Protein 5YVD (pdb70)

Sequence (682 aa):
GLENIAFNVVKQGHFIGVEGELPVAVVNDKIFTKSGVNDICMFENKTTLPTNIAFELYAKRAVRSHPDFKLLHNLQADICYKFVLWDYERSNIYGTATIGVCKYTDIDVNSALNICFDIRDNCSLEKFMSTPNAIFISDRKIKKYPCMVGPDYAYFNGAIIRDSDVVKQPVKFYLYKKVNNEFIDPTECIYTQSRSCSDFLPLSDMEKDFLSFDSDVFIKKYGLENYAFEHVVYGDFSHTTLGGLHLLIGLYKRQQEGHIIMEEMLKGSSTIHNYFITETNTAAFKAVCSVIDLKLDDFVMILKSQDLGVVSKVVKVPIDLTMIEFMLWCKDGQVQTFYPRGLENIAFNVVKQGHFIGVEGELPVAVVNDKIFTKSGVNDICMFENKTTLPTNIAFELYAKRAVRSHPDFKLLHNLQADICYKFVLWDYERSNIYGTATIGVCKYTDIDVNSALNICFDIRDNCSLEKFMSTPNAIFISDRKIKKYPCMVGPDYAYFNGAIIRDSDVVKQPVKFYLYKKVNNEFIDPTECIYTQSRSCSDFLPLSDMEKDFLSFDSDVFIKKYGLENYAFEHVVYGDFSHTTLGGLHLLIGLYKRQQEGHIIMEEMLKGSSTIHNYFITETNTAAFKAVCSVIDLKLDDFVMILKSQDLGVVSKVVKVPIDLTMIEFMLWCKDGQVQTFYPR

Solvent-accessible surface area: 33437 Å² total; per-residue (Å²): 81,46,67,25,5,0,38,0,27,76,130,86,49,50,58,94,51,57,163,20,118,33,71,32,48,71,74,130,52,66,0,49,9,126,64,71,147,85,103,86,59,38,19,85,20,124,25,132,34,61,12,58,13,2,0,27,2,50,0,50,32,21,62,37,0,7,5,6,10,5,0,0,117,28,4,113,8,68,5,11,26,115,13,6,3,16,6,70,110,84,37,27,4,35,34,98,33,2,8,44,22,4,199,158,14,52,69,105,39,110,69,94,64,24,2,0,0,0,31,70,27,140,80,0,40,108,69,3,71,82,17,64,38,0,0,0,0,0,59,136,109,16,141,138,28,28,18,20,70,4,15,87,3,0,15,44,71,33,46,42,48,83,60,57,156,124,41,185,56,38,4,56,4,46,0,4,23,3,56,38,29,58,46,62,110,54,101,165,37,39,29,2,20,27,17,51,26,112,83,11,126,44,62,25,108,23,0,114,23,0,48,90,56,97,29,71,85,0,22,124,117,47,39,1,97,62,29,25,1,84,60,0,0,21,11,41,22,90,110,115,78,1,12,2,0,17,0,9,0,2,0,35,46,44,38,113,101,60,74,24,103,59,94,27,145,160,133,12,33,42,9,54,45,76,27,68,0,39,2,80,101,67,76,0,78,43,50,97,0,16,4,2,13,0,55,0,48,25,4,6,110,18,2,104,86,44,99,32,60,64,96,47,92,54,7,128,13,44,0,0,30,62,109,16,60,2,16,1,93,1,133,126,39,86,10,83,30,2,66,4,165,81,42,72,22,9,0,37,0,28,76,126,87,49,45,60,98,54,55,158,19,115,38,74,29,49,70,70,130,54,63,0,51,8,113,56,76,138,91,88,87,60,40,19,82,22,134,23,128,29,60,14,56,11,1,0,28,1,52,0,42,37,20,64,38,0,7,5,7,10,6,1,1,126,24,6,112,7,70,5,9,21,112,11,6,3,15,6,70,114,86,37,25,4,35,32,93,32,3,2,44,22,2,188,155,13,38,66,102,45,86,67,89,53,26,2,0,0,0,31,77,25,138,74,1,40,110,80,4,67,77,12,66,34,0,0,0,2,0,60,134,137,16,164,164,37,48,42,13,69,4,14,90,4,0,16,54,65,36,59,44,59,80,56,58,160,124,40,197,54,37,4,59,3,36,1,3,17,4,51,55,89,49,46,32,68,39,47,169,24,59,28,2,19,30,21,48,26,115,92,12,135,35,64,23,106,24,0,120,21,0,48,87,58,99,34,66,80,0,19,131,119,46,45,1,101,62,32,23,1,84,65,0,0,21,12,41,18,90,114,125,79,1,11,3,0,14,0,12,0,2,0,32,47,51,54,105,103,63,77,25,106,56,89,28,159,162,127,9,35,46,10,44,48,72,31,67,0,42,2,72,99,69,74,0,78,35,54,96,0,12,3,1,13,0,56,0,46,26,2,4,129,16,0,105,86,29,98,32,73,54,100,50,103,52,9,132,16,35,0,0,25,63,66,20,62,0,20,1,92,3,131,131,40,78,7,78,22,1,67,8,168

B-factor: mean 44.72, std 9.91, range [22.93, 95.95]

InterPro domains:
  IPR001205 RNA-directed RNA polymerase, C-terminal domain [PF00680] (4874-5149)
  IPR002589 Macro domain [PF01661] (1143-1244)
  IPR002589 Macro domain [PS51154] (1110-1276)
  IPR002589 Macro domain [SM00506] (1122-1250)
  IPR007094 RNA-directed RNA polymerase, catalytic domain [PS50507] (4990-5152)
  IPR008740 Peptidase C30, coronavirus [PF05409] (3276-3559)
  IPR008740 Peptidase C30, coronavirus [PS51442] (3248-3553)
  IPR008740 Peptidase C30, coronavirus [cd21666] (3251-3547)
  IPR009003 Peptidase S1, PA clan [SSF50494] (3248-3550)
  IPR009461 Non-structural protein NSP16, coronavirus-like [PF06460] (6777-7073)
  IPR009466 Non-structural protein 14, coronavirus [PF06471] (5912-6430)
  IPR009469 RNA-dependent RNA polymerase, N-terminal, coronavirus [PF06478] (4393-4744)
  IPR013016 Peptidase C16, coronavirus [PF08715] (1484-1796)
  IPR013016 Peptidase C16, coronavirus [PS51124] (1552-1823)
  IPR014822 Non-structural protein NSP9, coronavirus [PF08710] (4128-4237)
  IPR014822 Non-structural protein NSP9, coronavirus [PS51951] (4128-4237)
  IPR014828 Non-structural protein NSP7, coronavirus [PF08716] (3846-3928)
  IPR014828 Non-structural protein NSP7, coronavirus [PS51949] (3846-3928)
  IPR014829 Non-structural protein NSP8, coronavirus [PF08717] (3930-4127)
  IPR014829 Non-structural protein NSP8, coronavirus [PS51950] (3929-4127)

Radius of gyration: 32.83 Å; Cα contacts (8 Å, |Δi|>4): 1379; chains: 2; bounding box: 102×76×72 Å

Structure (mmCIF, N/CA/C/O backbone):
data_5YVD
#
_entry.id   5YVD
#
_cell.length_a   145.643
_cell.length_b   145.643
_cell.length_c   96.653
_cell.angle_alpha   90.00
_cell.angle_beta   90.00
_cell.angle_gamma   120.00
#
_symmetry.space_group_name_H-M   'H 3'
#
loop_
_entity.id
_entity.type
_entity.pdbx_description
1 polymer Nsp15
2 non-polymer GLYCEROL
3 water water
#
loop_
_atom_site.group_PDB
_atom_site.id
_atom_site.type_symbol
_atom_site.label_atom_id
_atom_site.label_alt_id
_atom_site.label_comp_id
_atom_site.label_asym_id
_atom_site.label_entity_id
_atom_site.label_seq_id
_atom_site.pdbx_PDB_ins_code
_atom_site.Cartn_x
_atom_site.Cartn_y
_atom_site.Cartn_z
_atom_site.occupancy
_atom_site.B_iso_or_equiv
_atom_site.auth_seq_id
_atom_site.auth_comp_id
_atom_site.auth_asym_id
_atom_site.auth_atom_id
_atom_site.pdbx_PDB_model_num
ATOM 1 N N . GLY A 1 1 ? 90.681 108.563 13.660 1.00 43.23 1 GLY A N 1
ATOM 2 C CA . GLY A 1 1 ? 89.385 108.857 12.975 1.00 41.17 1 GLY A CA 1
ATOM 3 C C . GLY A 1 1 ? 88.183 109.039 13.896 1.00 41.48 1 GLY A C 1
ATOM 4 O O . GLY A 1 1 ? 88.069 108.455 14.994 1.00 38.13 1 GLY A O 1
ATOM 5 N N . LEU A 1 2 ? 87.260 109.856 13.414 1.00 39.51 2 LEU A N 1
ATOM 6 C CA . LEU A 1 2 ? 86.060 110.223 14.146 1.00 38.58 2 LEU A CA 1
ATOM 7 C C . LEU A 1 2 ? 85.431 109.129 14.993 1.00 37.17 2 LEU A C 1
ATOM 8 O O . LEU A 1 2 ? 85.297 109.297 16.212 1.00 37.08 2 LEU A O 1
ATOM 13 N N . GLU A 1 3 ? 85.020 108.024 14.376 1.00 36.13 3 GLU A N 1
AT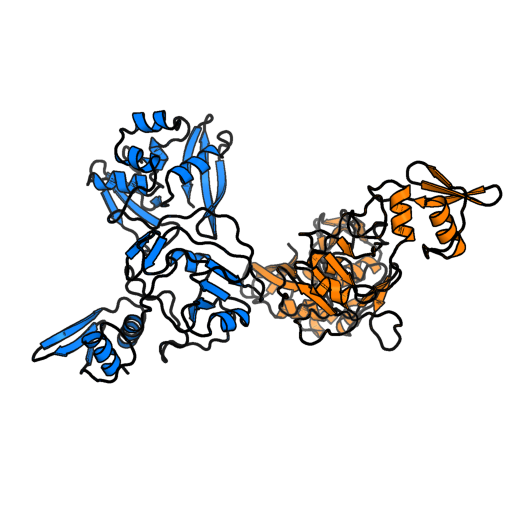OM 14 C CA . GLU A 1 3 ? 84.311 106.997 15.174 1.00 35.25 3 GLU A CA 1
ATOM 15 C C . GLU A 1 3 ? 85.204 106.285 16.160 1.00 33.87 3 GLU A C 1
ATOM 16 O O . GLU A 1 3 ? 84.727 105.761 17.166 1.00 35.64 3 GLU A O 1
ATOM 22 N N . ASN A 1 4 ? 86.499 106.310 15.901 1.00 35.78 4 ASN A N 1
ATOM 23 C CA . ASN A 1 4 ? 87.473 105.726 16.808 1.00 37.22 4 ASN A CA 1
ATOM 24 C C . ASN A 1 4 ? 87.684 106.623 18.022 1.00 38.41 4 ASN A C 1
ATOM 25 O O . ASN A 1 4 ? 87.848 106.163 19.162 1.00 38.77 4 ASN A O 1
ATOM 30 N N . ILE A 1 5 ? 87.660 107.914 17.766 1.00 36.81 5 ILE A N 1
ATOM 31 C CA . ILE A 1 5 ? 87.752 108.886 18.829 1.00 35.58 5 ILE A CA 1
ATOM 32 C C . ILE A 1 5 ? 86.542 108.760 19.734 1.00 36.59 5 ILE A C 1
ATOM 33 O O . ILE A 1 5 ? 86.673 108.720 20.950 1.00 37.17 5 ILE A O 1
ATOM 38 N N . ALA A 1 6 ? 85.363 108.674 19.128 1.00 37.39 6 ALA A N 1
ATOM 39 C CA . ALA A 1 6 ? 84.141 108.421 19.880 1.00 38.13 6 ALA A CA 1
ATOM 40 C C . ALA A 1 6 ? 84.266 107.183 20.755 1.00 37.17 6 ALA A C 1
ATOM 41 O O . ALA A 1 6 ? 83.731 107.136 21.852 1.00 35.42 6 ALA A O 1
ATOM 43 N N . PHE A 1 7 ? 84.971 106.177 20.262 1.00 37.68 7 PHE A N 1
ATOM 44 C CA . PHE A 1 7 ? 85.081 104.920 20.984 1.00 39.06 7 PHE A CA 1
ATOM 45 C C . PHE A 1 7 ? 85.959 105.094 22.212 1.00 37.32 7 PHE A C 1
ATOM 46 O O . PHE A 1 7 ? 85.596 104.694 23.305 1.00 33.96 7 PHE A O 1
ATOM 54 N N . ASN A 1 8 ? 87.106 105.727 22.027 1.00 39.26 8 ASN A N 1
ATOM 55 C CA . ASN A 1 8 ? 87.989 106.049 23.150 1.00 38.88 8 ASN A CA 1
ATOM 56 C C . ASN A 1 8 ? 87.248 106.885 24.220 1.00 38.67 8 ASN A C 1
ATOM 57 O O . ASN A 1 8 ? 87.307 106.582 25.418 1.00 35.58 8 ASN A O 1
ATOM 62 N N . VAL A 1 9 ? 86.529 107.922 23.787 1.00 37.91 9 VAL A N 1
ATOM 63 C CA . VAL A 1 9 ? 85.851 108.804 24.737 1.00 37.35 9 VAL A CA 1
ATOM 64 C C . VAL A 1 9 ? 84.834 108.044 25.585 1.00 41.30 9 VAL A C 1
ATOM 65 O O . VAL A 1 9 ? 84.713 108.304 26.796 1.00 43.12 9 VAL A O 1
ATOM 69 N N . VAL A 1 10 ? 84.123 107.109 24.959 1.00 39.47 10 VAL A N 1
ATOM 70 C CA . VAL A 1 10 ? 83.047 106.413 25.633 1.00 40.95 10 VAL A CA 1
ATOM 71 C C . VAL A 1 10 ? 83.612 105.317 26.507 1.00 43.53 10 VAL A C 1
ATOM 72 O O . VAL A 1 10 ? 83.170 105.125 27.628 1.00 45.05 10 VAL A O 1
ATOM 76 N N . LYS A 1 11 ? 84.598 104.603 25.982 1.00 47.33 11 LYS A N 1
ATOM 77 C CA . LYS A 1 11 ? 85.076 103.381 26.617 1.00 45.95 11 LYS A CA 1
ATOM 78 C C . LYS A 1 11 ? 86.211 103.683 27.565 1.00 44.79 11 LYS A C 1
ATOM 79 O O . LYS A 1 11 ? 86.411 102.981 28.538 1.00 44.29 11 LYS A O 1
ATOM 85 N N . GLN A 1 12 ? 86.941 104.746 27.293 1.00 44.16 12 GLN A N 1
ATOM 86 C CA . GLN A 1 12 ? 88.195 104.981 27.981 1.00 44.24 12 GLN A CA 1
ATOM 87 C C . GLN A 1 12 ? 88.225 106.374 28.646 1.00 42.80 12 GLN A C 1
ATOM 88 O O . GLN A 1 12 ? 89.188 106.732 29.332 1.00 42.45 12 GLN A O 1
ATOM 94 N N . GLY A 1 13 ? 87.151 107.137 28.469 1.00 40.94 13 GLY A N 1
ATOM 95 C CA . GLY A 1 13 ? 87.018 108.443 29.085 1.00 40.73 13 GLY A CA 1
ATOM 96 C C . GLY A 1 13 ? 87.625 109.574 28.281 1.00 41.05 13 GLY A C 1
ATOM 97 O O . GLY A 1 13 ? 87.183 110.704 28.397 1.00 46.06 13 GLY A O 1
ATOM 98 N N . HIS A 1 14 ? 88.664 109.287 27.503 1.00 39.78 14 HIS A N 1
ATOM 99 C CA . HIS A 1 14 ? 89.291 110.286 26.637 1.00 39.53 14 HIS A CA 1
ATOM 100 C C . HIS A 1 14 ? 90.114 109.572 25.555 1.00 38.38 14 HIS A C 1
ATOM 101 O O . HIS A 1 14 ? 90.018 108.368 25.416 1.00 42.79 14 HIS A O 1
ATOM 108 N N . PHE A 1 15 ? 90.892 110.287 24.771 1.00 33.24 15 PHE A N 1
ATOM 109 C CA . PHE A 1 15 ? 91.646 109.601 23.754 1.00 35.90 15 PHE A CA 1
ATOM 110 C C . PHE A 1 15 ? 92.957 108.975 24.269 1.00 36.14 15 PHE A C 1
ATOM 111 O O . PHE A 1 15 ? 93.850 109.685 24.733 1.00 37.44 15 PHE A O 1
ATOM 119 N N . ILE A 1 16 ? 93.100 107.665 24.169 1.00 36.61 16 ILE A N 1
ATOM 120 C CA . ILE A 1 16 ? 94.383 107.044 24.514 1.00 38.96 16 ILE A CA 1
ATOM 121 C C . ILE A 1 16 ? 94.947 106.114 23.426 1.00 39.58 16 ILE A C 1
ATOM 122 O O . ILE A 1 16 ? 95.872 105.367 23.694 1.00 35.50 16 ILE A O 1
ATOM 127 N N . GLY A 1 17 ? 94.386 106.157 22.214 1.00 43.03 17 GLY A N 1
ATOM 128 C CA . GLY A 1 17 ? 94.897 105.360 21.079 1.00 42.54 17 GLY A CA 1
ATOM 129 C C . GLY A 1 17 ? 94.414 103.914 20.990 1.00 42.87 17 GLY A C 1
ATOM 130 O O . GLY A 1 17 ? 94.891 103.159 20.168 1.00 41.41 17 GLY A O 1
ATOM 131 N N . VAL A 1 18 ? 93.453 103.525 21.814 1.00 44.14 18 VAL A N 1
ATOM 132 C CA . VAL A 1 18 ? 92.870 102.193 21.736 1.00 44.55 18 VAL A CA 1
ATOM 133 C C . VAL A 1 18 ? 92.062 102.037 20.449 1.00 49.14 18 VAL A C 1
ATOM 134 O O . VAL A 1 18 ? 91.531 103.006 19.939 1.00 58.31 18 VAL A O 1
ATOM 138 N N . GLU A 1 19 ? 91.974 100.814 19.935 1.00 50.37 19 GLU A N 1
ATOM 139 C CA . GLU A 1 19 ? 91.233 100.532 18.713 1.00 50.01 19 GLU A CA 1
ATOM 140 C C . GLU A 1 19 ? 89.766 100.285 18.988 1.00 46.14 19 GLU A C 1
ATOM 141 O O . GLU A 1 19 ? 89.425 99.742 20.030 1.00 39.66 19 GLU A O 1
ATOM 147 N N . GLY A 1 20 ? 88.912 100.682 18.036 1.00 46.98 20 GLY A N 1
ATOM 148 C CA . GLY A 1 20 ? 87.456 100.492 18.144 1.00 48.03 20 GLY A CA 1
ATOM 149 C C . GLY A 1 20 ? 86.696 101.564 17.407 1.00 48.49 20 GLY A C 1
ATOM 150 O O . GLY A 1 20 ? 87.261 102.624 17.127 1.00 48.38 20 GLY A O 1
ATOM 151 N N . GLU A 1 21 ? 85.431 101.286 17.074 1.00 49.92 21 GLU A N 1
ATOM 152 C CA . GLU A 1 21 ? 84.560 102.244 16.360 1.00 47.85 21 GLU A CA 1
ATOM 153 C C . GLU A 1 21 ? 83.198 102.362 17.022 1.00 44.03 21 GLU A C 1
ATOM 154 O O . GLU A 1 21 ? 82.674 101.382 17.519 1.00 40.83 21 GLU A O 1
ATOM 160 N N . LEU A 1 22 ? 82.626 103.562 17.029 1.00 43.07 22 LEU A N 1
ATOM 161 C CA . LEU A 1 22 ? 81.216 103.728 17.363 1.00 45.18 22 LEU A CA 1
ATOM 162 C C . LEU A 1 22 ? 80.515 104.496 16.245 1.00 44.32 22 LEU A C 1
ATOM 163 O O . LEU A 1 22 ? 81.128 105.291 15.578 1.00 47.00 22 LEU A O 1
ATOM 168 N N . PRO A 1 23 ? 79.222 104.261 16.027 1.00 43.60 23 PRO A N 1
ATOM 169 C CA . PRO A 1 23 ? 78.567 105.115 15.024 1.00 41.49 23 PRO A CA 1
ATOM 170 C C . PRO A 1 23 ? 78.371 106.522 15.574 1.00 40.36 23 PRO A C 1
ATOM 171 O O . PRO A 1 23 ? 78.046 106.669 16.739 1.00 40.98 23 PRO A O 1
ATOM 175 N N . VAL A 1 24 ? 78.588 107.531 14.733 1.00 40.25 24 VAL A N 1
ATOM 176 C CA . VAL A 1 24 ? 78.566 108.941 15.119 1.00 38.52 24 VAL A CA 1
ATOM 177 C C . VAL A 1 24 ? 77.754 109.759 14.107 1.00 38.22 24 VAL A C 1
ATOM 178 O O . VAL A 1 24 ? 77.933 109.593 12.900 1.00 39.91 24 VAL A O 1
ATOM 182 N N . ALA A 1 25 ? 76.880 110.638 14.592 1.00 36.73 25 ALA A N 1
ATOM 183 C CA . ALA A 1 25 ? 76.333 111.743 13.769 1.00 36.90 25 ALA A CA 1
ATOM 184 C C . ALA A 1 25 ? 76.907 113.091 14.156 1.00 33.26 25 ALA A C 1
ATOM 185 O O . ALA A 1 25 ? 77.067 113.375 15.318 1.00 35.11 25 ALA A O 1
ATOM 187 N N . VAL A 1 26 ? 77.217 113.919 13.178 1.00 36.60 26 VAL A N 1
ATOM 188 C CA . VAL A 1 26 ? 77.589 115.329 13.432 1.00 41.85 26 VAL A CA 1
ATOM 189 C C . VAL A 1 26 ? 76.456 116.256 12.999 1.00 41.38 26 VAL A C 1
ATOM 190 O O . VAL A 1 26 ? 76.220 116.443 11.809 1.00 42.60 26 VAL A O 1
ATOM 194 N N . VAL A 1 27 ? 75.781 116.854 13.968 1.00 39.52 27 VAL A N 1
ATOM 195 C CA . VAL A 1 27 ? 74.588 117.593 13.693 1.00 39.48 27 VAL A CA 1
ATOM 196 C C . VAL A 1 27 ? 74.788 119.001 14.196 1.00 38.38 27 VAL A C 1
ATOM 197 O O . VAL A 1 27 ? 74.622 119.279 15.383 1.00 36.76 27 VAL A O 1
ATOM 201 N N . ASN A 1 28 ? 75.126 119.883 13.259 1.00 40.41 28 ASN A N 1
ATOM 202 C CA . ASN A 1 28 ? 75.383 121.293 13.513 1.00 40.19 28 ASN A CA 1
ATOM 203 C C . ASN A 1 28 ? 76.517 121.385 14.535 1.00 41.67 28 ASN A C 1
ATOM 204 O O . ASN A 1 28 ? 77.627 120.946 14.274 1.00 39.89 28 ASN A O 1
ATOM 209 N N . ASP A 1 29 ? 76.213 121.935 15.703 1.00 43.32 29 ASP A N 1
ATOM 210 C CA . ASP A 1 29 ? 77.185 122.096 16.764 1.00 43.25 29 ASP A CA 1
ATOM 211 C C . ASP A 1 29 ? 77.353 120.853 17.661 1.00 43.19 29 ASP A C 1
ATOM 212 O O . ASP A 1 29 ? 78.156 120.882 18.598 1.00 44.55 29 ASP A O 1
ATOM 217 N N . LYS A 1 30 ? 76.636 119.760 17.378 1.00 41.27 30 LYS A N 1
ATOM 218 C CA . LYS A 1 30 ? 76.629 118.607 18.296 1.00 42.38 30 LYS A CA 1
ATOM 219 C C . LYS A 1 30 ? 77.165 117.287 17.732 1.00 39.86 30 LYS A C 1
ATOM 220 O O . LYS A 1 30 ? 77.213 117.069 16.524 1.00 39.98 30 LYS A O 1
ATOM 226 N N . ILE A 1 31 ? 77.576 116.414 18.646 1.00 38.08 31 ILE A N 1
ATOM 227 C CA . ILE A 1 31 ? 77.969 115.050 18.318 1.00 36.97 31 ILE A CA 1
ATOM 228 C C . ILE A 1 31 ? 77.052 114.039 19.046 1.00 37.38 31 ILE A C 1
ATOM 229 O O . ILE A 1 31 ? 76.860 114.118 20.262 1.00 33.25 31 ILE A O 1
ATOM 234 N N . PHE A 1 32 ? 76.470 113.108 18.282 1.00 38.38 32 PHE A N 1
ATOM 235 C CA . PHE A 1 32 ? 75.648 112.047 18.858 1.00 38.02 32 PHE A CA 1
ATOM 236 C C . PHE A 1 32 ? 76.206 110.687 18.546 1.00 35.42 32 PHE A C 1
ATOM 237 O O . PHE A 1 32 ? 76.855 110.527 17.536 1.00 36.27 32 PHE A O 1
ATOM 245 N N . THR A 1 33 ? 75.917 109.705 19.386 1.00 34.91 33 THR A N 1
ATOM 246 C CA . THR A 1 33 ? 76.305 108.316 19.095 1.00 36.98 33 THR A CA 1
ATOM 247 C C . THR A 1 33 ? 75.133 107.382 19.346 1.00 38.60 33 THR A C 1
ATOM 248 O O . THR A 1 33 ? 74.366 107.582 20.276 1.00 37.89 33 THR A O 1
ATOM 252 N N . LYS A 1 34 ? 74.983 106.356 18.517 1.00 46.00 34 LYS A N 1
ATOM 253 C CA . LYS A 1 34 ? 73.959 105.333 18.771 1.00 47.47 34 LYS A CA 1
ATOM 254 C C . LYS A 1 34 ? 74.396 104.535 19.972 1.00 45.96 34 LYS A C 1
ATOM 255 O O . LYS A 1 34 ? 75.530 104.115 20.031 1.00 46.53 34 LYS A O 1
ATOM 261 N N . SER A 1 35 ? 73.511 104.370 20.941 1.00 47.22 35 SER A N 1
ATOM 262 C CA . SER A 1 35 ? 73.763 103.514 22.086 1.00 51.52 35 SER A CA 1
ATOM 263 C C . SER A 1 35 ? 72.459 102.830 22.417 1.00 54.80 35 SER A C 1
ATOM 264 O O . SER A 1 35 ? 71.499 103.477 22.858 1.00 57.71 35 SER A O 1
ATOM 267 N N . GLY A 1 36 ? 72.427 101.517 22.213 1.00 57.26 36 GLY A N 1
ATOM 268 C CA . GLY A 1 36 ? 71.183 100.776 22.268 1.00 54.43 36 GLY A CA 1
ATOM 269 C C . GLY A 1 36 ? 70.272 101.404 21.247 1.00 53.28 36 GLY A C 1
ATOM 270 O O . GLY A 1 36 ? 70.687 101.710 20.132 1.00 53.71 36 GLY A O 1
ATOM 271 N N . VAL A 1 37 ? 69.041 101.665 21.643 1.00 57.83 37 VAL A N 1
ATOM 272 C CA . VAL A 1 37 ? 68.062 102.225 20.720 1.00 59.06 37 VAL A CA 1
ATOM 273 C C . VAL A 1 37 ? 68.033 103.780 20.708 1.00 53.44 37 VAL A C 1
ATOM 274 O O . VAL A 1 37 ? 67.200 104.384 20.045 1.00 52.06 37 VAL A O 1
ATOM 278 N N . ASN A 1 38 ? 68.973 104.429 21.393 1.00 53.32 38 ASN A N 1
ATOM 279 C CA . ASN A 1 38 ? 68.963 105.898 21.525 1.00 51.53 38 ASN A CA 1
ATOM 280 C C . ASN A 1 38 ? 70.125 106.606 20.852 1.00 47.15 38 ASN A C 1
ATOM 281 O O . ASN A 1 38 ? 71.172 106.023 20.676 1.00 46.66 38 ASN A O 1
ATOM 286 N N . ASP A 1 39 ? 69.911 107.870 20.488 1.00 42.83 39 ASP A N 1
ATOM 287 C CA . ASP A 1 39 ? 70.969 108.760 20.094 1.00 41.92 39 ASP A CA 1
ATOM 288 C C . ASP A 1 39 ? 71.311 109.676 21.242 1.00 42.77 39 ASP A C 1
ATOM 289 O O . ASP A 1 39 ? 70.497 110.538 21.605 1.00 48.06 39 ASP A O 1
ATOM 294 N N . ILE A 1 40 ? 72.513 109.493 21.796 1.00 39.08 40 ILE A N 1
ATOM 295 C CA . ILE A 1 40 ? 73.025 110.278 22.914 1.00 37.49 40 ILE A CA 1
ATOM 296 C C . ILE A 1 40 ? 74.036 111.339 22.485 1.00 38.28 40 ILE A C 1
ATOM 297 O O . ILE A 1 40 ? 75.031 111.042 21.816 1.00 39.49 40 ILE A O 1
ATOM 302 N N . CYS A 1 41 ? 73.801 112.557 22.946 1.00 38.76 41 CYS A N 1
ATOM 303 C CA . CYS A 1 41 ? 74.718 113.669 22.758 1.00 37.61 41 CYS A CA 1
ATOM 304 C C . CYS A 1 41 ? 75.991 113.511 23.563 1.00 36.57 41 CYS A C 1
ATOM 305 O O . CYS A 1 41 ? 75.921 113.396 24.776 1.00 37.31 41 CYS A O 1
ATOM 308 N N . MET A 1 42 ? 77.140 113.526 22.884 1.00 37.48 42 MET A N 1
ATOM 309 C CA . MET A 1 42 ? 78.455 113.416 23.515 1.00 37.58 42 MET A CA 1
ATOM 310 C C . MET A 1 42 ? 79.258 114.719 23.516 1.00 42.12 42 MET A C 1
ATOM 311 O O . MET A 1 42 ? 80.347 114.765 24.090 1.00 40.57 42 MET A O 1
ATOM 316 N N . PHE A 1 43 ? 78.792 115.768 22.847 1.00 44.15 43 PHE A N 1
ATOM 317 C CA . PHE A 1 43 ? 79.611 116.974 22.774 1.00 44.61 43 PHE A CA 1
ATOM 318 C C . PHE A 1 43 ? 78.825 118.170 22.245 1.00 45.99 43 PHE A C 1
ATOM 319 O O . PHE A 1 43 ? 77.935 118.022 21.395 1.00 43.34 43 PHE A O 1
ATOM 327 N N . GLU A 1 44 ? 79.176 119.349 22.760 1.00 46.77 44 GLU A N 1
ATOM 328 C CA . GLU A 1 44 ? 78.516 120.614 22.410 1.00 48.64 44 GLU A CA 1
ATOM 329 C C . GLU A 1 44 ? 79.619 121.628 22.038 1.00 47.19 44 GLU A C 1
ATOM 330 O O . GLU A 1 44 ? 80.351 122.164 22.895 1.00 46.90 44 GLU A O 1
ATOM 336 N N . ASN A 1 45 ? 79.760 121.844 20.740 1.00 41.45 45 ASN A N 1
ATOM 337 C CA . ASN A 1 45 ? 80.774 122.709 20.220 1.00 39.42 45 ASN A CA 1
ATOM 338 C C . ASN A 1 45 ? 80.542 124.123 20.656 1.00 39.23 45 ASN A C 1
ATOM 339 O O . ASN A 1 45 ? 79.522 124.702 20.293 1.00 42.43 45 ASN A O 1
ATOM 344 N N . LYS A 1 46 ? 81.494 124.701 21.390 1.00 38.99 46 LYS A N 1
ATOM 345 C CA . LYS A 1 46 ? 81.480 126.149 21.668 1.00 38.49 46 LYS A CA 1
ATOM 346 C C . LYS A 1 46 ? 82.665 126.868 21.039 1.00 35.49 46 LYS A C 1
ATOM 347 O O . LYS A 1 46 ? 83.025 127.957 21.446 1.00 36.11 46 LYS A O 1
ATOM 353 N N . THR A 1 47 ? 83.225 126.263 20.008 1.00 37.42 47 THR A N 1
ATOM 354 C CA . THR A 1 47 ? 84.466 126.684 19.375 1.00 39.95 47 THR A CA 1
ATOM 355 C C . THR A 1 47 ? 84.139 127.377 18.076 1.00 40.31 47 THR A C 1
ATOM 356 O O . THR A 1 47 ? 82.984 127.353 17.632 1.00 40.95 47 THR A O 1
ATOM 360 N N . THR A 1 48 ? 85.141 128.017 17.469 1.00 38.56 48 THR A N 1
ATOM 361 C CA . THR A 1 48 ? 85.014 128.493 16.087 1.00 36.57 48 THR A CA 1
ATOM 362 C C . THR A 1 48 ? 85.470 127.441 15.105 1.00 36.68 48 THR A C 1
ATOM 363 O O . THR A 1 48 ? 85.577 127.733 13.905 1.00 42.90 48 THR A O 1
ATOM 367 N N . LEU A 1 49 ? 85.689 126.219 15.591 1.00 33.73 49 LEU A N 1
ATOM 368 C CA . LEU A 1 49 ? 86.191 125.127 14.763 1.00 34.59 49 LEU A CA 1
ATOM 369 C C . LEU A 1 49 ? 85.055 124.148 14.363 1.00 32.17 49 LEU A C 1
ATOM 370 O O . LEU A 1 49 ? 84.023 124.063 15.037 1.00 31.15 49 LEU A O 1
ATOM 375 N N . PRO A 1 50 ? 85.245 123.414 13.261 1.00 29.45 50 PRO A N 1
ATOM 376 C CA . PRO A 1 50 ? 84.277 122.454 12.853 1.00 28.86 50 PRO A CA 1
ATOM 377 C C . PRO A 1 50 ? 84.009 121.484 13.994 1.00 31.67 50 PRO A C 1
ATOM 378 O O . PRO A 1 50 ? 84.942 120.956 14.612 1.00 30.70 50 PRO A O 1
ATOM 382 N N . THR A 1 51 ? 82.729 121.260 14.255 1.00 30.96 51 THR A N 1
ATOM 383 C CA . THR A 1 51 ? 82.319 120.451 15.350 1.00 29.87 51 THR A CA 1
ATOM 384 C C . THR A 1 51 ? 83.134 119.165 15.516 1.00 31.11 51 THR A C 1
ATOM 385 O O . THR A 1 51 ? 83.512 118.807 16.648 1.00 31.25 51 THR A O 1
ATOM 389 N N . ASN A 1 52 ? 83.393 118.447 14.425 1.00 30.62 52 ASN A N 1
ATOM 390 C CA . ASN A 1 52 ? 84.056 117.144 14.564 1.00 31.76 52 ASN A CA 1
ATOM 391 C C . ASN A 1 52 ? 85.522 117.279 15.017 1.00 33.32 52 ASN A C 1
ATOM 392 O O . ASN A 1 52 ? 86.084 116.362 15.604 1.00 33.26 52 ASN A O 1
ATOM 397 N N . ILE A 1 53 ? 86.116 118.439 14.755 1.00 35.17 53 ILE A N 1
ATOM 398 C CA . ILE A 1 53 ? 87.503 118.706 15.091 1.00 35.08 53 ILE A CA 1
ATOM 399 C C . ILE A 1 53 ? 87.595 119.166 16.533 1.00 35.26 53 ILE A C 1
ATOM 400 O O . ILE A 1 53 ? 88.493 118.737 17.285 1.00 32.74 53 ILE A O 1
ATOM 405 N N . ALA A 1 54 ? 86.664 120.042 16.908 1.00 34.58 54 ALA A N 1
ATOM 406 C CA . ALA A 1 54 ? 86.605 120.568 18.253 1.00 36.33 54 ALA A CA 1
ATOM 407 C C . ALA A 1 54 ? 86.449 119.419 19.234 1.00 38.61 54 ALA A C 1
ATOM 408 O O . ALA A 1 54 ? 87.059 119.393 20.290 1.00 42.83 54 ALA A O 1
ATOM 410 N N . PHE A 1 55 ? 85.639 118.454 18.847 1.00 40.30 55 PHE A N 1
ATOM 411 C CA . PHE A 1 55 ? 85.435 117.234 19.609 1.00 39.45 55 PHE A CA 1
ATOM 412 C C . PHE A 1 55 ? 86.693 116.411 19.731 1.00 39.62 55 PHE A C 1
ATOM 413 O O . PHE A 1 55 ? 86.896 115.758 20.759 1.00 44.64 55 PHE A O 1
ATOM 421 N N . GLU A 1 56 ? 87.513 116.393 18.678 1.00 38.55 56 GLU A N 1
ATOM 422 C CA . GLU A 1 56 ? 88.753 115.593 18.680 1.00 38.02 56 GLU A CA 1
ATOM 423 C C . GLU A 1 56 ? 89.779 116.234 19.631 1.00 36.53 56 GLU A C 1
ATOM 424 O O . GLU A 1 56 ? 90.416 115.563 20.432 1.00 35.66 56 GLU A O 1
ATOM 430 N N . LEU A 1 57 ? 89.902 117.551 19.562 1.00 36.70 57 LEU A N 1
ATOM 431 C CA . LEU A 1 57 ? 90.846 118.256 20.398 1.00 34.61 57 LEU A CA 1
ATOM 432 C C . LEU A 1 57 ? 90.449 118.140 21.843 1.00 35.28 57 LEU A C 1
ATOM 433 O O . LEU A 1 57 ? 91.287 117.938 22.718 1.00 32.41 57 LEU A O 1
ATOM 438 N N . TYR A 1 58 ? 89.153 118.277 22.089 1.00 34.71 58 TYR A N 1
ATOM 439 C CA . TYR A 1 58 ? 88.592 117.897 23.375 1.00 34.22 58 TYR A CA 1
ATOM 440 C C . TYR A 1 58 ? 89.045 116.504 23.826 1.00 36.49 58 TYR A C 1
ATOM 441 O O . TYR A 1 58 ? 89.597 116.352 24.908 1.00 35.73 58 TYR A O 1
ATOM 450 N N . ALA A 1 59 ? 88.815 115.487 23.012 1.00 37.37 59 ALA A N 1
ATOM 451 C CA . ALA A 1 59 ? 89.182 114.130 23.429 1.00 41.16 59 ALA A CA 1
ATOM 452 C C . ALA A 1 59 ? 90.675 113.945 23.613 1.00 42.00 59 ALA A C 1
ATOM 453 O O . ALA A 1 59 ? 91.101 113.112 24.406 1.00 46.78 59 ALA A O 1
ATOM 455 N N . LYS A 1 60 ? 91.460 114.716 22.901 1.00 42.58 60 LYS A N 1
ATOM 456 C CA . LYS A 1 60 ? 92.884 114.617 22.977 1.00 40.38 60 LYS A CA 1
ATOM 457 C C . LYS A 1 60 ? 93.450 115.542 24.026 1.00 37.93 60 LYS A C 1
ATOM 458 O O . LYS A 1 60 ? 94.624 115.584 24.231 1.00 36.65 60 LYS A O 1
ATOM 464 N N . ARG A 1 61 ? 92.596 116.276 24.707 1.00 40.81 61 ARG A N 1
ATOM 465 C CA . ARG A 1 61 ? 93.026 117.176 25.761 1.00 37.42 61 ARG A CA 1
ATOM 466 C C . ARG A 1 61 ? 94.053 116.518 26.612 1.00 36.41 61 ARG A C 1
ATOM 467 O O . ARG A 1 61 ? 93.997 115.345 26.821 1.00 39.07 61 ARG A O 1
ATOM 475 N N . ALA A 1 62 ? 95.010 117.273 27.097 1.00 33.68 62 ALA A N 1
ATOM 476 C CA . ALA A 1 62 ? 96.016 116.728 27.970 1.00 34.26 62 ALA A CA 1
ATOM 477 C C . ALA A 1 62 ? 95.577 116.627 29.399 1.00 36.31 62 ALA A C 1
ATOM 478 O O . ALA A 1 62 ? 95.355 117.614 30.020 1.00 39.89 62 ALA A O 1
ATOM 480 N N . VAL A 1 63 ? 95.524 115.421 29.928 1.00 36.50 63 VAL A N 1
ATOM 481 C CA . VAL A 1 63 ? 94.996 115.189 31.250 1.00 35.79 63 VAL A CA 1
ATOM 482 C C . VAL A 1 63 ? 96.085 115.214 32.306 1.00 35.09 63 VAL A C 1
ATOM 483 O O . VAL A 1 63 ? 96.501 114.184 32.822 1.00 33.85 63 VAL A O 1
ATOM 487 N N . ARG A 1 64 ? 96.520 116.419 32.635 1.00 35.42 64 ARG A N 1
ATOM 488 C CA . ARG A 1 64 ? 97.630 116.632 33.565 1.00 37.93 64 ARG A CA 1
ATOM 489 C C . ARG A 1 64 ? 97.515 118.035 34.077 1.00 35.23 64 ARG A C 1
ATOM 490 O O . ARG A 1 64 ? 96.842 118.844 33.463 1.00 37.33 64 ARG A O 1
ATOM 498 N N . SER A 1 65 ? 98.178 118.344 35.175 1.00 35.69 65 SER A N 1
ATOM 499 C CA . SER A 1 65 ? 98.170 119.718 35.679 1.00 36.07 65 SER A CA 1
ATOM 500 C C . SER A 1 65 ? 99.050 120.608 34.814 1.00 37.29 65 SER A C 1
ATOM 501 O O . SER A 1 65 ? 99.948 120.141 34.100 1.00 38.96 65 SER A O 1
ATOM 504 N N . HIS A 1 66 ? 98.789 121.899 34.859 1.00 37.31 66 HIS A N 1
ATOM 505 C CA . HIS A 1 66 ? 99.643 122.838 34.152 1.00 38.20 66 HIS A CA 1
ATOM 506 C C . HIS A 1 66 ? 99.464 124.217 34.743 1.00 38.20 66 HIS A C 1
ATOM 507 O O . HIS A 1 66 ? 98.458 124.462 35.416 1.00 42.60 66 HIS A O 1
ATOM 514 N N . PRO A 1 67 ? 100.432 125.117 34.511 1.00 36.13 67 PRO A N 1
ATOM 515 C CA . PRO A 1 67 ? 100.284 126.520 34.906 1.00 36.13 67 PRO A CA 1
ATOM 516 C C . PRO A 1 67 ? 99.018 127.109 34.352 1.00 37.35 67 PRO A C 1
ATOM 517 O O . PRO A 1 67 ? 98.580 126.715 33.277 1.00 39.43 67 PRO A O 1
ATOM 521 N N . ASP A 1 68 ? 98.409 128.034 35.081 1.00 40.24 68 ASP A N 1
ATOM 522 C CA . ASP A 1 68 ? 97.105 128.550 34.662 1.00 42.43 68 ASP A CA 1
ATOM 523 C C . ASP A 1 68 ? 97.264 129.368 33.381 1.00 39.11 68 ASP A C 1
ATOM 524 O O . ASP A 1 68 ? 98.301 129.994 33.151 1.00 40.86 68 ASP A O 1
ATOM 529 N N . PHE A 1 69 ? 96.236 129.364 32.554 1.00 36.50 69 PHE A N 1
ATOM 530 C CA . PHE A 1 69 ? 96.339 129.932 31.211 1.00 38.45 69 PHE A CA 1
ATOM 531 C C . PHE A 1 69 ? 96.898 131.339 31.152 1.00 37.78 69 PHE A C 1
ATOM 532 O O . PHE A 1 69 ? 97.688 131.646 30.252 1.00 42.09 69 PHE A O 1
ATOM 540 N N . LYS A 1 70 ? 96.490 132.194 32.084 1.00 36.07 70 LYS A N 1
ATOM 541 C CA . LYS A 1 70 ? 96.931 133.587 32.076 1.00 36.01 70 LYS A CA 1
ATOM 542 C C . LYS A 1 70 ? 98.454 133.709 32.151 1.00 37.79 70 LYS A C 1
ATOM 543 O O . LYS A 1 70 ? 99.021 134.695 31.677 1.00 38.63 70 LYS A O 1
ATOM 549 N N . LEU A 1 71 ? 99.130 132.729 32.751 1.00 36.90 71 LEU A N 1
ATOM 550 C CA . LEU A 1 71 ? 100.582 132.746 32.737 1.00 38.93 71 LEU A CA 1
ATOM 551 C C . LEU A 1 71 ? 101.100 132.435 31.324 1.00 41.95 71 LEU A C 1
ATOM 552 O O . LEU A 1 71 ? 102.027 133.075 30.813 1.00 46.99 71 LEU A O 1
ATOM 557 N N . LEU A 1 72 ? 100.481 131.470 30.670 1.00 42.53 72 LEU A N 1
ATOM 558 C CA . LEU A 1 72 ? 100.901 131.128 29.332 1.00 44.41 72 LEU A CA 1
ATOM 559 C C . LEU A 1 72 ? 100.709 132.329 28.442 1.00 43.10 72 LEU A C 1
ATOM 560 O O . LEU A 1 72 ? 101.628 132.728 27.748 1.00 43.54 72 LEU A O 1
ATOM 565 N N . HIS A 1 73 ? 99.528 132.930 28.511 1.00 43.69 73 HIS A N 1
ATOM 566 C CA . HIS A 1 73 ? 99.224 134.155 27.745 1.00 45.08 73 HIS A CA 1
ATOM 567 C C . HIS A 1 73 ? 100.194 135.305 28.025 1.00 40.80 73 HIS A C 1
ATOM 568 O O . HIS A 1 73 ? 100.608 135.995 27.113 1.00 42.83 73 HIS A O 1
ATOM 575 N N . ASN A 1 74 ? 100.575 135.491 29.278 1.00 38.02 74 ASN A N 1
ATOM 576 C CA . ASN A 1 74 ? 101.478 136.569 29.632 1.00 38.38 74 ASN A CA 1
ATOM 577 C C . ASN A 1 74 ? 102.953 136.309 29.228 1.00 42.40 74 ASN A C 1
ATOM 578 O O . ASN A 1 74 ? 103.708 137.264 29.025 1.00 40.46 74 ASN A O 1
ATOM 583 N N . LEU A 1 75 ? 103.363 135.035 29.133 1.00 43.75 75 LEU A N 1
ATOM 584 C CA . LEU A 1 75 ? 104.654 134.677 28.533 1.00 43.35 75 LEU A CA 1
ATOM 585 C C . LEU A 1 75 ? 104.573 134.654 27.006 1.00 43.86 75 LEU A C 1
ATOM 586 O O . LEU A 1 75 ? 105.554 134.328 26.330 1.00 46.22 75 LEU A O 1
ATOM 591 N N . GLN A 1 76 ? 103.405 134.998 26.476 1.00 43.72 76 GLN A N 1
ATOM 592 C CA . GLN A 1 76 ? 103.114 134.987 25.048 1.00 46.52 76 GLN A CA 1
ATOM 593 C C . GLN A 1 76 ? 103.324 133.629 24.393 1.00 43.02 76 GLN A C 1
ATOM 594 O O . GLN A 1 76 ? 103.981 133.517 23.349 1.00 40.71 76 GLN A O 1
ATOM 600 N N . ALA A 1 77 ? 102.746 132.604 24.999 1.00 42.33 77 ALA A N 1
ATOM 601 C CA . ALA A 1 77 ? 102.742 131.277 24.390 1.00 44.68 77 ALA A CA 1
ATOM 602 C C . ALA A 1 77 ? 101.670 131.222 23.307 1.00 44.42 77 ALA A C 1
ATOM 603 O O . ALA A 1 77 ? 100.492 131.357 23.600 1.00 42.63 77 ALA A O 1
ATOM 605 N N . ASP A 1 78 ? 102.096 131.023 22.063 1.00 46.42 78 ASP A N 1
ATOM 606 C CA . ASP A 1 78 ? 101.191 130.997 20.915 1.00 49.31 78 ASP A CA 1
ATOM 607 C C . ASP A 1 78 ? 100.573 129.603 20.669 1.00 44.58 78 ASP A C 1
ATOM 608 O O . ASP A 1 78 ? 99.427 129.503 20.266 1.00 43.57 78 ASP A O 1
ATOM 613 N N . ILE A 1 79 ? 101.311 128.533 20.942 1.00 43.41 79 ILE A N 1
ATOM 614 C CA . ILE A 1 79 ? 100.870 127.166 20.582 1.00 41.11 79 ILE A CA 1
ATOM 615 C C . ILE A 1 79 ? 101.610 126.113 21.430 1.00 41.76 79 ILE A C 1
ATOM 616 O O . ILE A 1 79 ? 102.659 126.417 22.028 1.00 40.45 79 ILE A O 1
ATOM 621 N N . CYS A 1 80 ? 101.071 124.900 21.534 1.00 39.92 80 CYS A N 1
ATOM 622 C CA . CYS A 1 80 ? 101.736 123.877 22.338 1.00 40.76 80 CYS A CA 1
ATOM 623 C C . CYS A 1 80 ? 102.355 122.786 21.436 1.00 44.10 80 CYS A C 1
ATOM 624 O O . CYS A 1 80 ? 101.883 122.536 20.328 1.00 41.56 80 CYS A O 1
ATOM 627 N N . TYR A 1 81 ? 103.413 122.135 21.928 1.00 46.26 81 TYR A N 1
ATOM 628 C CA . TYR A 1 81 ? 104.141 121.125 21.166 1.00 43.60 81 TYR A CA 1
ATOM 629 C C . TYR A 1 81 ? 103.738 119.725 21.538 1.00 44.41 81 TYR A C 1
ATOM 630 O O . TYR A 1 81 ? 104.128 119.214 22.577 1.00 47.71 81 TYR A O 1
ATOM 639 N N . LYS A 1 82 ? 102.963 119.111 20.660 1.00 47.39 82 LYS A N 1
ATOM 640 C CA . LYS A 1 82 ? 102.593 117.706 20.760 1.00 48.57 82 LYS A CA 1
ATOM 641 C C . LYS A 1 82 ? 101.610 117.455 21.881 1.00 43.49 82 LYS A C 1
ATOM 642 O O . LYS A 1 82 ? 101.391 116.319 22.272 1.00 44.14 82 LYS A O 1
ATOM 648 N N . PHE A 1 83 ? 100.982 118.518 22.354 1.00 37.71 83 PHE A N 1
ATOM 649 C CA . PHE A 1 83 ? 99.848 118.377 23.241 1.00 37.64 83 PHE A CA 1
ATOM 650 C C . PHE A 1 83 ? 98.924 119.557 23.039 1.00 35.90 83 PHE A C 1
ATOM 6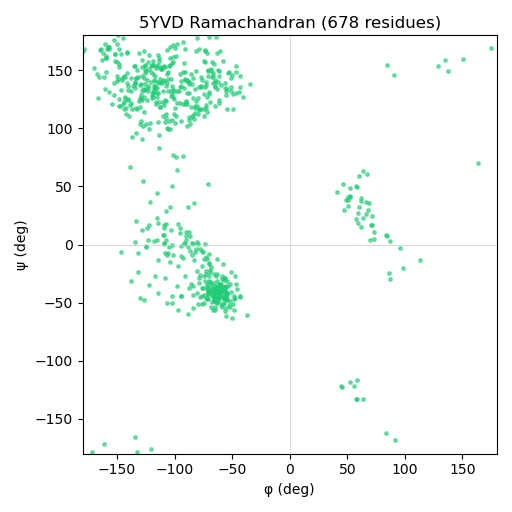51 O O . PHE A 1 83 ? 99.241 120.499 22.350 1.00 35.65 83 PHE A O 1
ATOM 659 N N . VAL A 1 84 ? 97.773 119.488 23.668 1.00 37.20 84 VAL A N 1
ATOM 660 C CA . VAL A 1 84 ? 96.759 120.507 23.527 1.00 36.31 84 VAL A CA 1
ATOM 661 C C . VAL A 1 84 ? 96.110 120.665 24.886 1.00 32.68 84 VAL A C 1
ATOM 662 O O . VAL A 1 84 ? 95.986 119.695 25.642 1.00 31.74 84 VAL A O 1
ATOM 666 N N . LEU A 1 85 ? 95.741 121.895 25.208 1.00 31.49 85 LEU A N 1
ATOM 667 C CA . LEU A 1 85 ? 95.270 122.226 26.537 1.00 30.55 85 LEU A CA 1
ATOM 668 C C . LEU A 1 85 ? 93.835 122.671 26.468 1.00 31.44 85 LEU A C 1
ATOM 669 O O . LEU A 1 85 ? 93.524 123.623 25.736 1.00 29.31 85 LEU A O 1
ATOM 674 N N . TRP A 1 86 ? 92.963 121.979 27.213 1.00 33.28 86 TRP A N 1
ATOM 675 C CA . TRP A 1 86 ? 91.525 122.316 27.261 1.00 36.30 86 TRP A CA 1
ATOM 676 C C . TRP A 1 86 ? 91.255 123.329 28.355 1.00 37.38 86 TRP A C 1
ATOM 677 O O . TRP A 1 86 ? 91.718 123.153 29.484 1.00 44.01 86 TRP A O 1
ATOM 688 N N . ASP A 1 87 ? 90.538 124.394 27.991 1.00 39.79 87 ASP A N 1
ATOM 689 C CA . ASP A 1 87 ? 89.994 125.364 28.945 1.00 40.89 87 ASP A CA 1
ATOM 690 C C . ASP A 1 87 ? 88.494 125.072 29.239 1.00 40.61 87 ASP A C 1
ATOM 691 O O . ASP A 1 87 ? 87.610 125.268 28.372 1.00 40.41 87 ASP A O 1
ATOM 696 N N . TYR A 1 88 ? 88.213 124.629 30.463 1.00 36.06 88 TYR A N 1
ATOM 697 C CA . TYR A 1 88 ? 86.898 124.086 30.773 1.00 36.65 88 TYR A CA 1
ATOM 698 C C . TYR A 1 88 ? 85.855 125.177 30.992 1.00 37.95 88 TYR A C 1
ATOM 699 O O . TYR A 1 88 ? 84.669 124.973 30.763 1.00 42.28 88 TYR A O 1
ATOM 708 N N . GLU A 1 89 ? 86.273 126.338 31.444 1.00 38.12 89 GLU A N 1
ATOM 709 C CA . GLU A 1 89 ? 85.331 127.419 31.592 1.00 39.14 89 GLU A CA 1
ATOM 710 C C . GLU A 1 89 ? 84.866 127.797 30.188 1.00 37.30 89 GLU A C 1
ATOM 711 O O . GLU A 1 89 ? 83.678 127.911 29.949 1.00 34.57 89 GLU A O 1
ATOM 717 N N . ARG A 1 90 ? 85.797 127.976 29.255 1.00 35.23 90 ARG A N 1
ATOM 718 C CA . ARG A 1 90 ? 85.414 128.428 27.899 1.00 36.58 90 ARG A CA 1
ATOM 719 C C . ARG A 1 90 ? 84.893 127.291 27.054 1.00 36.66 90 ARG A C 1
ATOM 720 O O . ARG A 1 90 ? 84.174 127.539 26.103 1.00 37.54 90 ARG A O 1
ATOM 728 N N . SER A 1 91 ? 85.263 126.055 27.390 1.00 37.08 91 SER A N 1
ATOM 729 C CA . SER A 1 91 ? 84.962 124.898 26.534 1.00 39.18 91 SER A CA 1
ATOM 730 C C . SER A 1 91 ? 85.567 125.092 25.149 1.00 39.25 91 SER A C 1
ATOM 731 O O . SER A 1 91 ? 84.907 124.947 24.107 1.00 39.72 91 SER A O 1
ATOM 734 N N . ASN A 1 92 ? 86.843 125.452 25.184 1.00 39.35 92 ASN A N 1
ATOM 735 C CA . ASN A 1 92 ? 87.638 125.681 23.999 1.00 39.26 92 ASN A CA 1
ATOM 736 C C . ASN A 1 92 ? 89.049 125.303 24.372 1.00 39.42 92 ASN A C 1
ATOM 737 O O . ASN A 1 92 ? 89.344 124.923 25.501 1.00 41.65 92 ASN A O 1
ATOM 742 N N . ILE A 1 93 ? 89.926 125.446 23.404 1.00 44.49 93 ILE A N 1
ATOM 743 C CA . ILE A 1 93 ? 91.321 125.125 23.545 1.00 44.21 93 ILE A CA 1
ATOM 744 C C . ILE A 1 93 ? 92.117 126.405 23.751 1.00 42.49 93 ILE A C 1
ATOM 745 O O . ILE A 1 93 ? 91.633 127.506 23.453 1.00 40.00 93 ILE A O 1
ATOM 750 N N . TYR A 1 94 ? 93.330 126.281 24.274 1.00 42.06 94 TYR A N 1
ATOM 751 C CA . TYR A 1 94 ? 94.186 127.451 24.366 1.00 41.36 94 TYR A CA 1
ATOM 752 C C . TYR A 1 94 ? 94.786 127.627 22.977 1.00 41.22 94 TYR A C 1
ATOM 753 O O . TYR A 1 94 ? 95.454 126.720 22.484 1.00 40.01 94 TYR A O 1
ATOM 762 N N . GLY A 1 95 ? 94.504 128.769 22.346 1.00 38.95 95 GLY A N 1
ATOM 763 C CA . GLY A 1 95 ? 94.950 129.050 20.990 1.00 38.92 95 GLY A CA 1
ATOM 764 C C . GLY A 1 95 ? 93.995 128.429 19.995 1.00 40.80 95 GLY A C 1
ATOM 765 O O . GLY A 1 95 ? 92.875 128.089 20.363 1.00 43.39 95 GLY A O 1
ATOM 766 N N . THR A 1 96 ? 94.447 128.281 18.747 1.00 40.60 96 THR A N 1
ATOM 767 C CA . THR A 1 96 ? 93.612 127.859 17.627 1.00 42.00 96 THR A CA 1
ATOM 768 C C . THR A 1 96 ? 94.275 126.847 16.706 1.00 43.91 96 THR A C 1
ATOM 769 O O . THR A 1 96 ? 93.592 126.050 16.066 1.00 40.98 96 THR A O 1
ATOM 773 N N . ALA A 1 97 ? 95.596 126.918 16.568 1.00 43.73 97 ALA A N 1
ATOM 774 C CA . ALA A 1 97 ? 96.326 125.900 15.829 1.00 43.98 97 ALA A CA 1
ATOM 775 C C . ALA A 1 97 ? 96.930 124.932 16.813 1.00 43.42 97 ALA A C 1
ATOM 776 O O . ALA A 1 97 ? 96.967 125.194 18.000 1.00 46.12 97 ALA A O 1
ATOM 778 N N . THR A 1 98 ? 97.439 123.826 16.291 1.00 44.88 98 THR A N 1
ATOM 779 C CA . THR A 1 98 ? 97.973 122.750 17.094 1.00 41.35 98 THR A CA 1
ATOM 780 C C . THR A 1 98 ? 99.245 122.170 16.415 1.00 42.72 98 THR A C 1
ATOM 781 O O . THR A 1 98 ? 99.546 122.477 15.250 1.00 41.88 98 THR A O 1
ATOM 785 N N . ILE A 1 99 ? 100.020 121.378 17.154 1.00 44.06 99 ILE A N 1
ATOM 786 C CA . ILE A 1 99 ? 101.240 120.756 16.618 1.00 40.67 99 ILE A CA 1
ATOM 787 C C . ILE A 1 99 ? 101.341 119.303 17.061 1.00 42.38 99 ILE A C 1
ATOM 788 O O . ILE A 1 99 ? 101.434 118.999 18.257 1.00 40.41 99 ILE A O 1
ATOM 793 N N . GLY A 1 100 ? 101.307 118.410 16.078 1.00 40.82 100 GLY A N 1
ATOM 794 C CA . GLY A 1 100 ? 101.425 117.001 16.324 1.00 38.28 100 GLY A CA 1
ATOM 795 C C . GLY A 1 100 ? 100.307 116.477 17.170 1.00 37.98 100 GLY A C 1
ATOM 796 O O . GLY A 1 100 ? 100.536 115.633 18.023 1.00 40.87 100 GLY A O 1
ATOM 797 N N . VAL A 1 101 ? 99.090 116.949 16.931 1.00 39.02 101 VAL A N 1
ATOM 798 C CA . VAL A 1 101 ? 97.927 116.456 17.688 1.00 40.03 101 VAL A CA 1
ATOM 799 C C . VAL A 1 101 ? 96.743 116.040 16.805 1.00 39.81 101 VAL A C 1
ATOM 800 O O . VAL A 1 101 ? 96.143 115.004 17.046 1.00 41.07 101 VAL A O 1
ATOM 804 N N . CYS A 1 102 ? 96.382 116.866 15.825 1.00 39.86 102 CYS A N 1
ATOM 805 C CA . CYS A 1 102 ? 95.235 116.618 14.950 1.00 39.81 102 CYS A CA 1
ATOM 806 C C . CYS A 1 102 ? 95.623 117.102 13.548 1.00 40.65 102 CYS A C 1
ATOM 807 O O . CYS A 1 102 ? 96.065 118.251 13.380 1.00 37.10 102 CYS A O 1
ATOM 810 N N . LYS A 1 103 ? 95.474 116.229 12.548 1.00 41.62 103 LYS A N 1
ATOM 811 C CA . LYS A 1 103 ? 96.002 116.520 11.191 1.00 45.11 103 LYS A CA 1
ATOM 812 C C . LYS A 1 103 ? 95.405 117.782 10.566 1.00 40.92 103 LYS A C 1
ATOM 813 O O . LYS A 1 103 ? 96.079 118.508 9.838 1.00 42.41 103 LYS A O 1
ATOM 819 N N . TYR A 1 104 ? 94.149 118.044 10.872 1.00 37.82 104 TYR A N 1
ATOM 820 C CA . TYR A 1 104 ? 93.450 119.148 10.273 1.00 37.91 104 TYR A CA 1
ATOM 821 C C . TYR A 1 104 ? 93.949 120.482 10.816 1.00 40.04 104 TYR A C 1
ATOM 822 O O . TYR A 1 104 ? 94.013 121.447 10.075 1.00 44.43 104 TYR A O 1
ATOM 831 N N . THR A 1 105 ? 94.330 120.539 12.089 1.00 39.40 105 THR A N 1
ATOM 832 C CA . THR A 1 105 ? 94.759 121.799 12.702 1.00 37.45 105 THR A CA 1
ATOM 833 C C . THR A 1 105 ? 96.271 121.957 12.948 1.00 39.76 105 THR A C 1
ATOM 834 O O . THR A 1 105 ? 96.714 123.055 13.361 1.00 36.37 105 THR A O 1
ATOM 838 N N . ASP A 1 106 ? 97.034 120.869 12.721 1.00 40.85 106 ASP A N 1
ATOM 839 C CA . ASP A 1 106 ? 98.510 120.864 12.816 1.00 38.74 106 ASP A CA 1
ATOM 840 C C . ASP A 1 106 ? 99.131 121.807 11.820 1.00 42.41 106 ASP A C 1
ATOM 841 O O . ASP A 1 106 ? 98.887 121.718 10.617 1.00 47.60 106 ASP A O 1
ATOM 846 N N . ILE A 1 107 ? 99.942 122.719 12.319 1.00 47.68 107 ILE A N 1
ATOM 847 C CA . ILE A 1 107 ? 100.819 123.502 11.464 1.00 46.15 107 ILE A CA 1
ATOM 848 C C . ILE A 1 107 ? 102.227 122.952 11.603 1.00 49.27 107 ILE A C 1
ATOM 849 O O . ILE A 1 107 ? 102.535 122.263 12.564 1.00 46.44 107 ILE A O 1
ATOM 854 N N . ASP A 1 108 ? 103.085 123.252 10.644 1.00 57.95 108 ASP A N 1
ATOM 855 C CA . ASP A 1 108 ? 104.463 122.792 10.719 1.00 66.91 108 ASP A CA 1
ATOM 856 C C . ASP A 1 108 ? 105.148 123.452 11.913 1.00 67.95 108 ASP A C 1
ATOM 857 O O . ASP A 1 108 ? 104.981 124.647 12.156 1.00 61.99 108 ASP A O 1
ATOM 862 N N . VAL A 1 109 ? 105.907 122.655 12.659 1.00 74.94 109 VAL A N 1
ATOM 863 C CA . VAL A 1 109 ? 106.673 123.147 13.805 1.00 79.97 109 VAL A CA 1
ATOM 864 C C . VAL A 1 109 ? 107.473 124.414 13.462 1.00 84.85 109 VAL A C 1
ATOM 865 O O . VAL A 1 109 ? 107.436 125.410 14.195 1.00 78.32 109 VAL A O 1
ATOM 869 N N . ASN A 1 110 ? 108.166 124.378 12.329 1.00 90.60 110 ASN A N 1
ATOM 870 C CA . ASN A 1 110 ? 108.973 125.504 11.905 1.00 92.53 110 ASN A CA 1
ATOM 871 C C . ASN A 1 110 ? 108.084 126.738 11.704 1.00 91.80 110 ASN A C 1
ATOM 872 O O . ASN A 1 110 ? 107.100 126.716 10.960 1.00 90.79 110 ASN A O 1
ATOM 877 N N . SER A 1 111 ? 108.423 127.780 12.451 1.00 91.11 111 SER A N 1
ATOM 878 C CA . SER A 1 111 ? 107.917 129.138 12.270 1.00 88.12 111 SER A CA 1
ATOM 879 C C . SER A 1 111 ? 108.504 129.907 13.455 1.00 89.76 111 SER A C 1
ATOM 880 O O . SER A 1 111 ? 109.089 129.295 14.354 1.00 84.88 111 SER A O 1
ATOM 883 N N . ALA A 1 112 ? 108.394 131.233 13.449 1.00 90.82 112 ALA A N 1
ATOM 884 C CA . ALA A 1 112 ? 108.967 132.032 14.528 1.00 87.73 112 ALA A CA 1
ATOM 885 C C . ALA A 1 112 ? 107.902 132.505 15.536 1.00 84.94 112 ALA A C 1
ATOM 886 O O . ALA A 1 112 ? 107.843 133.685 15.865 1.00 89.27 112 ALA A O 1
ATOM 888 N N . LEU A 1 113 ? 107.077 131.574 16.026 1.00 78.65 113 LEU A N 1
ATOM 889 C CA . LEU A 1 113 ? 106.157 131.815 17.159 1.00 70.08 113 LEU A CA 1
ATOM 890 C C . LEU A 1 113 ? 106.787 131.292 18.440 1.00 61.63 113 LEU A C 1
ATOM 891 O O . LEU A 1 113 ? 107.812 130.639 18.393 1.00 62.95 113 LEU A O 1
ATOM 896 N N . ASN A 1 114 ? 106.164 131.560 19.582 1.00 58.34 114 ASN A N 1
ATOM 897 C CA . ASN A 1 114 ? 106.607 130.974 20.859 1.00 57.08 114 ASN A CA 1
ATOM 898 C C . ASN A 1 114 ? 105.923 129.635 21.124 1.00 47.57 114 ASN A C 1
ATOM 899 O O . ASN A 1 114 ? 104.786 129.594 21.563 1.00 42.81 114 ASN A O 1
ATOM 904 N N . ILE A 1 115 ? 106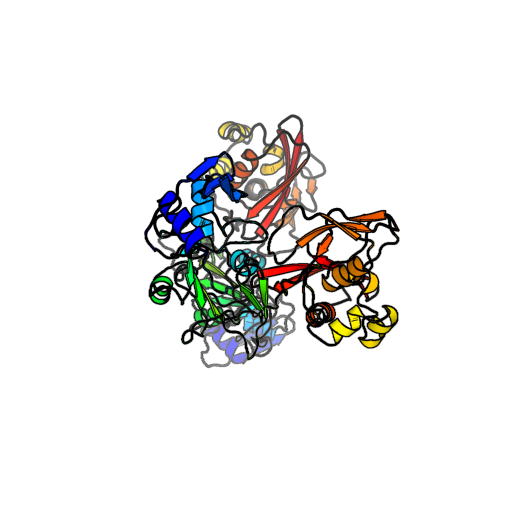.637 128.553 20.883 1.00 43.85 115 ILE A N 1
ATOM 905 C CA . ILE A 1 115 ? 106.136 127.208 21.127 1.00 45.18 115 ILE A CA 1
ATOM 906 C C . ILE A 1 115 ? 106.415 126.792 22.574 1.00 46.58 115 ILE A C 1
ATOM 907 O O . ILE A 1 115 ? 107.563 126.884 23.069 1.00 47.42 115 ILE A O 1
ATOM 912 N N . CYS A 1 116 ? 105.364 126.297 23.224 1.00 42.39 116 CYS A N 1
ATOM 913 C CA . CYS A 1 116 ? 105.421 125.896 24.604 1.00 41.26 116 CYS A CA 1
ATOM 914 C C . CYS A 1 116 ? 105.618 124.402 24.688 1.00 40.00 116 CYS A C 1
ATOM 915 O O . CYS A 1 116 ? 104.799 123.646 24.176 1.00 39.34 116 CYS A O 1
ATOM 918 N N . PHE A 1 117 ? 106.695 123.974 25.341 1.00 39.75 117 PHE A N 1
ATOM 919 C CA . PHE A 1 117 ? 107.049 122.549 25.427 1.00 37.72 117 PHE A CA 1
ATOM 920 C C . PHE A 1 117 ? 106.917 122.089 26.867 1.00 39.76 117 PHE A C 1
ATOM 921 O O . PHE A 1 117 ? 107.040 122.909 27.786 1.00 39.56 117 PHE A O 1
ATOM 929 N N . ASP A 1 118 ? 106.750 120.779 27.076 1.00 41.92 118 ASP A N 1
ATOM 930 C CA . ASP A 1 118 ? 106.555 120.237 28.436 1.00 43.58 118 ASP A CA 1
ATOM 931 C C . ASP A 1 118 ? 107.480 119.056 28.733 1.00 41.12 118 ASP A C 1
ATOM 932 O O . ASP A 1 118 ? 107.646 118.173 27.907 1.00 38.63 118 ASP A O 1
ATOM 937 N N . ILE A 1 119 ? 108.051 119.035 29.936 1.00 38.65 119 ILE A N 1
ATOM 938 C CA . ILE A 1 119 ? 108.931 117.950 30.349 1.00 36.16 119 ILE A CA 1
ATOM 939 C C . ILE A 1 119 ? 108.242 116.579 30.315 1.00 35.98 119 ILE A C 1
ATOM 940 O O . ILE A 1 119 ? 108.892 115.570 30.125 1.00 34.19 119 ILE A O 1
ATOM 945 N N . ARG A 1 120 ? 106.933 116.526 30.526 1.00 40.43 120 ARG A N 1
ATOM 946 C CA . ARG A 1 120 ? 106.243 115.229 30.581 1.00 40.19 120 ARG A CA 1
ATOM 947 C C . ARG A 1 120 ? 106.106 114.543 29.215 1.00 39.36 120 ARG A C 1
ATOM 948 O O . ARG A 1 120 ? 105.753 113.369 29.154 1.00 35.91 120 ARG A O 1
ATOM 956 N N . ASP A 1 121 ? 106.403 115.264 28.132 1.00 40.97 121 ASP A N 1
ATOM 957 C CA . ASP A 1 121 ? 106.454 114.661 26.801 1.00 41.64 121 ASP A CA 1
ATOM 958 C C . ASP A 1 121 ? 107.889 114.278 26.477 1.00 44.74 121 ASP A C 1
ATOM 959 O O . ASP A 1 121 ? 108.797 115.113 26.514 1.00 47.36 121 ASP A O 1
ATOM 964 N N . ASN A 1 122 ? 108.092 112.994 26.206 1.00 49.40 122 ASN A N 1
ATOM 965 C CA . ASN A 1 122 ? 109.401 112.466 25.858 1.00 53.25 122 ASN A CA 1
ATOM 966 C C . ASN A 1 122 ? 110.026 113.348 24.760 1.00 50.36 122 ASN A C 1
ATOM 967 O O . ASN A 1 122 ? 109.360 113.713 23.800 1.00 48.16 122 ASN A O 1
ATOM 972 N N . CYS A 1 123 ? 111.269 113.761 24.995 1.00 52.78 123 CYS A N 1
ATOM 973 C CA . CYS A 1 123 ? 112.101 114.516 24.047 1.00 55.74 123 CYS A CA 1
ATOM 974 C C . CYS A 1 123 ? 111.739 115.978 23.829 1.00 51.28 123 CYS A C 1
ATOM 975 O O . CYS A 1 123 ? 112.361 116.629 23.001 1.00 55.50 123 CYS A O 1
ATOM 978 N N . SER A 1 124 ? 110.771 116.511 24.571 1.00 50.85 124 SER A N 1
ATOM 979 C CA . SER A 1 124 ? 110.406 117.942 24.443 1.00 48.72 124 SER A CA 1
ATOM 980 C C . SER A 1 124 ? 111.470 118.895 25.002 1.00 48.10 124 SER A C 1
ATOM 981 O O . SER A 1 124 ? 111.711 119.961 24.448 1.00 49.31 124 SER A O 1
ATOM 984 N N . LEU A 1 125 ? 112.096 118.514 26.103 1.00 46.72 125 LEU A N 1
ATOM 985 C CA . LEU A 1 125 ? 113.201 119.287 26.626 1.00 46.36 125 LEU A CA 1
ATOM 986 C C . LEU A 1 125 ? 114.226 119.581 25.533 1.00 47.54 125 LEU A C 1
ATOM 987 O O . LEU A 1 125 ? 114.438 120.752 25.178 1.00 46.90 125 LEU A O 1
ATOM 992 N N . GLU A 1 126 ? 114.831 118.519 24.991 1.00 47.29 126 GLU A N 1
ATOM 993 C CA . GLU A 1 126 ? 115.872 118.641 23.952 1.00 50.60 126 GLU A CA 1
ATOM 994 C C . GLU A 1 126 ? 115.378 119.427 22.746 1.00 51.22 126 GLU A C 1
ATOM 995 O O . GLU A 1 126 ? 116.111 120.231 22.175 1.00 49.79 126 GLU A O 1
ATOM 1001 N N . LYS A 1 127 ? 114.119 119.226 22.380 1.00 52.91 127 LYS A N 1
ATOM 1002 C CA . LYS A 1 127 ? 113.526 120.009 21.294 1.00 55.33 127 LYS A CA 1
ATOM 1003 C C . LYS A 1 127 ? 113.473 121.506 21.681 1.00 52.79 127 LYS A C 1
ATOM 1004 O O . LYS A 1 127 ? 113.900 122.400 20.916 1.00 48.28 127 LYS A O 1
ATOM 1010 N N . PHE A 1 128 ? 112.981 121.774 22.887 1.00 46.60 128 PHE A N 1
ATOM 1011 C CA . PHE A 1 128 ? 112.992 123.128 23.401 1.00 45.62 128 PHE A CA 1
ATOM 1012 C C . PHE A 1 128 ? 114.398 123.699 23.377 1.00 46.84 128 PHE A C 1
ATOM 1013 O O . PHE A 1 128 ? 114.559 124.901 23.128 1.00 46.54 128 PHE A O 1
ATOM 1021 N N . MET A 1 129 ? 115.406 122.857 23.639 1.00 49.63 129 MET A N 1
ATOM 1022 C CA . MET A 1 129 ? 116.817 123.327 23.683 1.00 51.26 129 MET A CA 1
ATOM 1023 C C . MET A 1 129 ? 117.351 123.693 22.317 1.00 51.08 129 MET A C 1
ATOM 1024 O O . MET A 1 129 ? 118.263 124.501 22.234 1.00 54.53 129 MET A O 1
ATOM 1029 N N . SER A 1 130 ? 116.811 123.090 21.259 1.00 52.33 130 SER A N 1
ATOM 1030 C CA . SER A 1 130 ? 117.210 123.437 19.893 1.00 53.66 130 SER A CA 1
ATOM 1031 C C . SER A 1 130 ? 116.178 124.296 19.151 1.00 53.48 130 SER A C 1
ATOM 1032 O O . SER A 1 130 ? 116.060 124.207 17.938 1.00 55.78 130 SER A O 1
ATOM 1035 N N . THR A 1 131 ? 115.454 125.140 19.882 1.00 51.07 131 THR A N 1
ATOM 1036 C CA . THR A 1 131 ? 114.428 126.005 19.301 1.00 46.85 131 THR A CA 1
ATOM 1037 C C . THR A 1 131 ? 114.681 127.415 19.829 1.00 48.73 131 THR A C 1
ATOM 1038 O O . THR A 1 131 ? 114.728 127.606 21.027 1.00 49.70 131 THR A O 1
ATOM 1042 N N . PRO A 1 132 ? 114.857 128.405 18.945 1.00 51.23 132 PRO A N 1
ATOM 1043 C CA . PRO A 1 132 ? 115.210 129.761 19.402 1.00 51.84 132 PRO A CA 1
ATOM 1044 C C . PRO A 1 132 ? 114.165 130.502 20.269 1.00 52.32 132 PRO A C 1
ATOM 1045 O O . PRO A 1 132 ? 114.534 131.094 21.290 1.00 56.81 132 PRO A O 1
ATOM 1049 N N . ASN A 1 133 ? 112.902 130.515 19.846 1.00 49.61 133 ASN A N 1
ATOM 1050 C CA . ASN A 1 133 ? 111.868 131.295 20.518 1.00 47.83 133 ASN A CA 1
ATOM 1051 C C . ASN A 1 133 ? 110.858 130.338 21.104 1.00 47.84 133 ASN A C 1
ATOM 1052 O O . ASN A 1 133 ? 110.069 129.743 20.362 1.00 51.37 133 ASN A O 1
ATOM 1057 N N . ALA A 1 134 ? 110.886 130.160 22.424 1.00 46.50 134 ALA A N 1
ATOM 1058 C CA . ALA A 1 134 ? 110.058 129.124 23.062 1.00 48.09 134 ALA A CA 1
ATOM 1059 C C . ALA A 1 134 ? 109.901 129.273 24.565 1.00 48.89 134 ALA A C 1
ATOM 1060 O O . ALA A 1 134 ? 110.618 130.032 25.209 1.00 45.64 134 ALA A O 1
ATOM 1062 N N . ILE A 1 135 ? 108.962 128.492 25.100 1.00 50.17 135 ILE A N 1
ATOM 1063 C CA . ILE A 1 135 ? 108.645 128.429 26.526 1.00 46.69 135 ILE A CA 1
ATOM 1064 C C . ILE A 1 135 ? 108.739 126.964 26.980 1.00 43.87 135 ILE A C 1
ATOM 1065 O O . ILE A 1 135 ? 108.310 126.047 26.265 1.00 43.79 135 ILE A O 1
ATOM 1070 N N . PHE A 1 136 ? 109.313 126.729 28.155 1.00 43.60 136 PHE A N 1
ATOM 1071 C CA . PHE A 1 136 ? 109.394 125.368 28.678 1.00 41.99 136 PHE A CA 1
ATOM 1072 C C . PHE A 1 136 ? 108.740 125.277 30.036 1.00 43.15 136 PHE A C 1
ATOM 1073 O O . PHE A 1 136 ? 108.961 126.141 30.889 1.00 44.13 136 PHE A O 1
ATOM 1081 N N . ILE A 1 137 ? 107.937 124.232 30.224 1.00 43.04 137 ILE A N 1
ATOM 1082 C CA . ILE A 1 137 ? 107.300 123.987 31.505 1.00 48.31 137 ILE A CA 1
ATOM 1083 C C . ILE A 1 137 ? 107.782 122.658 32.059 1.00 47.13 137 ILE A C 1
ATOM 1084 O O . ILE A 1 137 ? 107.870 121.669 31.314 1.00 45.00 137 ILE A O 1
ATOM 1089 N N . SER A 1 138 ? 108.133 122.658 33.351 1.00 44.69 138 SER A N 1
ATOM 1090 C CA . SER A 1 138 ? 108.594 121.448 34.008 1.00 44.85 138 SER A CA 1
ATOM 1091 C C . SER A 1 138 ? 108.308 121.404 35.491 1.00 43.79 138 SER A C 1
ATOM 1092 O O . SER A 1 138 ? 108.136 122.417 36.149 1.00 44.59 138 SER A O 1
ATOM 1095 N N . ASP A 1 139 ? 108.285 120.181 35.993 1.00 47.32 139 ASP A N 1
ATOM 1096 C CA . ASP A 1 139 ? 107.994 119.886 37.385 1.00 53.35 139 ASP A CA 1
ATOM 1097 C C . ASP A 1 139 ? 109.254 120.006 38.243 1.00 52.30 139 ASP A C 1
ATOM 1098 O O . ASP A 1 139 ? 109.163 119.967 39.471 1.00 51.08 139 ASP A O 1
ATOM 1103 N N . ARG A 1 140 ? 110.408 120.164 37.591 1.00 49.58 140 ARG A N 1
ATOM 1104 C CA . ARG A 1 140 ? 111.702 120.195 38.265 1.00 51.57 140 ARG A CA 1
ATOM 1105 C C . ARG A 1 140 ? 112.669 121.221 37.648 1.00 56.18 140 ARG A C 1
ATOM 1106 O O . ARG A 1 140 ? 112.738 121.371 36.427 1.00 59.16 140 ARG A O 1
ATOM 1114 N N . LYS A 1 141 ? 113.404 121.930 38.508 1.00 60.62 141 LYS A N 1
ATOM 1115 C CA . LYS A 1 141 ? 114.536 122.766 38.080 1.00 60.64 141 LYS A CA 1
ATOM 1116 C C . LYS A 1 141 ? 115.367 122.029 37.046 1.00 61.15 141 LYS A C 1
ATOM 1117 O O . LYS A 1 141 ? 115.656 120.836 37.215 1.00 59.16 141 LYS A O 1
ATOM 1123 N N . ILE A 1 142 ? 115.752 122.724 35.979 1.00 60.56 142 ILE A N 1
ATOM 1124 C CA . ILE A 1 142 ? 116.640 122.119 34.990 1.00 59.82 142 ILE A CA 1
ATOM 1125 C C . ILE A 1 142 ? 117.990 122.778 35.086 1.00 56.65 142 ILE A C 1
ATOM 1126 O O . ILE A 1 142 ? 118.133 123.959 34.744 1.00 53.44 142 ILE A O 1
ATOM 1131 N N . LYS A 1 143 ? 118.956 121.992 35.571 1.00 53.23 143 LYS A N 1
ATOM 1132 C CA . LYS A 1 143 ? 120.305 122.455 35.823 1.00 50.96 143 LYS A CA 1
ATOM 1133 C C . LYS A 1 143 ? 120.185 123.796 36.508 1.00 48.12 143 LYS A C 1
ATOM 1134 O O . LYS A 1 143 ? 119.552 123.886 37.548 1.00 48.68 143 LYS A O 1
ATOM 1140 N N . LYS A 1 144 ? 120.754 124.848 35.942 1.00 49.95 144 LYS A N 1
ATOM 1141 C CA . LYS A 1 144 ? 120.746 126.103 36.650 1.00 56.42 144 LYS A CA 1
ATOM 1142 C C . LYS A 1 144 ? 120.332 127.257 35.756 1.00 52.96 144 LYS A C 1
ATOM 1143 O O . LYS A 1 144 ? 120.566 128.414 36.090 1.00 53.10 144 LYS A O 1
ATOM 1149 N N . TYR A 1 145 ? 119.663 126.958 34.650 1.00 51.67 145 TYR A N 1
ATOM 1150 C CA . TYR A 1 145 ? 119.245 128.015 33.731 1.00 48.68 145 TYR A CA 1
ATOM 1151 C C . TYR A 1 145 ? 118.348 129.027 34.470 1.00 49.40 145 TYR A C 1
ATOM 1152 O O . TYR A 1 145 ? 117.754 128.700 35.520 1.00 50.91 145 TYR A O 1
ATOM 1161 N N . PRO A 1 146 ? 118.245 130.257 33.937 1.00 48.25 146 PRO A N 1
ATOM 1162 C CA . PRO A 1 146 ? 117.391 131.255 34.585 1.00 45.96 146 PRO A CA 1
ATOM 1163 C C . PRO A 1 146 ? 115.948 130.795 34.573 1.00 48.44 146 PRO A C 1
ATOM 1164 O O . PRO A 1 146 ? 115.450 130.345 33.535 1.00 47.36 146 PRO A O 1
ATOM 1168 N N . CYS A 1 147 ? 115.277 130.920 35.711 1.00 51.12 147 CYS A N 1
ATOM 1169 C CA . CYS A 1 147 ? 114.020 130.225 35.906 1.00 52.80 147 CYS A CA 1
ATOM 1170 C C . CYS A 1 147 ? 112.989 131.052 36.629 1.00 51.94 147 CYS A C 1
ATOM 1171 O O . CYS A 1 147 ? 113.237 131.518 37.722 1.00 56.96 147 CYS A O 1
ATOM 1174 N N . MET A 1 148 ? 111.820 131.204 36.016 1.00 52.82 148 MET A N 1
ATOM 1175 C CA . MET A 1 148 ? 110.646 131.710 36.701 1.00 48.36 148 MET A CA 1
ATOM 1176 C C . MET A 1 148 ? 109.980 130.562 37.484 1.00 48.84 148 MET A C 1
ATOM 1177 O O . MET A 1 148 ? 109.633 129.535 36.916 1.00 51.86 148 MET A O 1
ATOM 1182 N N . VAL A 1 149 ? 109.804 130.734 38.789 1.00 48.01 149 VAL A N 1
ATOM 1183 C CA . VAL A 1 149 ? 109.198 129.710 39.619 1.00 46.41 149 VAL A CA 1
ATOM 1184 C C . VAL A 1 149 ? 107.762 130.067 39.836 1.00 47.61 149 VAL A C 1
ATOM 1185 O O . VAL A 1 149 ? 107.462 131.083 40.461 1.00 57.28 149 VAL A O 1
ATOM 1189 N N . GLY A 1 150 ? 106.868 129.213 39.363 1.00 45.04 150 GLY A N 1
ATOM 1190 C CA . GLY A 1 150 ? 105.443 129.503 39.423 1.00 43.58 150 GLY A CA 1
ATOM 1191 C C . GLY A 1 150 ? 104.872 129.600 40.828 1.00 39.52 150 GLY A C 1
ATOM 1192 O O . GLY A 1 150 ? 105.577 129.393 41.804 1.00 37.12 150 GLY A O 1
ATOM 1193 N N . PRO A 1 151 ? 103.572 129.896 40.925 1.00 37.97 151 PRO A N 1
ATOM 1194 C CA . PRO A 1 151 ? 102.876 130.080 42.210 1.00 36.74 151 PRO A CA 1
ATOM 1195 C C . PRO A 1 151 ? 102.474 128.778 42.899 1.00 36.25 151 PRO A C 1
ATOM 1196 O O . PRO A 1 151 ? 102.704 127.708 42.367 1.00 39.63 151 PRO A O 1
ATOM 1200 N N . ASP A 1 152 ? 101.880 128.872 44.082 1.00 38.15 152 ASP A N 1
ATOM 1201 C CA . ASP A 1 152 ? 101.487 127.675 44.849 1.00 39.09 152 ASP A CA 1
ATOM 1202 C C . ASP A 1 152 ? 100.135 127.091 44.425 1.00 39.69 152 ASP A C 1
ATOM 1203 O O . ASP A 1 152 ? 99.391 126.543 45.262 1.00 37.25 152 ASP A O 1
ATOM 1208 N N . TYR A 1 153 ? 99.850 127.171 43.120 1.00 37.32 153 TYR A N 1
ATOM 1209 C CA . TYR A 1 153 ? 98.681 126.543 42.562 1.00 36.82 153 TYR A CA 1
ATOM 1210 C C . TYR A 1 153 ? 98.845 126.305 41.064 1.00 41.24 153 TYR A C 1
ATOM 1211 O O . TYR A 1 153 ? 99.755 126.827 40.429 1.00 42.06 153 TYR A O 1
ATOM 1220 N N . ALA A 1 154 ? 97.917 125.546 40.499 1.00 43.23 154 ALA A N 1
ATOM 1221 C CA . ALA A 1 154 ? 97.952 125.173 39.086 1.00 41.08 154 ALA A CA 1
ATOM 1222 C C . ALA A 1 154 ? 96.554 124.723 38.643 1.00 40.23 154 ALA A C 1
ATOM 1223 O O . ALA A 1 154 ? 95.643 124.575 39.455 1.00 38.65 154 ALA A O 1
ATOM 1225 N N . TYR A 1 155 ? 96.394 124.498 37.352 1.00 38.39 155 TYR A N 1
ATOM 1226 C CA . TYR A 1 155 ? 95.114 124.138 36.797 1.00 37.32 155 TYR A CA 1
ATOM 1227 C C . TYR A 1 155 ? 95.121 122.646 36.529 1.00 36.10 155 TYR A C 1
ATOM 1228 O O . TYR A 1 155 ? 96.111 122.137 36.038 1.00 35.84 155 TYR A O 1
ATOM 1237 N N . PHE A 1 156 ? 94.038 121.945 36.863 1.00 36.28 156 PHE A N 1
ATOM 1238 C CA . PHE A 1 156 ? 93.921 120.514 36.529 1.00 38.49 156 PHE A CA 1
ATOM 1239 C C . PHE A 1 156 ? 92.460 120.096 36.267 1.00 40.17 156 PHE A C 1
ATOM 1240 O O . PHE A 1 156 ? 91.606 120.231 37.151 1.00 39.52 156 PHE A O 1
ATOM 1248 N N . ASN A 1 157 ? 92.181 119.608 35.049 1.00 39.86 157 ASN A N 1
ATOM 1249 C CA . ASN A 1 157 ? 90.837 119.167 34.658 1.00 40.11 157 ASN A CA 1
ATOM 1250 C C . ASN A 1 157 ? 89.700 120.179 34.995 1.00 40.53 157 ASN A C 1
ATOM 1251 O O . ASN A 1 157 ? 88.607 119.782 35.387 1.00 44.21 157 ASN A O 1
ATOM 1256 N N . GLY A 1 158 ? 89.955 121.472 34.847 1.00 38.05 158 GLY A N 1
ATOM 1257 C CA . GLY A 1 158 ? 88.964 122.483 35.188 1.00 38.88 158 GLY A CA 1
ATOM 1258 C C . GLY A 1 158 ? 89.111 123.142 36.557 1.00 40.94 158 GLY A C 1
ATOM 1259 O O . GLY A 1 158 ? 88.570 124.227 36.770 1.00 41.51 158 GLY A O 1
ATOM 1260 N N . ALA A 1 159 ? 89.831 122.507 37.483 1.00 41.87 159 ALA A N 1
ATOM 1261 C CA . ALA A 1 159 ? 89.989 123.033 38.862 1.00 42.94 159 ALA A CA 1
ATOM 1262 C C . ALA A 1 159 ? 91.305 123.722 39.136 1.00 39.43 159 ALA A C 1
ATOM 1263 O O . ALA A 1 159 ? 92.311 123.464 38.475 1.00 36.04 159 ALA A O 1
ATOM 1265 N N . ILE A 1 160 ? 91.284 124.581 40.151 1.00 41.51 160 ILE A N 1
ATOM 1266 C CA . ILE A 1 160 ? 92.515 125.119 40.721 1.00 41.94 160 ILE A CA 1
ATOM 1267 C C . ILE A 1 160 ? 92.900 124.200 41.845 1.00 41.73 160 ILE A C 1
ATOM 1268 O O . ILE A 1 160 ? 92.073 123.803 42.663 1.00 43.74 160 ILE A O 1
ATOM 1273 N N . ILE A 1 161 ? 94.183 123.876 41.865 1.00 44.03 161 ILE A N 1
ATOM 1274 C CA . ILE A 1 161 ? 94.738 122.872 42.746 1.00 43.35 161 ILE A CA 1
ATOM 1275 C C . ILE A 1 161 ? 95.905 123.552 43.526 1.00 38.96 161 ILE A C 1
ATOM 1276 O O . ILE A 1 161 ? 96.701 124.287 42.947 1.00 33.07 161 ILE A O 1
ATOM 1281 N N . ARG A 1 162 ? 95.962 123.351 44.839 1.00 39.92 162 ARG A N 1
ATOM 1282 C CA . ARG A 1 162 ? 96.924 124.060 45.710 1.00 42.17 162 ARG A CA 1
ATOM 1283 C C . ARG A 1 162 ? 98.084 123.150 46.104 1.00 43.04 162 ARG A C 1
ATOM 1284 O O . ARG A 1 162 ? 97.873 121.962 46.391 1.00 41.28 162 ARG A O 1
ATOM 1292 N N . ASP A 1 163 ? 99.290 123.716 46.167 1.00 42.99 163 ASP A N 1
ATOM 1293 C CA . ASP A 1 163 ? 100.471 122.956 46.613 1.00 44.19 163 ASP A CA 1
ATOM 1294 C C . ASP A 1 163 ? 100.339 122.441 48.074 1.00 40.67 163 ASP A C 1
ATOM 1295 O O . ASP A 1 163 ? 99.744 123.108 48.915 1.00 37.85 163 ASP A O 1
ATOM 1300 N N . SER A 1 164 ? 100.891 121.249 48.330 1.00 39.82 164 SER A N 1
ATOM 1301 C CA . SER A 1 164 ? 100.772 120.510 49.603 1.00 40.27 164 SER A CA 1
ATOM 1302 C C . SER A 1 164 ? 101.543 119.184 49.541 1.00 42.26 164 SER A C 1
ATOM 1303 O O . SER A 1 164 ? 101.888 118.722 48.473 1.00 43.74 164 SER A O 1
ATOM 1306 N N . ASP A 1 165 ? 101.759 118.541 50.678 1.00 47.75 165 ASP A N 1
ATOM 1307 C CA . ASP A 1 165 ? 102.426 117.228 50.699 1.00 51.94 165 ASP A CA 1
ATOM 1308 C C . ASP A 1 165 ? 101.594 116.089 50.084 1.00 51.15 165 ASP A C 1
ATOM 1309 O O . ASP A 1 165 ? 102.155 115.053 49.713 1.00 47.05 165 ASP A O 1
ATOM 1314 N N . VAL A 1 166 ? 100.274 116.280 49.977 1.00 50.38 166 VAL A N 1
ATOM 1315 C CA . VAL A 1 166 ? 99.364 115.240 49.461 1.00 46.90 166 VAL A CA 1
ATOM 1316 C C . VAL A 1 166 ? 99.093 115.304 47.946 1.00 46.53 166 VAL A C 1
ATOM 1317 O O . VAL A 1 166 ? 98.506 114.363 47.385 1.00 48.98 166 VAL A O 1
ATOM 1321 N N . VAL A 1 167 ? 99.490 1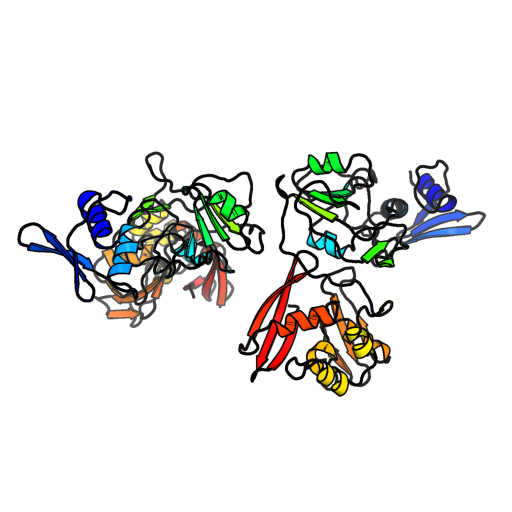16.386 47.277 1.00 43.49 167 VAL A N 1
ATOM 1322 C CA . VAL A 1 167 ? 99.136 116.546 45.852 1.00 44.22 167 VAL A CA 1
ATOM 1323 C C . VAL A 1 167 ? 99.869 115.565 44.907 1.00 42.01 167 VAL A C 1
ATOM 1324 O O . VAL A 1 167 ? 101.067 115.408 44.999 1.00 44.21 167 VAL A O 1
ATOM 1328 N N . LYS A 1 168 ? 99.144 114.894 44.017 1.00 41.03 168 LYS A N 1
ATOM 1329 C CA . LYS A 1 168 ? 99.731 113.818 43.209 1.00 41.16 168 LYS A CA 1
ATOM 1330 C C . LYS A 1 168 ? 99.884 114.171 41.728 1.00 39.04 168 LYS A C 1
ATOM 1331 O O . LYS A 1 168 ? 100.223 113.317 40.916 1.00 38.05 168 LYS A O 1
ATOM 1337 N N . GLN A 1 169 ? 99.641 115.423 41.384 1.00 38.05 169 GLN A N 1
ATOM 1338 C CA . GLN A 1 169 ? 100.104 115.992 40.131 1.00 38.72 169 GLN A CA 1
ATOM 1339 C C . GLN A 1 169 ? 100.992 117.111 40.584 1.00 36.57 169 GLN A C 1
ATOM 1340 O O . GLN A 1 169 ? 100.803 117.628 41.671 1.00 35.19 169 GLN A O 1
ATOM 1346 N N . PRO A 1 170 ? 101.957 117.502 39.763 1.00 35.42 170 PRO A N 1
ATOM 1347 C CA . PRO A 1 170 ? 102.769 118.644 40.153 1.00 34.45 170 PRO A CA 1
ATOM 1348 C C . PRO A 1 170 ? 101.966 119.946 40.181 1.00 37.30 170 PRO A C 1
ATOM 1349 O O . PRO A 1 170 ? 101.016 120.131 39.404 1.00 38.72 170 PRO A O 1
ATOM 1353 N N . VAL A 1 171 ? 102.345 120.832 41.096 1.00 39.32 171 VAL A N 1
ATOM 1354 C CA . VAL A 1 171 ? 101.747 122.162 41.232 1.00 38.03 171 VAL A CA 1
ATOM 1355 C C . VAL A 1 171 ? 102.828 123.256 41.084 1.00 39.64 171 VAL A C 1
ATOM 1356 O O . VAL A 1 171 ? 102.593 124.352 40.548 1.00 38.42 171 VAL A O 1
ATOM 1360 N N . LYS A 1 172 ? 104.028 122.973 41.570 1.00 43.80 172 LYS A N 1
ATOM 1361 C CA . LYS A 1 172 ? 105.105 123.943 41.459 1.00 43.33 172 LYS A CA 1
ATOM 1362 C C . LYS A 1 172 ? 105.800 123.744 40.121 1.00 41.84 172 LYS A C 1
ATOM 1363 O O . LYS A 1 172 ? 106.499 122.733 39.906 1.00 39.49 172 LYS A O 1
ATOM 1369 N N . PHE A 1 173 ? 105.611 124.708 39.225 1.00 40.61 173 PHE A N 1
ATOM 1370 C CA . PHE A 1 173 ? 106.207 124.600 37.903 1.00 43.96 173 PHE A CA 1
ATOM 1371 C C . PHE A 1 173 ? 107.386 125.538 37.774 1.00 45.89 173 PHE A C 1
ATOM 1372 O O . PHE A 1 173 ? 107.385 126.625 38.344 1.00 48.00 173 PHE A O 1
ATOM 1380 N N . TYR A 1 174 ? 108.409 125.063 37.068 1.00 45.26 174 TYR A N 1
ATOM 1381 C CA . TYR A 1 174 ? 109.598 125.825 36.786 1.00 44.07 174 TYR A CA 1
ATOM 1382 C C . TYR A 1 174 ? 109.487 126.097 35.302 1.00 44.48 174 TYR A C 1
ATOM 1383 O O . TYR A 1 174 ? 109.367 125.181 34.481 1.00 43.98 174 TYR A O 1
ATOM 1392 N N . LEU A 1 175 ? 109.498 127.383 34.991 1.00 46.64 175 LEU A N 1
ATOM 1393 C CA . LEU A 1 175 ? 109.068 127.916 33.723 1.00 46.94 175 LEU A CA 1
ATOM 1394 C C . LEU A 1 175 ? 110.208 128.636 33.050 1.00 48.07 175 LEU A C 1
ATOM 1395 O O . LEU A 1 175 ? 110.808 129.537 33.645 1.00 50.63 175 LEU A O 1
ATOM 1400 N N . TYR A 1 176 ? 110.509 128.257 31.812 1.00 46.60 176 TYR A N 1
ATOM 1401 C CA . TYR A 1 176 ? 111.642 128.851 31.103 1.00 45.53 176 TYR A CA 1
ATOM 1402 C C . TYR A 1 176 ? 111.164 129.512 29.841 1.00 42.19 176 TYR A C 1
ATOM 1403 O O . TYR A 1 176 ? 110.190 129.095 29.236 1.00 40.86 176 TYR A O 1
ATOM 1412 N N . LYS A 1 177 ? 111.844 130.570 29.458 1.00 42.05 177 LYS A N 1
ATOM 1413 C CA . LYS A 1 177 ? 111.547 131.218 28.201 1.00 43.17 177 LYS A CA 1
ATOM 1414 C C . LYS A 1 177 ? 112.837 131.498 27.470 1.00 45.12 177 LYS A C 1
ATOM 1415 O O . LYS A 1 177 ? 113.829 131.908 28.080 1.00 52.03 177 LYS A O 1
ATOM 1421 N N . LYS A 1 178 ? 112.817 131.255 26.167 1.00 44.93 178 LYS A N 1
ATOM 1422 C CA . LYS A 1 178 ? 113.940 131.557 25.283 1.00 44.17 178 LYS A CA 1
ATOM 1423 C C . LYS A 1 178 ? 113.503 132.535 24.193 1.00 44.34 178 LYS A C 1
ATOM 1424 O O . LYS A 1 178 ? 112.399 132.428 23.653 1.00 41.58 178 LYS A O 1
ATOM 1430 N N . VAL A 1 179 ? 114.377 133.485 23.888 1.00 47.15 179 VAL A N 1
ATOM 1431 C CA . VAL A 1 179 ? 114.178 134.420 22.788 1.00 49.18 179 VAL A CA 1
ATOM 1432 C C . VAL A 1 179 ? 115.513 134.573 22.092 1.00 50.17 179 VAL A C 1
ATOM 1433 O O . VAL A 1 179 ? 116.470 134.993 22.720 1.00 52.69 179 VAL A O 1
ATOM 1437 N N . ASN A 1 180 ? 115.574 134.226 20.807 1.00 55.65 180 ASN A N 1
ATOM 1438 C CA . ASN A 1 180 ? 116.822 134.223 20.022 1.00 59.13 180 ASN A CA 1
ATOM 1439 C C . ASN A 1 180 ? 117.790 133.172 20.523 1.00 54.77 180 ASN A C 1
ATOM 1440 O O . ASN A 1 180 ? 118.988 133.392 20.544 1.00 55.13 180 ASN A O 1
ATOM 1445 N N . ASN A 1 181 ? 117.252 132.034 20.940 1.00 55.13 181 ASN A N 1
ATOM 1446 C CA . ASN A 1 181 ? 118.040 130.956 21.548 1.00 53.74 181 ASN A CA 1
ATOM 1447 C C . ASN A 1 181 ? 118.776 131.409 22.827 1.00 50.64 181 ASN A C 1
ATOM 1448 O O . ASN A 1 181 ? 119.824 130.873 23.195 1.00 44.30 181 ASN A O 1
ATOM 1453 N N . GLU A 1 182 ? 118.206 132.404 23.495 1.00 50.03 182 GLU A N 1
ATOM 1454 C CA . GLU A 1 182 ? 118.773 132.970 24.713 1.00 50.36 182 GLU A CA 1
ATOM 1455 C C . GLU A 1 182 ? 117.683 133.000 25.808 1.00 47.37 182 GLU A C 1
ATOM 1456 O O . GLU A 1 182 ? 116.575 133.543 25.612 1.00 44.89 182 GLU A O 1
ATOM 1462 N N . PHE A 1 183 ? 117.988 132.403 26.954 1.00 44.88 183 PHE A N 1
ATOM 1463 C CA . PHE A 1 183 ? 117.068 132.432 28.088 1.00 46.25 183 PHE A CA 1
ATOM 1464 C C . PHE A 1 183 ? 116.795 133.838 28.596 1.00 46.43 183 PHE A C 1
ATOM 1465 O O . PHE A 1 183 ? 117.697 134.638 28.663 1.00 50.98 183 PHE A O 1
ATOM 1473 N N . ILE A 1 184 ? 115.549 134.125 28.950 1.00 48.77 184 ILE A N 1
ATOM 1474 C CA . ILE A 1 184 ? 115.205 135.363 29.650 1.00 52.66 184 ILE A CA 1
ATOM 1475 C C . ILE A 1 184 ? 115.395 135.217 31.169 1.00 54.97 184 ILE A C 1
ATOM 1476 O O . ILE A 1 184 ? 115.047 134.179 31.763 1.00 50.09 184 ILE A O 1
ATOM 1481 N N . ASP A 1 185 ? 115.951 136.267 31.782 1.00 59.25 185 ASP A N 1
ATOM 1482 C CA . ASP A 1 185 ? 116.129 136.336 33.240 1.00 60.57 185 ASP A CA 1
ATOM 1483 C C . ASP A 1 185 ? 114.883 136.873 33.962 1.00 57.83 185 ASP A C 1
ATOM 1484 O O . ASP A 1 185 ? 114.490 138.020 33.744 1.00 53.13 185 ASP A O 1
ATOM 1489 N N . PRO A 1 186 ? 114.274 136.048 34.840 1.00 61.29 186 PRO A N 1
ATOM 1490 C CA . PRO A 1 186 ? 113.017 136.385 35.532 1.00 61.09 186 PRO A CA 1
ATOM 1491 C C . PRO A 1 186 ? 113.071 137.681 36.320 1.00 55.47 186 PRO A C 1
ATOM 1492 O O . PRO A 1 186 ? 114.055 137.948 36.974 1.00 48.57 186 PRO A O 1
ATOM 1496 N N . THR A 1 187 ? 112.015 138.474 36.258 1.00 57.44 187 THR A N 1
ATOM 1497 C CA . THR A 1 187 ? 111.827 139.554 37.212 1.00 56.37 187 THR A CA 1
ATOM 1498 C C . THR A 1 187 ? 111.034 138.967 38.375 1.00 58.02 187 THR A C 1
ATOM 1499 O O . THR A 1 187 ? 109.949 138.425 38.158 1.00 54.28 187 THR A O 1
ATOM 1503 N N . GLU A 1 188 ? 111.558 139.049 39.597 1.00 60.08 188 GLU A N 1
ATOM 1504 C CA . GLU A 1 188 ? 110.771 138.675 40.782 1.00 60.27 188 GLU A CA 1
ATOM 1505 C C . GLU A 1 188 ? 109.390 139.329 40.660 1.00 55.09 188 GLU A C 1
ATOM 1506 O O . GLU A 1 188 ? 109.234 140.426 40.104 1.00 54.15 188 GLU A O 1
ATOM 1512 N N . CYS A 1 189 ? 108.389 138.659 41.208 1.00 53.98 189 CYS A N 1
ATOM 1513 C CA . CYS A 1 189 ? 107.029 138.837 40.749 1.00 49.05 189 CYS A CA 1
ATOM 1514 C C . CYS A 1 189 ? 105.993 138.339 41.773 1.00 46.92 189 CYS A C 1
ATOM 1515 O O . CYS A 1 189 ? 106.199 137.374 42.519 1.00 37.93 189 CYS A O 1
ATOM 1518 N N . ILE A 1 190 ? 104.889 139.059 41.826 1.00 49.83 190 ILE A N 1
ATOM 1519 C CA . ILE A 1 190 ? 103.763 138.734 42.693 1.00 51.56 190 ILE A CA 1
ATOM 1520 C C . ILE A 1 190 ? 102.832 137.858 41.829 1.00 51.81 190 ILE A C 1
ATOM 1521 O O . ILE A 1 190 ? 102.915 137.914 40.591 1.00 48.80 190 ILE A O 1
ATOM 1526 N N . TYR A 1 191 ? 101.988 137.020 42.440 1.00 49.90 191 TYR A N 1
ATOM 1527 C CA . TYR A 1 191 ? 100.996 136.262 41.642 1.00 45.74 191 TYR A CA 1
ATOM 1528 C C . TYR A 1 191 ? 99.542 136.476 42.053 1.00 45.64 191 TYR A C 1
ATOM 1529 O O . TYR A 1 191 ? 99.204 136.376 43.229 1.00 47.09 191 TYR A O 1
ATOM 1538 N N . THR A 1 192 ? 98.676 136.734 41.073 1.00 44.55 192 THR A N 1
ATOM 1539 C CA . THR A 1 192 ? 97.228 136.673 41.291 1.00 42.54 192 THR A CA 1
ATOM 1540 C C . THR A 1 192 ? 96.904 135.242 41.640 1.00 39.89 192 THR A C 1
ATOM 1541 O O . THR A 1 192 ? 97.724 134.370 41.424 1.00 42.62 192 THR A O 1
ATOM 1545 N N . GLN A 1 193 ? 95.729 134.975 42.182 1.00 39.36 193 GLN A N 1
ATOM 1546 C CA . GLN A 1 193 ? 95.492 133.660 42.827 1.00 40.49 193 GLN A CA 1
ATOM 1547 C C . GLN A 1 193 ? 94.406 132.807 42.200 1.00 37.68 193 GLN A C 1
ATOM 1548 O O . GLN A 1 193 ? 94.097 131.751 42.722 1.00 35.93 193 GLN A O 1
ATOM 1554 N N . SER A 1 194 ? 93.809 133.280 41.111 1.00 41.48 194 SER A N 1
ATOM 1555 C CA . SER A 1 194 ? 92.886 132.471 40.326 1.00 45.52 194 SER A CA 1
ATOM 1556 C C . SER A 1 194 ? 91.655 131.978 41.120 1.00 47.75 194 SER A C 1
ATOM 1557 O O . SER A 1 194 ? 91.146 130.899 40.858 1.00 50.86 194 SER A O 1
ATOM 1560 N N . ARG A 1 195 ? 91.172 132.754 42.084 1.00 48.15 195 ARG A N 1
ATOM 1561 C CA . ARG A 1 195 ? 89.966 132.376 42.821 1.00 46.84 195 ARG A CA 1
ATOM 1562 C C . ARG A 1 195 ? 88.764 133.004 42.155 1.00 50.18 195 ARG A C 1
ATOM 1563 O O . ARG A 1 195 ? 88.902 133.811 41.215 1.00 50.54 195 ARG A O 1
ATOM 1571 N N . SER A 1 196 ? 87.583 132.659 42.647 1.00 51.51 196 SER A N 1
ATOM 1572 C CA . SER A 1 196 ? 86.356 133.238 42.106 1.00 56.02 196 SER A CA 1
ATOM 1573 C C . SER A 1 196 ? 85.281 133.261 43.165 1.00 54.56 196 SER A C 1
ATOM 1574 O O . SER A 1 196 ? 85.477 132.737 44.254 1.00 54.21 196 SER A O 1
ATOM 1577 N N . CYS A 1 197 ? 84.135 133.837 42.824 1.00 55.60 197 CYS A N 1
ATOM 1578 C CA . CYS A 1 197 ? 83.064 134.030 43.801 1.00 57.37 197 CYS A CA 1
ATOM 1579 C C . CYS A 1 197 ? 82.379 132.761 44.250 1.00 58.33 197 CYS A C 1
ATOM 1580 O O . CYS A 1 197 ? 81.693 132.773 45.264 1.00 58.75 197 CYS A O 1
ATOM 1583 N N . SER A 1 198 ? 82.569 131.679 43.499 1.00 61.68 198 SER A N 1
ATOM 1584 C CA . SER A 1 198 ? 82.014 130.383 43.858 1.00 61.98 198 SER A CA 1
ATOM 1585 C C . SER A 1 198 ? 83.052 129.560 44.627 1.00 62.85 198 SER A C 1
ATOM 1586 O O . SER A 1 198 ? 82.727 128.953 45.643 1.00 69.06 198 SER A O 1
ATOM 1589 N N . ASP A 1 199 ? 84.295 129.558 44.149 1.00 60.10 199 ASP A N 1
ATOM 1590 C CA . ASP A 1 199 ? 85.394 128.859 44.827 1.00 60.62 199 ASP A CA 1
ATOM 1591 C C . ASP A 1 199 ? 86.453 129.853 45.365 1.00 56.38 199 ASP A C 1
ATOM 1592 O O . ASP A 1 199 ? 87.365 130.251 44.627 1.00 52.16 199 ASP A O 1
ATOM 1597 N N . PHE A 1 200 ? 86.318 130.245 46.639 1.00 49.80 200 PHE A N 1
ATOM 1598 C CA . PHE A 1 200 ? 87.215 131.232 47.263 1.00 47.76 200 PHE A CA 1
ATOM 1599 C C . PHE A 1 200 ? 87.606 130.817 48.688 1.00 50.54 200 PHE A C 1
ATOM 1600 O O . PHE A 1 200 ? 86.745 130.665 49.566 1.00 51.75 200 PHE A O 1
ATOM 1608 N N . LEU A 1 201 ? 88.907 130.672 48.926 1.00 49.99 201 LEU A N 1
ATOM 1609 C CA . LEU A 1 201 ? 89.397 130.309 50.240 1.00 51.20 201 LEU A CA 1
ATOM 1610 C C . LEU A 1 201 ? 90.469 131.278 50.661 1.00 47.45 201 LEU A C 1
ATOM 1611 O O . LEU A 1 201 ? 91.380 131.540 49.894 1.00 45.00 201 LEU A O 1
ATOM 1616 N N . PRO A 1 202 ? 90.368 131.797 51.899 1.00 46.89 202 PRO A N 1
ATOM 1617 C CA . PRO A 1 202 ? 91.355 132.752 52.368 1.00 45.39 202 PRO A CA 1
ATOM 1618 C C . PRO A 1 202 ? 92.710 132.088 52.487 1.00 43.16 202 PRO A C 1
ATOM 1619 O O . PRO A 1 202 ? 92.788 130.876 52.635 1.00 44.34 202 PRO A O 1
ATOM 1623 N N . LEU A 1 203 ? 93.758 132.886 52.401 1.00 40.80 203 LEU A N 1
ATOM 1624 C CA . LEU A 1 203 ? 95.100 132.368 52.285 1.00 41.24 203 LEU A CA 1
ATOM 1625 C C . LEU A 1 203 ? 96.039 132.900 53.361 1.00 45.07 203 LEU A C 1
ATOM 1626 O O . LEU A 1 203 ? 97.187 132.503 53.401 1.00 43.72 203 LEU A O 1
ATOM 1631 N N . SER A 1 204 ? 95.549 133.779 54.235 1.00 49.00 204 SER A N 1
ATOM 1632 C CA . SER A 1 204 ? 96.364 134.393 55.276 1.00 46.48 204 SER A CA 1
ATOM 1633 C C . SER A 1 204 ? 95.462 134.870 56.416 1.00 45.69 204 SER A C 1
ATOM 1634 O O . SER A 1 204 ? 94.246 134.912 56.280 1.00 51.24 204 SER A O 1
ATOM 1637 N N . ASP A 1 205 ? 96.053 135.262 57.532 1.00 45.28 205 ASP A N 1
ATOM 1638 C CA . ASP A 1 205 ? 95.271 135.743 58.662 1.00 44.69 205 ASP A CA 1
ATOM 1639 C C . ASP A 1 205 ? 94.532 137.039 58.347 1.00 43.38 205 ASP A C 1
ATOM 1640 O O . ASP A 1 205 ? 93.374 137.234 58.727 1.00 42.55 205 ASP A O 1
ATOM 1645 N N . MET A 1 206 ? 95.213 137.929 57.651 1.00 45.20 206 MET A N 1
ATOM 1646 C CA . MET A 1 206 ? 94.590 139.157 57.194 1.00 44.71 206 MET A CA 1
ATOM 1647 C C . MET A 1 206 ? 93.361 138.843 56.327 1.00 47.14 206 MET A C 1
ATOM 1648 O O . MET A 1 206 ? 92.292 139.412 56.545 1.00 51.32 206 MET A O 1
ATOM 1653 N N . GLU A 1 207 ? 93.487 137.924 55.372 1.00 47.85 207 GLU A N 1
ATOM 1654 C CA . GLU A 1 207 ? 92.336 137.594 54.515 1.00 47.62 207 GLU A CA 1
ATOM 1655 C C . GLU A 1 207 ? 91.149 137.077 55.340 1.00 46.70 207 GLU A C 1
ATOM 1656 O O . GLU A 1 207 ? 90.009 137.437 55.069 1.00 45.20 207 GLU A O 1
ATOM 1662 N N . LYS A 1 208 ? 91.423 136.276 56.369 1.00 47.64 208 LYS A N 1
ATOM 1663 C CA . LYS A 1 208 ? 90.352 135.725 57.216 1.00 47.30 208 LYS A CA 1
ATOM 1664 C C . LYS A 1 208 ? 89.625 136.808 57.993 1.00 44.95 208 LYS A C 1
ATOM 1665 O O . LYS A 1 208 ? 88.379 136.815 58.065 1.00 43.36 208 LYS A O 1
ATOM 1671 N N . ASP A 1 209 ? 90.402 137.706 58.593 1.00 39.15 209 ASP A N 1
ATOM 1672 C CA . ASP A 1 209 ? 89.807 138.773 59.353 1.00 41.02 209 ASP A CA 1
ATOM 1673 C C . ASP A 1 209 ? 88.946 139.596 58.386 1.00 41.29 209 ASP A C 1
ATOM 1674 O O . ASP A 1 209 ? 87.812 139.974 58.700 1.00 40.19 209 ASP A O 1
ATOM 1679 N N . PHE A 1 210 ? 89.472 139.824 57.186 1.00 38.60 210 PHE A N 1
ATOM 1680 C CA . PHE A 1 210 ? 88.787 140.645 56.238 1.00 36.51 210 PHE A CA 1
ATOM 1681 C C . PHE A 1 210 ? 87.382 140.125 55.990 1.00 36.81 210 PHE A C 1
ATOM 1682 O O . PHE A 1 210 ? 86.413 140.901 55.954 1.00 39.78 210 PHE A O 1
ATOM 1690 N N . LEU A 1 211 ? 87.262 138.818 55.830 1.00 36.16 211 LEU A N 1
ATOM 1691 C CA . LEU A 1 211 ? 85.981 138.235 55.460 1.00 36.57 211 LEU A CA 1
ATOM 1692 C C . LEU A 1 211 ? 84.972 138.241 56.578 1.00 35.17 211 LEU A C 1
ATOM 1693 O O . LEU A 1 211 ? 83.783 138.185 56.286 1.00 30.37 211 LEU A O 1
ATOM 1698 N N . SER A 1 212 ? 85.446 138.306 57.830 1.00 36.83 212 SER A N 1
ATOM 1699 C CA . SER A 1 212 ? 84.571 138.259 59.013 1.00 37.82 212 SER A CA 1
ATOM 1700 C C . SER A 1 212 ? 84.425 139.570 59.761 1.00 37.72 212 SER A C 1
ATOM 1701 O O . SER A 1 212 ? 83.414 139.776 60.373 1.00 41.16 212 SER A O 1
ATOM 1704 N N . PHE A 1 213 ? 85.414 140.453 59.736 1.00 41.08 213 PHE A N 1
ATOM 1705 C CA . PHE A 1 213 ? 85.378 141.688 60.575 1.00 42.94 213 PHE A CA 1
ATOM 1706 C C . PHE A 1 213 ? 84.471 142.804 60.059 1.00 41.53 213 PHE A C 1
ATOM 1707 O O . PHE A 1 213 ? 84.379 143.049 58.865 1.00 46.84 213 PHE A O 1
ATOM 1715 N N . ASP A 1 214 ? 83.835 143.519 60.971 1.00 39.92 214 ASP A N 1
ATOM 1716 C CA . ASP A 1 214 ? 83.332 144.852 60.651 1.00 36.57 214 ASP A CA 1
ATOM 1717 C C . ASP A 1 214 ? 84.464 145.687 60.022 1.00 36.98 214 ASP A C 1
ATOM 1718 O O . ASP A 1 214 ? 85.607 145.592 60.463 1.00 38.18 214 ASP A O 1
ATOM 1723 N N . SER A 1 215 ? 84.130 146.532 59.048 1.00 34.41 215 SER A N 1
ATOM 1724 C CA . SER A 1 215 ? 85.125 147.285 58.300 1.00 37.25 215 SER A CA 1
ATOM 1725 C C . SER A 1 215 ? 85.966 148.229 59.160 1.00 40.00 215 SER A C 1
ATOM 1726 O O . SER A 1 215 ? 87.184 148.345 58.958 1.00 38.66 215 SER A O 1
ATOM 1729 N N . ASP A 1 216 ? 85.321 148.906 60.106 1.00 43.26 216 ASP A N 1
ATOM 1730 C CA . ASP A 1 216 ? 86.032 149.854 60.972 1.00 45.01 216 ASP A CA 1
ATOM 1731 C C . ASP A 1 216 ? 87.078 149.162 61.891 1.00 41.45 216 ASP A C 1
ATOM 1732 O O . ASP A 1 216 ? 88.164 149.705 62.122 1.00 33.65 216 ASP A O 1
ATOM 1737 N N . VAL A 1 217 ? 86.747 147.954 62.359 1.00 40.21 217 VAL A N 1
ATOM 1738 C CA . VAL A 1 217 ? 87.632 147.164 63.226 1.00 40.82 217 VAL A CA 1
ATOM 1739 C C . VAL A 1 217 ? 88.879 146.650 62.471 1.00 42.10 217 VAL A C 1
ATOM 1740 O O . VAL A 1 217 ? 89.962 146.493 63.045 1.00 45.18 217 VAL A O 1
ATOM 1744 N N . PHE A 1 218 ? 88.712 146.376 61.187 1.00 42.71 218 PHE A N 1
ATOM 1745 C CA . PHE A 1 218 ? 89.774 145.821 60.367 1.00 42.38 218 PHE A CA 1
ATOM 1746 C C . PHE A 1 218 ? 90.736 146.943 59.937 1.00 44.52 218 PHE A C 1
ATOM 1747 O O . PHE A 1 218 ? 91.964 146.827 60.098 1.00 45.23 218 PHE A O 1
ATOM 1755 N N . ILE A 1 219 ? 90.179 148.022 59.388 1.00 42.49 219 ILE A N 1
ATOM 1756 C CA . ILE A 1 219 ? 90.970 149.169 58.991 1.00 45.82 219 ILE A CA 1
ATOM 1757 C C . ILE A 1 219 ? 91.930 149.556 60.115 1.00 49.31 219 ILE A C 1
ATOM 1758 O O . ILE A 1 219 ? 93.132 149.779 59.877 1.00 48.61 219 ILE A O 1
ATOM 1763 N N . LYS A 1 220 ? 91.404 149.602 61.337 1.00 52.76 220 LYS A N 1
ATOM 1764 C CA . LYS A 1 220 ? 92.196 150.017 62.494 1.00 55.36 220 LYS A CA 1
ATOM 1765 C C . LYS A 1 220 ? 93.169 148.945 62.982 1.00 54.53 220 LYS A C 1
ATOM 1766 O O . LYS A 1 220 ? 94.280 149.271 63.395 1.00 57.58 220 LYS A O 1
ATOM 1772 N N . LYS A 1 221 ? 92.775 147.676 62.936 1.00 49.23 221 LYS A N 1
ATOM 1773 C CA . LYS A 1 221 ? 93.702 146.603 63.278 1.00 48.22 221 LYS A CA 1
ATOM 1774 C C . LYS A 1 221 ? 94.983 146.581 62.439 1.00 51.30 221 LYS A C 1
ATOM 1775 O O . LYS A 1 221 ? 96.063 146.243 62.953 1.00 50.77 221 LYS A O 1
ATOM 1781 N N . TYR A 1 222 ? 94.867 146.920 61.153 1.00 54.32 222 TYR A N 1
ATOM 1782 C CA . TYR A 1 222 ? 95.999 146.792 60.212 1.00 49.86 222 TYR A CA 1
ATOM 1783 C C . TYR A 1 222 ? 96.572 148.153 59.792 1.00 51.10 222 TYR A C 1
ATOM 1784 O O . TYR A 1 222 ? 97.435 148.218 58.913 1.00 52.73 222 TYR A O 1
ATOM 1793 N N . GLY A 1 223 ? 96.112 149.230 60.437 1.00 48.90 223 GLY A N 1
ATOM 1794 C CA . GLY A 1 223 ? 96.647 150.577 60.189 1.00 45.37 223 GLY A CA 1
ATOM 1795 C C . GLY A 1 223 ? 96.316 151.146 58.818 1.00 46.68 223 GLY A C 1
ATOM 1796 O O . GLY A 1 223 ? 97.114 151.885 58.244 1.00 43.21 223 GLY A O 1
ATOM 1797 N N . LEU A 1 224 ? 95.122 150.857 58.302 1.00 48.00 224 LEU A N 1
ATOM 1798 C CA . LEU A 1 224 ? 94.780 151.291 56.939 1.00 50.22 224 LEU A CA 1
ATOM 1799 C C . LEU A 1 224 ? 94.010 152.614 56.847 1.00 44.66 224 LEU A C 1
ATOM 1800 O O . LEU A 1 224 ? 93.487 152.963 55.807 1.00 47.01 224 LEU A O 1
ATOM 1805 N N . GLU A 1 225 ? 93.974 153.364 57.925 1.00 43.63 225 GLU A N 1
ATOM 1806 C CA . GLU A 1 225 ? 93.285 154.649 57.945 1.00 46.27 225 GLU A CA 1
ATOM 1807 C C . GLU A 1 225 ? 93.576 155.583 56.752 1.00 45.54 225 GLU A C 1
ATOM 1808 O O . GLU A 1 225 ? 92.695 156.286 56.317 1.00 41.56 225 GLU A O 1
ATOM 1814 N N . ASN A 1 226 ? 94.792 155.578 56.211 1.00 49.67 226 ASN A N 1
ATOM 1815 C CA . ASN A 1 226 ? 95.144 156.485 55.100 1.00 52.63 226 ASN A CA 1
ATOM 1816 C C . ASN A 1 226 ? 95.059 155.870 53.687 1.00 51.81 226 ASN A C 1
ATOM 1817 O O . ASN A 1 226 ? 95.609 156.429 52.725 1.00 48.87 226 ASN A O 1
ATOM 1822 N N . TYR A 1 227 ? 94.360 154.744 53.555 1.00 47.90 227 TYR A N 1
ATOM 1823 C CA . TYR A 1 227 ? 94.419 153.945 52.339 1.00 45.67 227 TYR A CA 1
ATOM 1824 C C . TYR A 1 227 ? 93.062 153.672 51.670 1.00 44.43 227 TYR A C 1
ATOM 1825 O O . TYR A 1 227 ? 92.943 152.802 50.784 1.00 42.61 227 TYR A O 1
ATOM 1834 N N . ALA A 1 228 ? 92.044 154.413 52.084 1.00 42.21 228 ALA A N 1
ATOM 1835 C CA . ALA A 1 228 ? 90.733 154.366 51.447 1.00 43.05 228 ALA A CA 1
ATOM 1836 C C . ALA A 1 228 ? 90.135 152.976 51.256 1.00 43.69 228 ALA A C 1
ATOM 1837 O O . ALA A 1 228 ? 89.405 152.748 50.293 1.00 48.56 228 ALA A O 1
ATOM 1839 N N . PHE A 1 229 ? 90.403 152.047 52.166 1.00 43.11 229 PHE A N 1
ATOM 1840 C CA . PHE A 1 229 ? 89.905 150.678 51.997 1.00 41.59 229 PHE A CA 1
ATOM 1841 C C . PHE A 1 229 ? 88.397 150.628 51.792 1.00 44.37 229 PHE A C 1
ATOM 1842 O O . PHE A 1 229 ? 87.884 149.746 51.105 1.00 48.72 229 PHE A O 1
ATOM 1850 N N . GLU A 1 230 ? 87.693 151.571 52.402 1.00 43.89 230 GLU A N 1
ATOM 1851 C CA . GLU A 1 230 ? 86.246 151.654 52.291 1.00 43.16 230 GLU A CA 1
ATOM 1852 C C . GLU A 1 230 ? 85.898 151.721 50.807 1.00 42.54 230 GLU A C 1
ATOM 1853 O O . GLU A 1 230 ? 85.152 150.878 50.291 1.00 41.30 230 GLU A O 1
ATOM 1859 N N . HIS A 1 231 ? 86.500 152.685 50.117 1.00 42.05 231 HIS A N 1
ATOM 1860 C CA . HIS A 1 231 ? 86.284 152.866 48.672 1.00 42.77 231 HIS A CA 1
ATOM 1861 C C . HIS A 1 231 ? 86.890 151.718 47.850 1.00 41.65 231 HIS A C 1
ATOM 1862 O O . HIS A 1 231 ? 86.193 151.064 47.068 1.00 42.95 231 HIS A O 1
ATOM 1869 N N . VAL A 1 232 ? 88.169 151.453 48.066 1.00 37.59 232 VAL A N 1
ATOM 1870 C CA . VAL A 1 232 ? 88.925 150.614 47.157 1.00 40.43 232 VAL A CA 1
ATOM 1871 C C . VAL A 1 232 ? 88.554 149.134 47.308 1.00 40.38 232 VAL A C 1
ATOM 1872 O O . VAL A 1 232 ? 88.258 148.448 46.332 1.00 43.99 232 VAL A O 1
ATOM 1876 N N . VAL A 1 233 ? 88.561 148.638 48.531 1.00 39.57 233 VAL A N 1
ATOM 1877 C CA . VAL A 1 233 ? 88.381 147.209 48.757 1.00 40.09 233 VAL A CA 1
ATOM 1878 C C . VAL A 1 233 ? 86.933 146.843 49.113 1.00 39.08 233 VAL A C 1
ATOM 1879 O O . VAL A 1 233 ? 86.300 146.030 48.432 1.00 42.16 233 VAL A O 1
ATOM 1883 N N . TYR A 1 234 ? 86.394 147.456 50.155 1.00 37.43 234 TYR A N 1
ATOM 1884 C CA . TYR A 1 234 ? 85.023 147.149 50.575 1.00 34.71 234 TYR A CA 1
ATOM 1885 C C . TYR A 1 234 ? 84.020 147.500 49.514 1.00 35.72 234 TYR A C 1
ATOM 1886 O O . TYR A 1 234 ? 83.039 146.782 49.330 1.00 34.43 234 TYR A O 1
ATOM 1895 N N . GLY A 1 235 ? 84.290 148.598 48.808 1.00 39.15 235 GLY A N 1
ATOM 1896 C CA . GLY A 1 235 ? 83.397 149.113 47.772 1.00 37.59 235 GLY A CA 1
ATOM 1897 C C . GLY A 1 235 ? 82.432 150.099 48.382 1.00 36.51 235 GLY A C 1
ATOM 1898 O O . GLY A 1 235 ? 82.041 149.953 49.525 1.00 34.93 235 GLY A O 1
ATOM 1899 N N . ASP A 1 236 ? 82.074 151.116 47.605 1.00 39.68 236 ASP A N 1
ATOM 1900 C CA . ASP A 1 236 ? 81.061 152.108 47.955 1.00 37.78 236 ASP A CA 1
ATOM 1901 C C . ASP A 1 236 ? 79.848 151.945 47.016 1.00 39.05 236 ASP A C 1
ATOM 1902 O O . ASP A 1 236 ? 79.968 152.088 45.784 1.00 39.74 236 ASP A O 1
ATOM 1907 N N . PHE A 1 237 ? 78.699 151.635 47.621 1.00 37.08 237 PHE A N 1
ATOM 1908 C CA . PHE A 1 237 ? 77.438 151.386 46.926 1.00 36.46 237 PHE A CA 1
ATOM 1909 C C . PHE A 1 237 ? 76.392 152.449 47.268 1.00 38.77 237 PHE A C 1
ATOM 1910 O O . PHE A 1 237 ? 75.198 152.230 47.039 1.00 38.38 237 PHE A O 1
ATOM 1918 N N . SER A 1 238 ? 76.844 153.599 47.796 1.00 39.85 238 SER A N 1
ATOM 1919 C CA . SER A 1 238 ? 75.952 154.729 48.136 1.00 42.66 238 SER A CA 1
ATOM 1920 C C . SER A 1 238 ? 75.618 155.656 46.937 1.00 41.39 238 SER A C 1
ATOM 1921 O O . SER A 1 238 ? 74.704 156.461 47.021 1.00 41.17 238 SER A O 1
ATOM 1924 N N . HIS A 1 239 ? 76.345 155.527 45.835 1.00 42.99 239 HIS A N 1
ATOM 1925 C CA . HIS A 1 239 ? 76.214 156.440 44.703 1.00 45.03 239 HIS A CA 1
ATOM 1926 C C . HIS A 1 239 ? 75.671 155.768 43.454 1.00 44.73 239 HIS A C 1
ATOM 1927 O O . HIS A 1 239 ? 75.669 154.533 43.329 1.00 45.71 239 HIS A O 1
ATOM 1934 N N . THR A 1 240 ? 75.217 156.610 42.530 1.00 41.12 240 THR A N 1
ATOM 1935 C CA . THR A 1 240 ? 74.662 156.148 41.274 1.00 40.03 240 THR A CA 1
ATOM 1936 C C . THR A 1 240 ? 75.687 155.267 40.533 1.00 37.80 240 THR A C 1
ATOM 1937 O O . THR A 1 240 ? 75.318 154.263 39.909 1.00 32.52 240 THR A O 1
ATOM 1941 N N . THR A 1 241 ? 76.968 155.621 40.606 1.00 37.06 241 THR A N 1
ATOM 1942 C CA . THR A 1 241 ? 77.966 154.724 40.043 1.00 41.17 241 THR A CA 1
ATOM 1943 C C . THR A 1 241 ? 78.720 154.071 41.180 1.00 38.28 241 THR A C 1
ATOM 1944 O O . THR A 1 241 ? 79.251 154.739 42.045 1.00 36.07 241 THR A O 1
ATOM 1948 N N . LEU A 1 242 ? 78.698 152.740 41.162 1.00 39.23 242 LEU A N 1
ATOM 1949 C CA . LEU A 1 242 ? 79.409 151.873 42.104 1.00 37.34 242 LEU A CA 1
ATOM 1950 C C . LEU A 1 242 ? 80.896 152.292 42.260 1.00 36.23 242 LEU A C 1
ATOM 1951 O O . LEU A 1 242 ? 81.666 152.241 41.298 1.00 36.09 242 LEU A O 1
ATOM 1956 N N . GLY A 1 243 ? 81.286 152.706 43.468 1.00 36.03 243 GLY A N 1
ATOM 1957 C CA . GLY A 1 243 ? 82.637 153.195 43.738 1.00 36.14 243 GLY A CA 1
ATOM 1958 C C . GLY A 1 243 ? 83.639 152.110 44.110 1.00 37.12 243 GLY A C 1
ATOM 1959 O O . GLY A 1 243 ? 83.337 151.212 44.878 1.00 38.21 243 GLY A O 1
ATOM 1960 N N . GLY A 1 244 ? 84.843 152.207 43.570 1.00 36.59 244 GLY A N 1
ATOM 1961 C CA . GLY A 1 244 ? 85.916 151.287 43.897 1.00 36.83 244 GLY A CA 1
ATOM 1962 C C . GLY A 1 244 ? 85.617 149.825 43.607 1.00 38.56 244 GLY A C 1
ATOM 1963 O O . GLY A 1 244 ? 85.125 149.474 42.521 1.00 38.12 244 GLY A O 1
ATOM 1964 N N . LEU A 1 245 ? 85.925 148.987 44.602 1.00 39.24 245 LEU A N 1
ATOM 1965 C CA . LEU A 1 245 ? 85.764 147.541 44.544 1.00 39.20 245 LEU A CA 1
ATOM 1966 C C . LEU A 1 245 ? 86.672 146.913 43.469 1.00 42.54 245 LEU A C 1
ATOM 1967 O O . LEU A 1 245 ? 86.196 146.312 42.523 1.00 45.93 245 LEU A O 1
ATOM 1972 N N . HIS A 1 246 ? 87.984 147.042 43.637 1.00 43.01 246 HIS A N 1
ATOM 1973 C CA . HIS A 1 246 ? 88.928 146.580 42.626 1.00 43.95 246 HIS A CA 1
ATOM 1974 C C . HIS A 1 246 ? 89.699 145.311 43.037 1.00 45.18 246 HIS A C 1
ATOM 1975 O O . HIS A 1 246 ? 90.554 144.819 42.288 1.00 42.06 246 HIS A O 1
ATOM 1982 N N . LEU A 1 247 ? 89.367 144.749 44.198 1.00 44.58 247 LEU A N 1
ATOM 1983 C CA . LEU A 1 247 ? 90.099 143.590 44.689 1.00 44.10 247 LEU A CA 1
ATOM 1984 C C . LEU A 1 247 ? 89.117 142.464 44.906 1.00 39.68 247 LEU A C 1
ATOM 1985 O O . LEU A 1 247 ? 88.049 142.691 45.445 1.00 41.33 247 LEU A O 1
ATOM 1990 N N . LEU A 1 248 ? 89.473 141.253 44.487 1.00 38.41 248 LEU A N 1
ATOM 1991 C CA . LEU A 1 248 ? 88.484 140.190 44.376 1.00 39.27 248 LEU A CA 1
ATOM 1992 C C . LEU A 1 248 ? 87.925 139.784 45.729 1.00 40.12 248 LEU A C 1
ATOM 1993 O O . LEU A 1 248 ? 86.722 139.522 45.859 1.00 41.68 248 LEU A O 1
ATOM 1998 N N . ILE A 1 249 ? 88.776 139.721 46.741 1.00 40.44 249 ILE A N 1
ATOM 1999 C CA . ILE A 1 249 ? 88.301 139.326 48.064 1.00 38.47 249 ILE A CA 1
ATOM 2000 C C . ILE A 1 249 ? 87.169 140.271 48.541 1.00 37.23 249 ILE A C 1
ATOM 2001 O O . ILE A 1 249 ? 86.203 139.832 49.174 1.00 36.89 249 ILE A O 1
ATOM 2006 N N . GLY A 1 250 ? 87.283 141.555 48.215 1.00 34.95 250 GLY A N 1
ATOM 2007 C CA . GLY A 1 250 ? 86.244 142.526 48.542 1.00 36.98 250 GLY A CA 1
ATOM 2008 C C . GLY A 1 250 ? 84.955 142.310 47.748 1.00 36.27 250 GLY A C 1
ATOM 2009 O O . GLY A 1 250 ? 83.853 142.463 48.280 1.00 36.24 250 GLY A O 1
ATOM 2010 N N . LEU A 1 251 ? 85.104 141.954 46.478 1.00 34.72 251 LEU A N 1
ATOM 2011 C CA . LEU A 1 251 ? 83.965 141.600 45.645 1.00 37.02 251 LEU A CA 1
ATOM 2012 C C . LEU A 1 251 ? 83.296 140.323 46.126 1.00 36.95 251 LEU A C 1
ATOM 2013 O O . LEU A 1 251 ? 82.065 140.253 46.179 1.00 38.42 251 LEU A O 1
ATOM 2018 N N . TYR A 1 252 ? 84.087 139.304 46.433 1.00 36.86 252 TYR A N 1
ATOM 2019 C CA . TYR A 1 252 ? 83.532 138.060 46.971 1.00 39.65 252 TYR A CA 1
ATOM 2020 C C . TYR A 1 252 ? 82.760 138.327 48.261 1.00 42.89 252 TYR A C 1
ATOM 2021 O O . TYR A 1 252 ? 81.586 137.917 48.403 1.00 47.39 252 TYR A O 1
ATOM 2030 N N . LYS A 1 253 ? 83.408 139.020 49.195 1.00 38.42 253 LYS A N 1
ATOM 2031 C CA . LYS A 1 253 ? 82.803 139.244 50.502 1.00 39.46 253 LYS A CA 1
ATOM 2032 C C . LYS A 1 253 ? 81.471 139.890 50.296 1.00 38.12 253 LYS A C 1
ATOM 2033 O O . LYS A 1 253 ? 80.476 139.545 50.928 1.00 38.30 253 LYS A O 1
ATOM 2039 N N . ARG A 1 254 ? 81.471 140.834 49.378 1.00 38.39 254 ARG A N 1
ATOM 2040 C CA . ARG A 1 254 ? 80.312 141.624 49.122 1.00 40.36 254 ARG A CA 1
ATOM 2041 C C . ARG A 1 254 ? 79.178 140.789 48.573 1.00 40.64 254 ARG A C 1
ATOM 2042 O O . ARG A 1 254 ? 78.084 140.807 49.111 1.00 40.32 254 ARG A O 1
ATOM 2050 N N . GLN A 1 255 ? 79.450 140.058 47.500 1.00 41.83 255 GLN A N 1
ATOM 2051 C CA . GLN A 1 255 ? 78.382 139.418 46.736 1.00 45.34 255 GLN A CA 1
ATOM 2052 C C . GLN A 1 255 ? 77.756 138.217 47.458 1.00 47.55 255 GLN A C 1
ATOM 2053 O O . GLN A 1 255 ? 76.599 137.869 47.202 1.00 45.84 255 GLN A O 1
ATOM 2059 N N . GLN A 1 256 ? 78.536 137.602 48.346 1.00 48.82 256 GLN A N 1
ATOM 2060 C CA . GLN A 1 256 ? 78.054 136.560 49.237 1.00 49.20 256 GLN A CA 1
ATOM 2061 C C . GLN A 1 256 ? 76.991 137.057 50.212 1.00 48.68 256 GLN A C 1
ATOM 2062 O O . GLN A 1 256 ? 76.347 136.241 50.875 1.00 44.31 256 GLN A O 1
ATOM 2068 N N . GLU A 1 257 ? 76.827 138.376 50.322 1.00 46.84 257 GLU A N 1
ATOM 2069 C CA . GLU A 1 257 ? 75.681 138.944 51.045 1.00 47.25 257 GLU A CA 1
ATOM 2070 C C . GLU A 1 257 ? 74.421 138.935 50.170 1.00 46.62 257 GLU A C 1
ATOM 2071 O O . GLU A 1 257 ? 73.390 139.434 50.587 1.00 47.78 257 GLU A O 1
ATOM 2077 N N . GLY A 1 258 ? 74.530 138.429 48.942 1.00 46.60 258 GLY A N 1
ATOM 2078 C CA . GLY A 1 258 ? 73.373 138.098 48.110 1.00 44.04 258 GLY A CA 1
ATOM 2079 C C . GLY A 1 258 ? 72.723 139.194 47.285 1.00 42.91 258 GLY A C 1
ATOM 2080 O O . GLY A 1 258 ? 71.662 138.973 46.678 1.00 46.01 258 GLY A O 1
ATOM 2081 N N . HIS A 1 259 ? 73.327 140.374 47.235 1.00 43.37 259 HIS A N 1
ATOM 2082 C CA . HIS A 1 259 ? 72.653 141.523 46.635 1.00 44.25 259 HIS A CA 1
ATOM 2083 C C . HIS A 1 259 ? 73.444 142.112 45.455 1.00 44.51 259 HIS A C 1
ATOM 2084 O O . HIS A 1 259 ? 73.446 143.339 45.222 1.00 42.21 259 HIS A O 1
ATOM 2091 N N . ILE A 1 260 ? 74.077 141.219 44.687 1.00 44.57 260 ILE A N 1
ATOM 2092 C CA . ILE A 1 260 ? 74.952 141.619 43.589 1.00 47.02 260 ILE A CA 1
ATOM 2093 C C . ILE A 1 260 ? 74.737 140.798 42.337 1.00 44.92 260 ILE A C 1
ATOM 2094 O O . ILE A 1 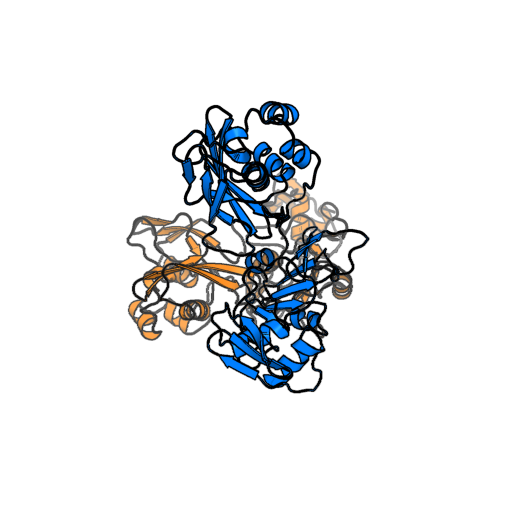260 ? 74.663 139.578 42.409 1.00 49.43 260 ILE A O 1
ATOM 2099 N N . ILE A 1 261 ? 74.701 141.482 41.197 1.00 47.97 261 ILE A N 1
ATOM 2100 C CA . ILE A 1 261 ? 74.661 140.869 39.870 1.00 49.45 261 ILE A CA 1
ATOM 2101 C C . ILE A 1 261 ? 75.888 141.268 39.072 1.00 49.99 261 ILE A C 1
ATOM 2102 O O . ILE A 1 261 ? 76.197 142.462 38.945 1.00 48.47 261 ILE A O 1
ATOM 2107 N N . MET A 1 262 ? 76.547 140.276 38.482 1.00 50.52 262 MET A N 1
ATOM 2108 C CA . MET A 1 262 ? 77.713 140.515 37.655 1.00 50.38 262 MET A CA 1
ATOM 2109 C C . MET A 1 262 ? 77.519 139.948 36.273 1.00 48.45 262 MET A C 1
ATOM 2110 O O . MET A 1 262 ? 76.770 139.004 36.071 1.00 53.98 262 MET A O 1
ATOM 2115 N N . GLU A 1 263 ? 78.265 140.508 35.344 1.00 47.62 263 GLU A N 1
ATOM 2116 C CA . GLU A 1 263 ? 78.212 140.147 33.949 1.00 50.63 263 GLU A CA 1
ATOM 2117 C C . GLU A 1 263 ? 79.662 140.363 33.524 1.00 47.94 263 GLU A C 1
ATOM 2118 O O . GLU A 1 263 ? 80.193 141.477 33.674 1.00 51.07 263 GLU A O 1
ATOM 2124 N N . GLU A 1 264 ? 80.332 139.307 33.070 1.00 41.97 264 GLU A N 1
ATOM 2125 C CA . GLU A 1 264 ? 81.694 139.439 32.547 1.00 37.19 264 GLU A CA 1
ATOM 2126 C C . GLU A 1 264 ? 81.613 139.274 31.040 1.00 35.45 264 GLU A C 1
ATOM 2127 O O . GLU A 1 264 ? 81.308 138.195 30.527 1.00 32.26 264 GLU A O 1
ATOM 2133 N N . MET A 1 265 ? 81.890 140.368 30.342 1.00 37.83 265 MET A N 1
ATOM 2134 C CA . MET A 1 265 ? 81.748 140.413 28.897 1.00 43.99 265 MET A CA 1
ATOM 2135 C C . MET A 1 265 ? 82.717 139.460 28.194 1.00 47.57 265 MET A C 1
ATOM 2136 O O . MET A 1 265 ? 82.321 138.803 27.229 1.00 55.39 265 MET A O 1
ATOM 2141 N N . LEU A 1 266 ? 83.947 139.358 28.721 1.00 47.45 266 LEU A N 1
ATOM 2142 C CA . LEU A 1 266 ? 85.056 138.628 28.105 1.00 46.92 266 LEU A CA 1
ATOM 2143 C C . LEU A 1 266 ? 85.678 137.628 29.062 1.00 43.20 266 LEU A C 1
ATOM 2144 O O . LEU A 1 266 ? 86.459 137.997 29.921 1.00 41.51 266 LEU A O 1
ATOM 2149 N N . LYS A 1 267 ? 85.341 136.356 28.901 1.00 44.61 267 LYS A N 1
ATOM 2150 C CA . LYS A 1 267 ? 85.634 135.352 29.918 1.00 47.46 267 LYS A CA 1
ATOM 2151 C C . LYS A 1 267 ? 86.922 134.603 29.655 1.00 47.50 267 LYS A C 1
ATOM 2152 O O . LYS A 1 267 ? 87.288 134.370 28.510 1.00 52.06 267 LYS A O 1
ATOM 2158 N N . GLY A 1 268 ? 87.598 134.224 30.736 1.00 47.42 268 GLY A N 1
ATOM 2159 C CA . GLY A 1 268 ? 88.769 133.362 30.671 1.00 43.71 268 GLY A CA 1
ATOM 2160 C C . GLY A 1 268 ? 89.881 133.832 31.592 1.00 40.22 268 GLY A C 1
ATOM 2161 O O . GLY A 1 268 ? 90.044 135.033 31.809 1.00 33.17 268 GLY A O 1
ATOM 2162 N N . SER A 1 269 ? 90.669 132.871 32.091 1.00 39.73 269 SER A N 1
ATOM 2163 C CA . SER A 1 269 ? 91.814 133.158 32.958 1.00 39.49 269 SER A CA 1
ATOM 2164 C C . SER A 1 269 ? 92.584 134.373 32.476 1.00 39.69 269 SER A C 1
ATOM 2165 O O . SER A 1 269 ? 92.960 134.444 31.307 1.00 37.98 269 SER A O 1
ATOM 2168 N N . SER A 1 270 ? 92.790 135.321 33.391 1.00 37.71 270 SER A N 1
ATOM 2169 C CA . SER A 1 270 ? 93.408 136.592 33.085 1.00 37.91 270 SER A CA 1
ATOM 2170 C C . SER A 1 270 ? 93.830 137.301 34.385 1.00 38.03 270 SER A C 1
ATOM 2171 O O . SER A 1 270 ? 93.143 137.219 35.418 1.00 37.17 270 SER A O 1
ATOM 2174 N N . THR A 1 271 ? 94.964 137.992 34.324 1.00 36.50 271 THR A N 1
ATOM 2175 C CA . THR A 1 271 ? 95.470 138.710 35.477 1.00 38.11 271 THR A CA 1
ATOM 2176 C C . THR A 1 271 ? 94.487 139.762 35.948 1.00 37.56 271 THR A C 1
ATOM 2177 O O . THR A 1 271 ? 94.345 139.951 37.165 1.00 34.14 271 THR A O 1
ATOM 2181 N N . ILE A 1 272 ? 93.817 140.420 34.990 1.00 39.33 272 ILE A N 1
ATOM 2182 C CA . ILE A 1 272 ? 92.702 141.358 35.265 1.00 39.31 272 ILE A CA 1
ATOM 2183 C C . ILE A 1 272 ? 91.381 140.899 34.653 1.00 37.60 272 ILE A C 1
ATOM 2184 O O . ILE A 1 272 ? 91.305 140.500 33.488 1.00 35.17 272 ILE A O 1
ATOM 2189 N N . HIS A 1 273 ? 90.334 141.029 35.444 1.00 38.47 273 HIS A N 1
ATOM 2190 C CA . HIS A 1 273 ? 88.991 140.731 35.027 1.00 40.51 273 HIS A CA 1
ATOM 2191 C C . HIS A 1 273 ? 88.132 142.003 35.106 1.00 42.90 273 HIS A C 1
ATOM 2192 O O . HIS A 1 273 ? 88.257 142.797 36.048 1.00 38.99 273 HIS A O 1
ATOM 2199 N N . ASN A 1 274 ? 87.244 142.174 34.126 1.00 44.28 274 ASN A N 1
ATOM 2200 C CA . ASN A 1 274 ? 86.371 143.333 34.068 1.00 43.82 274 ASN A CA 1
ATOM 2201 C C . ASN A 1 274 ? 84.939 142.913 34.215 1.00 39.69 274 ASN A C 1
ATOM 2202 O O . ASN A 1 274 ? 84.474 142.079 33.478 1.00 37.95 274 ASN A O 1
ATOM 2207 N N . TYR A 1 275 ? 84.230 143.526 35.148 1.00 41.95 275 TYR A N 1
ATOM 2208 C CA . TYR A 1 275 ? 82.847 143.157 35.426 1.00 42.11 275 TYR A CA 1
ATOM 2209 C C . TYR A 1 275 ? 81.914 144.348 35.253 1.00 42.09 275 TYR A C 1
ATOM 2210 O O . TYR A 1 275 ? 82.304 145.494 35.435 1.00 38.85 275 TYR A O 1
ATOM 2219 N N . PHE A 1 276 ? 80.675 144.026 34.892 1.00 44.80 276 PHE A N 1
ATOM 2220 C CA . PHE A 1 276 ? 79.570 144.959 34.799 1.00 46.68 276 PHE A CA 1
ATOM 2221 C C . PHE A 1 276 ? 78.726 144.677 36.042 1.00 47.11 276 PHE A C 1
ATOM 2222 O O . PHE A 1 276 ? 77.973 143.711 36.063 1.00 52.05 276 PHE A O 1
ATOM 2230 N N . ILE A 1 277 ? 78.882 145.489 37.086 1.00 44.12 277 ILE A N 1
ATOM 2231 C CA . ILE A 1 277 ? 78.311 145.158 38.380 1.00 43.84 277 ILE A CA 1
ATOM 2232 C C . ILE A 1 277 ? 77.192 146.084 38.794 1.00 41.52 277 ILE A C 1
ATOM 2233 O O . ILE A 1 277 ? 77.237 147.301 38.588 1.00 36.43 277 ILE A O 1
ATOM 2238 N N . THR A 1 278 ? 76.202 145.475 39.427 1.00 41.41 278 THR A N 1
ATOM 2239 C CA . THR A 1 278 ? 75.044 146.184 39.922 1.00 43.95 278 THR A CA 1
ATOM 2240 C C . THR A 1 278 ? 74.754 145.704 41.336 1.00 40.59 278 THR A C 1
ATOM 2241 O O . THR A 1 278 ? 74.893 144.525 41.630 1.00 38.07 278 THR A O 1
ATOM 2245 N N . GLU A 1 279 ? 74.391 146.627 42.221 1.00 44.17 279 GLU A N 1
ATOM 2246 C CA . GLU A 1 279 ? 73.990 146.288 43.594 1.00 42.88 279 GLU A CA 1
ATOM 2247 C C . GLU A 1 279 ? 72.480 146.441 43.655 1.00 42.38 279 GLU A C 1
ATOM 2248 O O . GLU A 1 279 ? 71.937 147.460 43.215 1.00 38.74 279 GLU A O 1
ATOM 2254 N N . THR A 1 280 ? 71.802 145.437 44.202 1.00 42.81 280 THR A N 1
ATOM 2255 C CA . THR A 1 280 ? 70.339 145.336 44.054 1.00 43.48 280 THR A CA 1
ATOM 2256 C C . THR A 1 280 ? 69.501 146.009 45.170 1.00 45.96 280 THR A C 1
ATOM 2257 O O . THR A 1 280 ? 68.259 145.977 45.128 1.00 46.45 280 THR A O 1
ATOM 2261 N N . ASN A 1 281 ? 70.157 146.645 46.144 1.00 43.23 281 ASN A N 1
ATOM 2262 C CA . ASN A 1 281 ? 69.440 147.538 47.040 1.00 42.63 281 ASN A CA 1
ATOM 2263 C C . ASN A 1 281 ? 69.511 148.974 46.567 1.00 43.61 281 ASN A C 1
ATOM 2264 O O . ASN A 1 281 ? 68.525 149.694 46.574 1.00 45.88 281 ASN A O 1
ATOM 2269 N N . THR A 1 282 ? 70.693 149.398 46.166 1.00 42.98 282 THR A N 1
ATOM 2270 C CA . THR A 1 282 ? 70.950 150.803 45.914 1.00 41.29 282 THR A CA 1
ATOM 2271 C C . THR A 1 282 ? 70.919 151.134 44.429 1.00 41.00 282 THR A C 1
ATOM 2272 O O . THR A 1 282 ? 70.992 152.296 44.028 1.00 43.62 282 THR A O 1
ATOM 2276 N N . ALA A 1 283 ? 70.858 150.103 43.608 1.00 39.37 283 ALA A N 1
ATOM 2277 C CA . ALA A 1 283 ? 70.913 150.276 42.177 1.00 40.49 283 ALA A CA 1
ATOM 2278 C C . ALA A 1 283 ? 72.234 150.897 41.709 1.00 38.12 283 ALA A C 1
ATOM 2279 O O . ALA A 1 283 ? 72.342 151.341 40.577 1.00 37.37 283 ALA A O 1
ATOM 2281 N N . ALA A 1 284 ? 73.244 150.903 42.569 1.00 37.19 284 ALA A N 1
ATOM 2282 C CA . ALA A 1 284 ? 74.549 151.391 42.175 1.00 36.33 284 ALA A CA 1
ATOM 2283 C C . ALA A 1 284 ? 75.100 150.415 41.115 1.00 38.98 284 ALA A C 1
ATOM 2284 O O . ALA A 1 284 ? 74.932 149.178 41.223 1.00 33.52 284 ALA A O 1
ATOM 2286 N N . PHE A 1 285 ? 75.730 150.973 40.079 1.00 38.96 285 PHE A N 1
ATOM 2287 C CA . PHE A 1 285 ? 76.249 150.157 39.011 1.00 38.60 285 PHE A CA 1
ATOM 2288 C C . PHE A 1 285 ? 77.503 150.736 38.375 1.00 37.61 285 PHE A C 1
ATOM 2289 O O . PHE A 1 285 ? 77.722 151.949 38.378 1.00 35.58 285 PHE A O 1
ATOM 2297 N N . LYS A 1 286 ? 78.323 149.848 37.822 1.00 36.60 286 LYS A N 1
ATOM 2298 C CA . LYS A 1 286 ? 79.481 150.252 37.047 1.00 33.53 286 LYS A CA 1
ATOM 2299 C C . LYS A 1 286 ? 79.701 149.288 35.907 1.00 33.78 286 LYS A C 1
ATOM 2300 O O . LYS A 1 286 ? 79.913 148.106 36.134 1.00 34.01 286 LYS A O 1
ATOM 2306 N N . ALA A 1 287 ? 79.679 149.809 34.678 1.00 37.83 287 ALA A N 1
ATOM 2307 C CA . ALA A 1 287 ? 79.831 148.998 33.464 1.00 37.98 287 ALA A CA 1
ATOM 2308 C C . ALA A 1 287 ? 81.179 148.326 33.373 1.00 37.87 287 ALA A C 1
ATOM 2309 O O . ALA A 1 287 ? 81.275 147.247 32.806 1.00 36.73 287 ALA A O 1
ATOM 2311 N N . VAL A 1 288 ? 82.220 148.962 33.922 1.00 39.68 288 VAL A N 1
ATOM 2312 C CA . VAL A 1 288 ? 83.583 148.409 33.857 1.00 39.63 288 VAL A CA 1
ATOM 2313 C C . VAL A 1 288 ? 84.297 148.547 35.183 1.00 40.77 288 VAL A C 1
ATOM 2314 O O . VAL A 1 288 ? 84.953 149.558 35.431 1.00 40.63 288 VAL A O 1
ATOM 2318 N N . CYS A 1 289 ? 84.193 147.508 36.010 1.00 42.48 289 CYS A N 1
ATOM 2319 C CA . CYS A 1 289 ? 84.848 147.481 37.298 1.00 43.83 289 CYS A CA 1
ATOM 2320 C C . CYS A 1 289 ? 85.969 146.488 37.174 1.00 45.66 289 CYS A C 1
ATOM 2321 O O . CYS A 1 289 ? 85.731 145.280 37.138 1.00 53.49 289 CYS A O 1
ATOM 2324 N N . SER A 1 290 ? 87.192 146.995 37.087 1.00 42.73 290 SER A N 1
ATOM 2325 C CA . SER A 1 290 ? 88.363 146.158 36.916 1.00 38.84 290 SER A CA 1
ATOM 2326 C C . SER A 1 290 ? 88.776 145.518 38.250 1.00 37.80 290 SER A C 1
ATOM 2327 O O . SER A 1 290 ? 88.825 146.176 39.293 1.00 35.74 290 SER A O 1
ATOM 2330 N N . VAL A 1 291 ? 89.087 144.228 38.219 1.00 37.78 291 VAL A N 1
ATOM 2331 C CA . VAL A 1 291 ? 89.306 143.486 39.452 1.00 37.24 291 VAL A CA 1
ATOM 2332 C C . VAL A 1 291 ? 90.502 142.556 39.368 1.00 37.02 291 VAL A C 1
ATOM 2333 O O . VAL A 1 291 ? 90.632 141.788 38.421 1.00 36.23 291 VAL A O 1
ATOM 2337 N N . ILE A 1 292 ? 91.353 142.615 40.388 1.00 39.60 292 ILE A N 1
ATOM 2338 C CA . ILE A 1 292 ? 92.492 141.704 40.528 1.00 41.68 292 ILE A CA 1
ATOM 2339 C C . ILE A 1 292 ? 92.313 140.880 41.793 1.00 38.44 292 ILE A C 1
ATOM 2340 O O . ILE A 1 292 ? 91.879 141.397 42.819 1.00 37.40 292 ILE A O 1
ATOM 2345 N N . ASP A 1 293 ? 92.672 139.611 41.721 1.00 36.68 293 ASP A N 1
ATOM 2346 C CA . ASP A 1 293 ? 92.646 138.729 42.875 1.00 37.99 293 ASP A CA 1
ATOM 2347 C C . ASP A 1 293 ? 94.061 138.568 43.419 1.00 38.18 293 ASP A C 1
ATOM 2348 O O . ASP A 1 293 ? 94.723 137.566 43.179 1.00 39.06 293 ASP A O 1
ATOM 2353 N N . LEU A 1 294 ? 94.535 139.573 44.134 1.00 39.60 294 LEU A N 1
ATOM 2354 C CA . LEU A 1 294 ? 95.802 139.446 44.844 1.00 42.43 294 LEU A CA 1
ATOM 2355 C C . LEU A 1 294 ? 95.543 138.944 46.249 1.00 41.15 294 LEU A C 1
ATOM 2356 O O . LEU A 1 294 ? 94.509 139.254 46.844 1.00 40.09 294 LEU A O 1
ATOM 2361 N N . LYS A 1 295 ? 96.495 138.182 46.772 1.00 41.06 295 LYS A N 1
ATOM 2362 C CA . LYS A 1 295 ? 96.595 137.970 48.206 1.00 44.78 295 LYS A CA 1
ATOM 2363 C C . LYS A 1 295 ? 96.448 139.346 48.829 1.00 43.18 295 LYS A C 1
ATOM 2364 O O . LYS A 1 295 ? 97.096 140.291 48.384 1.00 47.72 295 LYS A O 1
ATOM 2370 N N . LEU A 1 296 ? 95.572 139.490 49.817 1.00 42.59 296 LEU A N 1
ATOM 2371 C CA . LEU A 1 296 ? 95.278 140.825 50.358 1.00 41.15 296 LEU A CA 1
ATOM 2372 C C . LEU A 1 296 ? 96.519 141.452 51.005 1.00 42.19 296 LEU A C 1
ATOM 2373 O O . LEU A 1 296 ? 96.760 142.650 50.870 1.00 41.34 296 LEU A O 1
ATOM 2378 N N . ASP A 1 297 ? 97.309 140.631 51.688 1.00 42.12 297 ASP A N 1
ATOM 2379 C CA . ASP A 1 297 ? 98.576 141.082 52.246 1.00 43.22 297 ASP A CA 1
ATOM 2380 C C . ASP A 1 297 ? 99.466 141.710 51.174 1.00 43.41 297 ASP A C 1
ATOM 2381 O O . ASP A 1 297 ? 100.119 142.729 51.394 1.00 44.98 297 ASP A O 1
ATOM 2386 N N . ASP A 1 298 ? 99.503 141.096 50.009 1.00 42.75 298 ASP A N 1
ATOM 2387 C CA . ASP A 1 298 ? 100.328 141.636 48.933 1.00 45.53 298 ASP A CA 1
ATOM 2388 C C . ASP A 1 298 ? 99.795 142.997 48.416 1.00 45.99 298 ASP A C 1
ATOM 2389 O O . ASP A 1 298 ? 100.567 143.934 48.123 1.00 39.57 298 ASP A O 1
ATOM 2394 N N . PHE A 1 299 ? 98.473 143.106 48.318 1.00 47.62 299 PHE A N 1
ATOM 2395 C CA . PHE A 1 299 ? 97.842 144.363 47.930 1.00 46.48 299 PHE A CA 1
ATOM 2396 C C . PHE A 1 299 ? 98.124 145.452 48.956 1.00 44.11 299 PHE A C 1
ATOM 2397 O O . PHE A 1 299 ? 98.361 146.600 48.602 1.00 43.98 299 PHE A O 1
ATOM 2405 N N . VAL A 1 300 ? 98.106 145.086 50.229 1.00 42.64 300 VAL A N 1
ATOM 2406 C CA . VAL A 1 300 ? 98.407 146.045 51.284 1.00 46.71 300 VAL A CA 1
ATOM 2407 C C . VAL A 1 300 ? 99.887 146.495 51.209 1.00 46.78 300 VAL A C 1
ATOM 2408 O O . VAL A 1 300 ? 100.217 147.670 51.327 1.00 47.93 300 VAL A O 1
ATOM 2412 N N . MET A 1 301 ? 100.768 145.546 50.990 1.00 47.22 301 MET A N 1
ATOM 2413 C CA . MET A 1 301 ? 102.182 145.844 50.887 1.00 52.53 301 MET A CA 1
ATOM 2414 C C . MET A 1 301 ? 102.421 146.910 49.816 1.00 47.78 301 MET A C 1
ATOM 2415 O O . MET A 1 301 ? 103.143 147.872 50.042 1.00 46.31 301 MET A O 1
ATOM 2420 N N . ILE A 1 302 ? 101.785 146.752 48.666 1.00 45.76 302 ILE A N 1
ATOM 2421 C CA . ILE A 1 302 ? 101.990 147.665 47.558 1.00 47.32 302 ILE A CA 1
ATOM 2422 C C . ILE A 1 302 ? 101.579 149.086 47.909 1.00 51.91 302 ILE A C 1
ATOM 2423 O O . ILE A 1 302 ? 102.277 150.051 47.577 1.00 53.81 302 ILE A O 1
ATOM 2428 N N . LEU A 1 303 ? 100.422 149.218 48.546 1.00 51.23 303 LEU A N 1
ATOM 2429 C CA . LEU A 1 303 ? 99.932 150.532 48.915 1.00 50.70 303 LEU A CA 1
ATOM 2430 C C . LEU A 1 303 ? 100.834 151.244 49.905 1.00 52.74 303 LEU A C 1
ATOM 2431 O O . LEU A 1 303 ? 101.010 152.459 49.821 1.00 58.77 303 LEU A O 1
ATOM 2436 N N . LYS A 1 304 ? 101.373 150.489 50.858 1.00 50.70 304 LYS A N 1
ATOM 2437 C CA . LYS A 1 304 ? 102.206 151.052 51.895 1.00 52.71 304 LYS A CA 1
ATOM 2438 C C . LYS A 1 304 ? 103.592 151.373 51.376 1.00 52.52 304 LYS A C 1
ATOM 2439 O O . LYS A 1 304 ? 104.394 151.945 52.097 1.00 60.43 304 LYS A O 1
ATOM 2445 N N . SER A 1 305 ? 103.869 151.007 50.128 1.00 52.31 305 SER A N 1
ATOM 2446 C CA . SER A 1 305 ? 105.136 151.342 49.461 1.00 54.15 305 SER A CA 1
ATOM 2447 C C . SER A 1 305 ? 105.093 152.677 48.749 1.00 52.15 305 SER A C 1
ATOM 2448 O O . SER A 1 305 ? 106.083 153.096 48.176 1.00 49.16 305 SER A O 1
ATOM 2451 N N . GLN A 1 306 ? 103.953 153.348 48.775 1.00 55.81 306 GLN A N 1
ATOM 2452 C CA . GLN A 1 306 ? 103.717 154.434 47.837 1.00 62.87 306 GLN A CA 1
ATOM 2453 C C . GLN A 1 306 ? 103.665 155.798 48.509 1.00 62.99 306 GLN A C 1
ATOM 2454 O O . GLN A 1 306 ? 103.272 155.924 49.669 1.00 61.75 306 GLN A O 1
ATOM 2460 N N . ASP A 1 307 ? 104.042 156.815 47.743 1.00 64.30 307 ASP A N 1
ATOM 2461 C CA . ASP A 1 307 ? 104.027 158.197 48.207 1.00 66.22 307 ASP A CA 1
ATOM 2462 C C . ASP A 1 307 ? 102.614 158.829 48.153 1.00 63.10 307 ASP A C 1
ATOM 2463 O O . ASP A 1 307 ? 102.038 159.087 47.078 1.00 53.61 307 ASP A O 1
ATOM 2468 N N . LEU A 1 308 ? 102.080 159.089 49.343 1.00 65.55 308 LEU A N 1
ATOM 2469 C CA . LEU A 1 308 ? 100.745 159.645 49.491 1.00 69.16 308 LEU A CA 1
ATOM 2470 C C . LEU A 1 308 ? 100.772 161.149 49.203 1.00 69.02 308 LEU A C 1
ATOM 2471 O O . LEU A 1 308 ? 99.728 161.810 49.206 1.00 57.79 308 LEU A O 1
ATOM 2476 N N . GLY A 1 309 ? 101.980 161.670 48.957 1.00 72.21 309 GLY A N 1
ATOM 2477 C CA . GLY A 1 309 ? 102.180 163.050 48.554 1.00 68.09 309 GLY A CA 1
ATOM 2478 C C . GLY A 1 309 ? 101.626 163.342 47.180 1.00 68.70 309 GLY A C 1
ATOM 2479 O O . GLY A 1 309 ? 100.886 164.302 47.012 1.00 75.00 309 GLY A O 1
ATOM 2480 N N . VAL A 1 310 ? 101.957 162.523 46.187 1.00 72.81 310 VAL A N 1
ATOM 2481 C CA . VAL A 1 310 ? 101.606 162.864 44.802 1.00 72.73 310 VAL A CA 1
ATOM 2482 C C . VAL A 1 310 ? 100.111 162.694 44.499 1.00 70.71 310 VAL A C 1
ATOM 2483 O O . VAL A 1 310 ? 99.505 161.704 44.870 1.00 72.51 310 VAL A O 1
ATOM 2487 N N . VAL A 1 311 ? 99.539 163.673 43.813 1.00 72.59 311 VAL A N 1
ATOM 2488 C CA . VAL A 1 311 ? 98.113 163.675 43.482 1.00 79.53 311 VAL A CA 1
ATOM 2489 C C . VAL A 1 311 ? 97.737 162.555 42.511 1.00 83.96 311 VAL A C 1
ATOM 2490 O O . VAL A 1 311 ? 96.648 161.975 42.610 1.00 86.98 311 VAL A O 1
ATOM 2494 N N . SER A 1 312 ? 98.628 162.286 41.558 1.00 84.66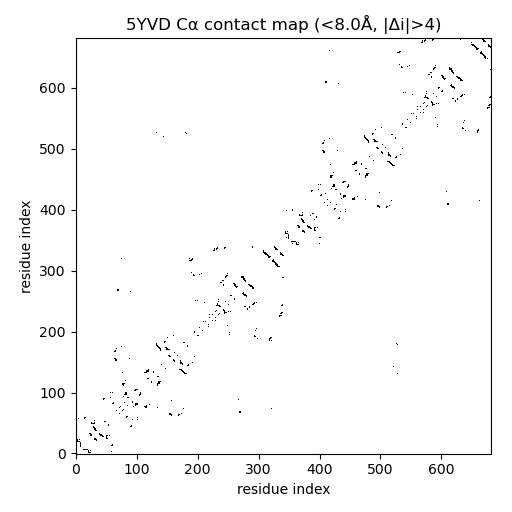 312 SER A N 1
ATOM 2495 C CA . SER A 1 312 ? 98.392 161.284 40.514 1.00 79.42 312 SER A CA 1
ATOM 2496 C C . SER A 1 312 ? 99.671 160.610 40.022 1.00 72.33 312 SER A C 1
ATOM 2497 O O . SER A 1 312 ? 100.717 161.256 39.899 1.00 66.83 312 SER A O 1
ATOM 2500 N N . LYS A 1 313 ? 99.566 159.310 39.743 1.00 64.96 313 LYS A N 1
ATOM 2501 C CA . LYS A 1 313 ? 100.728 158.471 39.487 1.00 60.84 313 LYS A CA 1
ATOM 2502 C C . LYS A 1 313 ? 100.304 157.126 38.883 1.00 60.45 313 LYS A C 1
ATOM 2503 O O . LYS A 1 313 ? 99.452 156.440 39.441 1.00 60.52 313 LYS A O 1
ATOM 2509 N N . VAL A 1 314 ? 100.898 156.780 37.737 1.00 56.68 314 VAL A N 1
ATOM 2510 C CA . VAL A 1 314 ? 100.891 155.423 37.206 1.00 55.43 314 VAL A CA 1
ATOM 2511 C C . VAL A 1 314 ? 101.936 154.594 37.963 1.00 57.11 314 VAL A C 1
ATOM 2512 O O . VAL A 1 314 ? 103.127 154.872 37.872 1.00 63.39 314 VAL A O 1
ATOM 2516 N N . VAL A 1 315 ? 101.480 153.582 38.702 1.00 57.99 315 VAL A N 1
ATOM 2517 C CA . VAL A 1 315 ? 102.340 152.685 39.470 1.00 55.87 315 VAL A CA 1
ATOM 2518 C C . VAL A 1 315 ? 102.504 151.393 38.707 1.00 53.76 315 VAL A C 1
ATOM 2519 O O . VAL A 1 315 ? 101.511 150.804 38.270 1.00 58.00 315 VAL A O 1
ATOM 2523 N N . LYS A 1 316 ? 103.742 150.925 38.608 1.00 49.37 316 LYS A N 1
ATOM 2524 C CA . LYS A 1 316 ? 104.093 149.777 37.788 1.00 47.58 316 LYS A CA 1
ATOM 2525 C C . LYS A 1 316 ? 104.432 148.611 38.689 1.00 48.19 316 LYS A C 1
ATOM 2526 O O . LYS A 1 316 ? 105.341 148.726 39.490 1.00 54.04 316 LYS A O 1
ATOM 2532 N N . VAL A 1 317 ? 103.714 147.493 38.584 1.00 46.96 317 VAL A N 1
ATOM 2533 C CA . VAL A 1 317 ? 103.990 146.350 39.465 1.00 46.67 317 VAL A CA 1
ATOM 2534 C C . VAL A 1 317 ? 104.235 145.069 38.672 1.00 48.79 317 VAL A C 1
ATOM 2535 O O . VAL A 1 317 ? 103.461 144.760 37.768 1.00 54.37 317 VAL A O 1
ATOM 2539 N N . PRO A 1 318 ? 105.308 144.318 39.015 1.00 46.66 318 PRO A N 1
ATOM 2540 C CA . PRO A 1 318 ? 105.529 143.016 38.411 1.00 44.64 318 PRO A CA 1
ATOM 2541 C C . PRO A 1 318 ? 104.604 141.968 39.042 1.00 43.83 318 PRO A C 1
ATOM 2542 O O . PRO A 1 318 ? 104.691 141.709 40.238 1.00 45.78 318 PRO A O 1
ATOM 2546 N N . ILE A 1 319 ? 103.714 141.410 38.223 1.00 42.80 319 ILE A N 1
ATOM 2547 C CA . ILE A 1 319 ? 102.698 140.453 38.626 1.00 42.26 319 ILE A CA 1
ATOM 2548 C C . ILE A 1 319 ? 102.450 139.446 37.517 1.00 43.06 319 ILE A C 1
ATOM 2549 O O . ILE A 1 319 ? 102.410 139.815 36.340 1.00 46.02 319 ILE A O 1
ATOM 2554 N N . ASP A 1 320 ? 102.243 138.185 37.870 1.00 43.03 320 ASP A N 1
ATOM 2555 C CA . ASP A 1 320 ? 101.842 137.196 36.870 1.00 46.56 320 ASP A CA 1
ATOM 2556 C C . ASP A 1 320 ? 102.779 137.237 35.636 1.00 47.22 320 ASP A C 1
ATOM 2557 O O . ASP A 1 320 ? 102.335 137.107 34.480 1.00 48.22 320 ASP A O 1
ATOM 2562 N N . LEU A 1 321 ? 104.067 137.435 35.903 1.00 42.09 321 LEU A N 1
ATOM 2563 C CA . LEU A 1 321 ? 105.112 137.380 34.886 1.00 43.30 321 LEU A CA 1
ATOM 2564 C C . LEU A 1 321 ? 105.116 138.525 33.844 1.00 44.69 321 LEU A C 1
ATOM 2565 O O . LEU A 1 321 ? 105.942 138.496 32.945 1.00 43.16 321 LEU A O 1
ATOM 2570 N N . THR A 1 322 ? 104.228 139.519 33.993 1.00 49.18 322 THR A N 1
ATOM 2571 C CA . THR A 1 322 ? 104.217 140.772 33.186 1.00 48.63 322 THR A CA 1
ATOM 2572 C C . THR A 1 322 ? 104.378 141.984 34.102 1.00 48.37 322 THR A C 1
ATOM 2573 O O . THR A 1 322 ? 104.558 141.841 35.320 1.00 42.49 322 THR A O 1
ATOM 2577 N N . MET A 1 323 ? 104.300 143.176 33.516 1.00 49.50 323 MET A N 1
ATOM 2578 C CA . MET A 1 323 ? 104.182 144.404 34.299 1.00 54.38 323 MET A CA 1
ATOM 2579 C C . MET A 1 323 ? 102.726 144.769 34.333 1.00 49.22 323 MET A C 1
ATOM 2580 O O . MET A 1 323 ? 102.095 144.757 33.286 1.00 51.66 323 MET A O 1
ATOM 2585 N N . ILE A 1 324 ? 102.193 145.084 35.519 1.00 47.06 324 ILE A N 1
ATOM 2586 C CA . ILE A 1 324 ? 100.800 145.575 35.654 1.00 46.75 324 ILE A CA 1
ATOM 2587 C C . ILE A 1 324 ? 100.733 146.992 36.220 1.00 45.89 324 ILE A C 1
ATOM 2588 O O . ILE A 1 324 ? 101.372 147.300 37.230 1.00 50.01 324 ILE A O 1
ATOM 2593 N N . GLU A 1 325 ? 99.920 147.832 35.585 1.00 45.35 325 GLU A N 1
ATOM 2594 C CA . GLU A 1 325 ? 99.857 149.236 35.910 1.00 47.67 325 GLU A CA 1
ATOM 2595 C C . GLU A 1 325 ? 98.574 149.568 36.610 1.00 50.34 325 GLU A C 1
ATOM 2596 O O . GLU A 1 325 ? 97.513 149.056 36.258 1.00 54.22 325 GLU A O 1
ATOM 2602 N N . PHE A 1 326 ? 98.681 150.447 37.596 1.00 49.64 326 PHE A N 1
ATOM 2603 C CA . PHE A 1 326 ? 97.537 150.958 38.303 1.00 46.83 326 PHE A CA 1
ATOM 2604 C C . PHE A 1 326 ? 97.630 152.448 38.290 1.00 50.57 326 PHE A C 1
ATOM 2605 O O . PHE A 1 326 ? 98.733 152.993 38.256 1.00 49.69 326 PHE A O 1
ATOM 2613 N N . MET A 1 327 ? 96.482 153.108 38.373 1.00 51.85 327 MET A N 1
ATOM 2614 C CA . MET A 1 327 ? 96.469 154.508 38.738 1.00 54.33 327 MET A CA 1
ATOM 2615 C C . MET A 1 327 ? 96.333 154.605 40.257 1.00 54.07 327 MET A C 1
ATOM 2616 O O . MET A 1 327 ? 95.636 153.792 40.874 1.00 47.93 327 MET A O 1
ATOM 2621 N N . LEU A 1 328 ? 97.050 155.567 40.847 1.00 53.06 328 LEU A N 1
ATOM 2622 C CA . LEU A 1 328 ? 96.895 155.929 42.250 1.00 51.91 328 LEU A CA 1
ATOM 2623 C C . LEU A 1 328 ? 96.644 157.423 42.377 1.00 54.92 328 LEU A C 1
ATOM 2624 O O . LEU A 1 328 ? 97.527 158.230 42.086 1.00 61.04 328 LEU A O 1
ATOM 2629 N N . TRP A 1 329 ? 95.445 157.779 42.832 1.00 57.16 329 TRP A N 1
ATOM 2630 C CA . TRP A 1 329 ? 95.079 159.168 43.066 1.00 62.02 329 TRP A CA 1
ATOM 2631 C C . TRP A 1 329 ? 95.113 159.474 44.554 1.00 61.69 329 TRP A C 1
ATOM 2632 O O . TRP A 1 329 ? 94.558 158.706 45.342 1.00 60.90 329 TRP A O 1
ATOM 2643 N N . CYS A 1 330 ? 95.757 160.583 44.937 1.00 61.57 330 CYS A N 1
ATOM 2644 C CA . CYS A 1 330 ? 95.841 160.987 46.352 1.00 61.67 330 CYS A CA 1
ATOM 2645 C C . CYS A 1 330 ? 95.412 162.420 46.603 1.00 62.00 330 CYS A C 1
ATOM 2646 O O . CYS A 1 330 ? 95.412 163.237 45.691 1.00 61.58 330 CYS A O 1
ATOM 2649 N N . LYS A 1 331 ? 95.045 162.710 47.849 1.00 62.60 331 LYS A N 1
ATOM 2650 C CA . LYS A 1 331 ? 94.662 164.059 48.262 1.00 65.18 331 LYS A CA 1
ATOM 2651 C C . LYS A 1 331 ? 94.847 164.215 49.761 1.00 64.26 331 LYS A C 1
ATOM 2652 O O . LYS A 1 331 ? 94.384 163.385 50.535 1.00 63.71 331 LYS A O 1
ATOM 2658 N N . ASP A 1 332 ? 95.513 165.300 50.155 1.00 67.67 332 ASP A N 1
ATOM 2659 C CA . ASP A 1 332 ? 95.844 165.583 51.562 1.00 64.60 332 ASP A CA 1
ATOM 2660 C C . ASP A 1 332 ? 96.402 164.355 52.235 1.00 59.20 332 ASP A C 1
ATOM 2661 O O . ASP A 1 332 ? 95.900 163.941 53.261 1.00 56.91 332 ASP A O 1
ATOM 2666 N N . GLY A 1 333 ? 97.417 163.751 51.629 1.00 59.23 333 GLY A N 1
ATOM 2667 C CA . GLY A 1 333 ? 98.203 162.707 52.298 1.00 62.12 333 GLY A CA 1
ATOM 2668 C C . GLY A 1 333 ? 97.490 161.377 52.523 1.00 62.15 333 GLY A C 1
ATOM 2669 O O . GLY A 1 333 ? 97.946 160.553 53.333 1.00 52.25 333 GLY A O 1
ATOM 2670 N N . GLN A 1 334 ? 96.380 161.185 51.800 1.00 61.37 334 GLN A N 1
ATOM 2671 C CA . GLN A 1 334 ? 95.589 159.952 51.820 1.00 60.57 334 GLN A CA 1
ATOM 2672 C C . GLN A 1 334 ? 95.300 159.489 50.385 1.00 58.51 334 GLN A C 1
ATOM 2673 O O . GLN A 1 334 ? 95.458 160.239 49.417 1.00 60.17 334 GLN A O 1
ATOM 2679 N N . VAL A 1 335 ? 94.880 158.244 50.266 1.00 52.53 335 VAL A N 1
ATOM 2680 C CA . VAL A 1 335 ? 94.498 157.676 48.994 1.00 51.27 335 VAL A CA 1
ATOM 2681 C C . VAL A 1 335 ? 93.061 158.093 48.718 1.00 50.84 335 VAL A C 1
ATOM 2682 O O . VAL A 1 335 ? 92.210 158.012 49.594 1.00 51.14 335 VAL A O 1
ATOM 2686 N N . GLN A 1 336 ? 92.777 158.552 47.513 1.00 52.25 336 GLN A N 1
ATOM 2687 C CA . GLN A 1 336 ? 91.385 158.744 47.125 1.00 57.50 336 GLN A CA 1
ATOM 2688 C C . GLN A 1 336 ? 90.937 157.418 46.545 1.00 55.54 336 GLN A C 1
ATOM 2689 O O . GLN A 1 336 ? 90.004 156.817 47.056 1.00 52.81 336 GLN A O 1
ATOM 2695 N N . THR A 1 337 ? 91.617 156.981 45.477 1.00 53.74 337 THR A N 1
ATOM 2696 C CA . THR A 1 337 ? 91.340 155.715 44.809 1.00 54.16 337 THR A CA 1
ATOM 2697 C C . THR A 1 337 ? 92.620 155.061 44.228 1.00 52.63 337 THR A C 1
ATOM 2698 O O . THR A 1 337 ? 93.653 155.714 44.089 1.00 43.72 337 THR A O 1
ATOM 2702 N N . PHE A 1 338 ? 92.512 153.762 43.912 1.00 52.98 338 PHE A N 1
ATOM 2703 C CA . PHE A 1 338 ? 93.596 152.955 43.349 1.00 49.90 338 PHE A CA 1
ATOM 2704 C C . PHE A 1 338 ? 92.999 151.802 42.553 1.00 52.46 338 PHE A C 1
ATOM 2705 O O . PHE A 1 338 ? 92.241 150.992 43.096 1.00 46.60 338 PHE A O 1
ATOM 2713 N N . TYR A 1 339 ? 93.322 151.742 41.262 1.00 53.18 339 TYR A N 1
ATOM 2714 C CA . TYR A 1 339 ? 92.722 150.754 40.366 1.00 49.31 339 TYR A CA 1
ATOM 2715 C C . TYR A 1 339 ? 93.674 150.387 39.257 1.00 47.46 339 TYR A C 1
ATOM 2716 O O . TYR A 1 339 ? 94.545 151.184 38.921 1.00 45.78 339 TYR A O 1
ATOM 2725 N N . PRO A 1 340 ? 93.484 149.197 38.656 1.00 50.50 340 PRO A N 1
ATOM 2726 C CA . PRO A 1 340 ? 94.245 148.796 37.475 1.00 51.08 340 PRO A CA 1
ATOM 2727 C C . PRO A 1 340 ? 93.817 149.568 36.234 1.00 54.16 340 PRO A C 1
ATOM 2728 O O . PRO A 1 340 ? 92.772 150.189 36.234 1.00 53.46 340 PRO A O 1
ATOM 2732 N N . ARG A 1 341 ? 94.627 149.525 35.186 1.00 59.86 341 ARG A N 1
ATOM 2733 C CA . ARG A 1 341 ? 94.230 150.078 33.900 1.00 61.26 341 ARG A CA 1
ATOM 2734 C C . ARG A 1 341 ? 94.407 149.028 32.840 1.00 61.64 341 ARG A C 1
ATOM 2735 O O . ARG A 1 341 ? 93.866 149.180 31.757 1.00 75.12 341 ARG A O 1
ATOM 2743 N N . GLY B 1 1 ? 158.951 146.681 41.574 1.00 38.48 1 GLY B N 1
ATOM 2744 C CA . GLY B 1 1 ? 158.054 147.846 41.804 1.00 39.54 1 GLY B CA 1
ATOM 2745 C C . GLY B 1 1 ? 158.202 149.021 40.828 1.00 42.30 1 GLY B C 1
ATOM 2746 O O . GLY B 1 1 ? 158.683 148.878 39.692 1.00 43.71 1 GLY B O 1
ATOM 2747 N N . LEU B 1 2 ? 157.789 150.196 41.293 1.00 39.99 2 LEU B N 1
ATOM 2748 C CA . LEU B 1 2 ? 157.617 151.379 40.444 1.00 36.73 2 LEU B CA 1
ATOM 2749 C C . LEU B 1 2 ? 158.837 151.768 39.629 1.00 34.91 2 LEU B C 1
ATOM 2750 O O . LEU B 1 2 ? 158.731 152.079 38.440 1.00 34.57 2 LEU B O 1
ATOM 2755 N N . GLU B 1 3 ? 159.986 151.805 40.278 1.00 34.43 3 GLU B N 1
ATOM 2756 C CA . GLU B 1 3 ? 161.207 152.161 39.588 1.00 35.07 3 GLU B CA 1
ATOM 2757 C C . GLU B 1 3 ? 161.525 151.124 38.511 1.00 37.81 3 GLU B C 1
ATOM 2758 O O . GLU B 1 3 ? 162.003 151.470 37.413 1.00 42.16 3 GLU B O 1
ATOM 2764 N N . ASN B 1 4 ? 161.252 149.859 38.803 1.00 36.14 4 ASN B N 1
ATOM 2765 C CA . ASN B 1 4 ? 161.507 148.798 37.821 1.00 39.30 4 ASN B CA 1
ATOM 2766 C C . ASN B 1 4 ? 160.569 148.858 36.580 1.00 38.34 4 ASN B C 1
ATOM 2767 O O . ASN B 1 4 ? 160.973 148.581 35.436 1.00 40.20 4 ASN B O 1
ATOM 2772 N N . ILE B 1 5 ? 159.331 149.239 36.808 1.00 34.92 5 ILE B N 1
ATOM 2773 C CA . ILE B 1 5 ? 158.385 149.369 35.732 1.00 37.00 5 ILE B CA 1
ATOM 2774 C C . ILE B 1 5 ? 158.762 150.547 34.833 1.00 37.93 5 ILE B C 1
ATOM 2775 O O . ILE B 1 5 ? 158.665 150.457 33.601 1.00 36.04 5 ILE B O 1
ATOM 2780 N N . ALA B 1 6 ? 159.194 151.642 35.459 1.00 35.61 6 ALA B N 1
ATOM 2781 C CA . ALA B 1 6 ? 159.756 152.774 34.735 1.00 35.38 6 ALA B CA 1
ATOM 2782 C C . ALA B 1 6 ? 160.957 152.379 33.866 1.00 36.46 6 ALA B C 1
ATOM 2783 O O . ALA B 1 6 ? 161.056 152.815 32.736 1.00 33.55 6 ALA B O 1
ATOM 2785 N N . PHE B 1 7 ? 161.872 151.568 34.413 1.00 39.41 7 PHE B N 1
ATOM 2786 C CA . PHE B 1 7 ? 163.038 151.063 33.669 1.00 37.80 7 PHE B CA 1
ATOM 2787 C C . PHE B 1 7 ? 162.574 150.266 32.467 1.00 38.21 7 PHE B C 1
ATOM 2788 O O . PHE B 1 7 ? 163.021 150.528 31.361 1.00 35.64 7 PHE B O 1
ATOM 2796 N N . ASN B 1 8 ? 161.689 149.290 32.694 1.00 40.00 8 ASN B N 1
ATOM 2797 C CA . ASN B 1 8 ? 161.151 148.451 31.598 1.00 38.92 8 ASN B CA 1
ATOM 2798 C C . ASN B 1 8 ? 160.610 149.322 30.505 1.00 38.22 8 ASN B C 1
ATOM 2799 O O . ASN B 1 8 ? 160.901 149.087 29.347 1.00 37.80 8 ASN B O 1
ATOM 2804 N N . VAL B 1 9 ? 159.798 150.316 30.875 1.00 37.79 9 VAL B N 1
ATOM 2805 C CA . VAL B 1 9 ? 159.116 151.131 29.877 1.00 37.88 9 VAL B CA 1
ATOM 2806 C C . VAL B 1 9 ? 160.135 151.889 29.020 1.00 39.80 9 VAL B C 1
ATOM 2807 O O . VAL B 1 9 ? 160.025 151.936 27.792 1.00 44.73 9 VAL B O 1
ATOM 2811 N N . VAL B 1 10 ? 161.129 152.478 29.671 1.00 39.41 10 VAL B N 1
ATOM 2812 C CA . VAL B 1 10 ? 162.175 153.211 28.956 1.00 41.46 10 VAL B CA 1
ATOM 2813 C C . VAL B 1 10 ? 163.046 152.294 28.068 1.00 42.82 10 VAL B C 1
ATOM 2814 O O . VAL B 1 10 ? 163.377 152.643 26.934 1.00 41.39 10 VAL B O 1
ATOM 2818 N N . LYS B 1 11 ? 163.404 151.127 28.589 1.00 41.60 11 LYS B N 1
ATOM 2819 C CA . LYS B 1 11 ? 164.437 150.319 27.977 1.00 43.52 11 LYS B CA 1
ATOM 2820 C C . LYS B 1 11 ? 163.877 149.397 26.923 1.00 42.76 11 LYS B C 1
ATOM 2821 O O . LYS B 1 11 ? 164.505 149.159 25.904 1.00 39.92 11 LYS B O 1
ATOM 2827 N N . GLN B 1 12 ? 162.687 148.881 27.198 1.00 44.78 12 GLN B N 1
ATOM 2828 C CA . GLN B 1 12 ? 162.101 147.757 26.483 1.00 40.02 12 GLN B CA 1
ATOM 2829 C C . GLN B 1 12 ? 160.714 148.125 25.880 1.00 37.83 12 GLN B C 1
ATOM 2830 O O . GLN B 1 12 ? 160.031 147.297 25.287 1.00 36.89 12 GLN B O 1
ATOM 2836 N N . GLY B 1 13 ? 160.314 149.383 26.020 1.00 36.59 13 GLY B N 1
ATOM 2837 C CA . GLY B 1 13 ? 159.069 149.870 25.448 1.00 39.10 13 GLY B CA 1
ATOM 2838 C C . GLY B 1 13 ? 157.822 149.664 26.304 1.00 40.22 13 GLY B C 1
ATOM 2839 O O . GLY B 1 13 ? 156.846 150.388 26.130 1.00 40.33 13 GLY B O 1
ATOM 2840 N N . HIS B 1 14 ? 157.850 148.667 27.194 1.00 39.04 14 HIS B N 1
ATOM 2841 C CA . HIS B 1 14 ? 156.702 148.267 27.997 1.00 37.84 14 HIS B CA 1
ATOM 2842 C C . HIS B 1 14 ? 157.182 147.255 29.003 1.00 38.96 14 HIS B C 1
ATOM 2843 O O . HIS B 1 14 ? 158.369 146.963 29.040 1.00 42.26 14 HIS B O 1
ATOM 2850 N N . PHE B 1 15 ? 156.286 146.729 29.830 1.00 38.71 15 PHE B N 1
ATOM 2851 C CA . PHE B 1 15 ? 156.724 145.805 30.860 1.00 40.30 15 PHE B CA 1
ATOM 2852 C C . PHE B 1 15 ? 156.958 144.390 30.324 1.00 42.60 15 PHE B C 1
ATOM 2853 O O . PHE B 1 15 ? 156.083 143.768 29.712 1.00 42.77 15 PHE B O 1
ATOM 2861 N N . ILE B 1 16 ? 158.157 143.892 30.580 1.00 45.11 16 ILE B N 1
ATOM 2862 C CA . ILE B 1 16 ? 158.577 142.621 30.043 1.00 47.05 16 ILE B CA 1
ATOM 2863 C C . ILE B 1 16 ? 159.254 141.759 31.101 1.00 44.15 16 ILE B C 1
ATOM 2864 O O . ILE B 1 16 ? 159.645 140.644 30.814 1.00 39.31 16 ILE B O 1
ATOM 2869 N N . GLY B 1 17 ? 159.328 142.252 32.336 1.00 44.44 17 GLY B N 1
ATOM 2870 C CA . GLY B 1 17 ? 159.868 141.466 33.457 1.00 43.84 17 GLY B CA 1
ATOM 2871 C C . GLY B 1 17 ? 161.376 141.570 33.594 1.00 39.84 17 GLY B C 1
ATOM 2872 O O . GLY B 1 17 ? 161.991 140.947 34.438 1.00 36.73 17 GLY B O 1
ATOM 2873 N N . VAL B 1 18 ? 161.963 142.387 32.752 1.00 40.01 18 VAL B N 1
ATOM 2874 C CA . VAL B 1 18 ? 163.368 142.662 32.813 1.00 41.91 18 VAL B CA 1
ATOM 2875 C C . VAL B 1 18 ? 163.739 143.285 34.160 1.00 44.75 18 VAL B C 1
ATOM 2876 O O . VAL B 1 18 ? 162.869 143.693 34.906 1.00 51.10 18 VAL B O 1
ATOM 2880 N N . GLU B 1 19 ? 165.024 143.343 34.482 1.00 47.61 19 GLU B N 1
ATOM 2881 C CA . GLU B 1 19 ? 165.455 143.946 35.739 1.00 51.84 19 GLU B CA 1
ATOM 2882 C C . GLU B 1 19 ? 166.212 145.261 35.577 1.00 47.03 19 GLU B C 1
ATOM 2883 O O . GLU B 1 19 ? 166.850 145.492 34.552 1.00 43.91 19 GLU B O 1
ATOM 2889 N N . GLY B 1 20 ? 166.128 146.111 36.602 1.00 42.35 20 GLY B N 1
ATOM 2890 C CA . GLY B 1 20 ? 166.758 147.444 36.564 1.00 42.42 20 GLY B CA 1
ATOM 2891 C C . GLY B 1 20 ? 165.821 148.511 37.086 1.00 42.03 20 GLY B C 1
ATOM 2892 O O . GLY B 1 20 ? 164.613 148.297 37.108 1.00 43.68 20 GLY B O 1
ATOM 2893 N N . GLU B 1 21 ? 166.375 149.650 37.506 1.00 43.87 21 GLU B N 1
ATOM 2894 C CA . GLU B 1 21 ? 165.596 150.744 38.126 1.00 44.64 21 GLU B CA 1
ATOM 2895 C C . GLU B 1 21 ? 165.820 152.062 37.416 1.00 42.22 21 GLU B C 1
ATOM 2896 O O . GLU B 1 21 ? 166.847 152.262 36.799 1.00 40.99 21 GLU B O 1
ATOM 2902 N N . LEU B 1 22 ? 164.856 152.972 37.497 1.00 41.20 22 LEU B N 1
ATOM 2903 C CA . LEU B 1 22 ? 165.131 154.371 37.194 1.00 40.11 22 LEU B CA 1
ATOM 2904 C C . LEU B 1 22 ? 164.524 155.223 38.301 1.00 41.71 22 LEU B C 1
ATOM 2905 O O . LEU B 1 22 ? 163.531 154.825 38.919 1.00 40.11 22 LEU B O 1
ATOM 2910 N N . PRO B 1 23 ? 165.122 156.392 38.574 1.00 37.81 23 PRO B N 1
ATOM 2911 C CA . PRO B 1 23 ? 164.512 157.281 39.560 1.00 35.90 23 PRO B CA 1
ATOM 2912 C C . PRO B 1 23 ? 163.247 157.883 38.989 1.00 35.56 23 PRO B C 1
ATOM 2913 O O . PRO B 1 23 ? 163.180 158.138 37.793 1.00 33.16 23 PRO B O 1
ATOM 2917 N N . VAL B 1 24 ? 162.256 158.087 39.854 1.00 37.62 24 VAL B N 1
ATOM 2918 C CA . VAL B 1 24 ? 160.905 158.451 39.458 1.00 36.33 24 VAL B CA 1
ATOM 2919 C C . VAL B 1 24 ? 160.204 159.337 40.476 1.00 34.57 24 VAL B C 1
ATOM 2920 O O . VAL B 1 24 ? 160.033 158.961 41.642 1.00 33.31 24 VAL B O 1
ATOM 2924 N N . ALA B 1 25 ? 159.726 160.481 40.023 1.00 33.51 25 ALA B N 1
ATOM 2925 C CA . ALA B 1 25 ? 158.813 161.292 40.842 1.00 33.92 25 ALA B CA 1
ATOM 2926 C C . ALA B 1 25 ? 157.359 160.988 40.483 1.00 32.30 25 ALA B C 1
ATOM 2927 O O . ALA B 1 25 ? 157.039 160.888 39.299 1.00 34.28 25 ALA B O 1
ATOM 2929 N N . VAL B 1 26 ? 156.490 160.826 41.480 1.00 32.61 26 VAL B N 1
ATOM 2930 C CA . VAL B 1 26 ? 155.039 160.724 41.218 1.00 35.63 26 VAL B CA 1
ATOM 2931 C C . VAL B 1 26 ? 154.360 162.018 41.610 1.00 34.23 26 VAL B C 1
ATOM 2932 O O . VAL B 1 26 ? 154.165 162.238 42.783 1.00 34.43 26 VAL B O 1
ATOM 2936 N N . VAL B 1 27 ? 153.953 162.835 40.638 1.00 35.59 27 VAL B N 1
ATOM 2937 C CA . VAL B 1 27 ? 153.504 164.200 40.923 1.00 38.38 27 VAL B CA 1
ATOM 2938 C C . VAL B 1 27 ? 152.104 164.513 40.401 1.00 36.84 27 VAL B C 1
ATOM 2939 O O . VAL B 1 27 ? 151.904 164.771 39.215 1.00 35.09 27 VAL B O 1
ATOM 2943 N N . ASN B 1 28 ? 151.154 164.522 41.337 1.00 39.43 28 ASN B N 1
ATOM 2944 C CA . ASN B 1 28 ? 149.694 164.470 41.059 1.00 39.95 28 ASN B CA 1
ATOM 2945 C C . ASN B 1 28 ? 149.375 163.392 40.004 1.00 37.70 28 ASN B C 1
ATOM 2946 O O . ASN B 1 28 ? 149.701 162.226 40.157 1.00 35.20 28 ASN B O 1
ATOM 2951 N N . ASP B 1 29 ? 148.741 163.811 38.923 1.00 40.70 29 ASP B N 1
ATOM 2952 C CA . ASP B 1 29 ? 148.435 162.950 37.803 1.00 41.73 29 ASP B CA 1
ATOM 2953 C C . ASP B 1 29 ? 149.621 162.561 36.899 1.00 40.62 29 ASP B C 1
ATOM 2954 O O . ASP B 1 29 ? 149.415 161.851 35.935 1.00 42.46 29 ASP B O 1
ATOM 2959 N N . LYS B 1 30 ? 150.846 163.010 37.178 1.00 40.46 30 LYS B N 1
ATOM 2960 C CA . LYS B 1 30 ? 151.969 162.726 36.275 1.00 39.72 30 LYS B CA 1
ATOM 2961 C C . LYS B 1 30 ? 153.063 161.881 36.879 1.00 38.91 30 LYS B C 1
ATOM 2962 O O . LYS B 1 30 ? 153.294 161.917 38.088 1.00 39.30 30 LYS B O 1
ATOM 2968 N N . ILE B 1 31 ? 153.751 161.141 36.008 1.00 38.10 31 ILE B N 1
ATOM 2969 C CA . ILE B 1 31 ? 154.951 160.394 36.367 1.00 37.30 31 ILE B CA 1
ATOM 2970 C C . ILE B 1 31 ? 156.128 161.015 35.639 1.00 36.58 31 ILE B C 1
ATOM 2971 O O . ILE B 1 31 ? 156.119 161.112 34.407 1.00 36.76 31 ILE B O 1
ATOM 2976 N N . PHE B 1 32 ? 157.141 161.438 36.394 1.00 36.67 32 PHE B N 1
ATOM 2977 C CA . PHE B 1 32 ? 158.385 161.925 35.789 1.00 38.50 32 PHE B CA 1
ATOM 2978 C C . PHE B 1 32 ? 159.539 160.973 36.086 1.00 37.69 32 PHE B C 1
ATOM 2979 O O . PHE B 1 32 ? 159.521 160.277 37.100 1.00 40.37 32 PHE B O 1
ATOM 2987 N N . THR B 1 33 ? 160.528 160.933 35.199 1.00 36.73 33 THR B N 1
ATOM 2988 C CA . THR B 1 33 ? 161.787 160.249 35.505 1.00 38.22 33 THR B CA 1
ATOM 2989 C C . THR B 1 33 ? 162.999 161.174 35.299 1.00 43.05 33 THR B C 1
ATOM 2990 O O . THR B 1 33 ? 162.975 162.058 34.431 1.00 39.58 33 THR B O 1
ATOM 2994 N N . LYS B 1 34 ? 164.043 160.979 36.109 1.00 48.32 34 LYS B N 1
ATOM 2995 C CA . LYS B 1 34 ? 165.269 161.768 35.970 1.00 54.03 34 LYS B CA 1
ATOM 2996 C C . LYS B 1 34 ? 166.101 161.130 34.900 1.00 51.11 34 LYS B C 1
ATOM 2997 O O . LYS B 1 34 ? 166.635 160.065 35.116 1.00 50.21 34 LYS B O 1
ATOM 3003 N N . SER B 1 35 ? 166.181 161.778 33.745 1.00 51.57 35 SER B N 1
ATOM 3004 C CA . SER B 1 35 ? 167.055 161.353 32.668 1.00 51.25 35 SER B CA 1
ATOM 3005 C C . SER B 1 35 ? 168.109 162.429 32.534 1.00 51.42 35 SER B C 1
ATOM 3006 O O . SER B 1 35 ? 167.790 163.579 32.237 1.00 44.00 35 SER B O 1
ATOM 3009 N N . GLY B 1 36 ? 169.370 162.054 32.752 1.00 55.71 36 GLY B N 1
ATOM 3010 C CA . GLY B 1 36 ? 170.452 163.020 32.768 1.00 51.38 36 GLY B CA 1
ATOM 3011 C C . GLY B 1 36 ? 170.112 164.080 33.786 1.00 50.18 36 GLY B C 1
ATOM 3012 O O . GLY B 1 36 ? 169.876 163.761 34.954 1.00 47.87 36 GLY B O 1
ATOM 3013 N N . VAL B 1 37 ? 170.046 165.332 33.338 1.00 49.40 37 VAL B N 1
ATOM 3014 C CA . VAL B 1 37 ? 169.820 166.464 34.242 1.00 47.70 37 VAL B CA 1
ATOM 3015 C C . VAL B 1 37 ? 168.364 166.969 34.187 1.00 46.04 37 VAL B C 1
ATOM 3016 O O . VAL B 1 37 ? 167.974 167.891 34.907 1.00 47.74 37 VAL B O 1
ATOM 3020 N N . ASN B 1 38 ? 167.559 166.332 33.346 1.00 43.87 38 ASN B N 1
ATOM 3021 C CA . ASN B 1 38 ? 166.159 166.687 33.149 1.00 42.57 38 ASN B CA 1
ATOM 3022 C C . ASN B 1 38 ? 165.150 165.707 33.770 1.00 41.11 38 ASN B C 1
ATOM 3023 O O . ASN B 1 38 ? 165.391 164.516 33.807 1.00 43.68 38 ASN B O 1
ATOM 3028 N N . ASP B 1 39 ? 164.016 166.234 34.233 1.00 41.36 39 ASP B N 1
ATOM 3029 C CA . ASP B 1 39 ? 162.857 165.440 34.623 1.00 41.34 39 ASP B CA 1
ATOM 3030 C C . ASP B 1 39 ? 161.925 165.261 33.430 1.00 38.93 39 ASP B C 1
ATOM 3031 O O . ASP B 1 39 ? 161.421 166.226 32.896 1.00 38.68 39 ASP B O 1
ATOM 3036 N N . ILE B 1 40 ? 161.663 164.023 33.031 1.00 40.77 40 ILE B N 1
ATOM 3037 C CA . ILE B 1 40 ? 160.902 163.770 31.807 1.00 39.46 40 ILE B CA 1
ATOM 3038 C C . ILE B 1 40 ? 159.641 162.997 32.078 1.00 38.12 40 ILE B C 1
ATOM 3039 O O . ILE B 1 40 ? 159.666 161.939 32.714 1.00 40.35 40 ILE B O 1
ATOM 3044 N N . CYS B 1 41 ? 158.548 163.540 31.558 1.00 38.68 41 CYS B N 1
ATOM 3045 C CA . CYS B 1 41 ? 157.201 163.050 31.818 1.00 37.02 41 CYS B CA 1
ATOM 3046 C C . CYS B 1 41 ? 156.954 161.759 31.049 1.00 35.83 41 CYS B C 1
ATOM 3047 O O . CYS B 1 41 ? 156.971 161.751 29.825 1.00 32.95 41 CYS B O 1
ATOM 3050 N N . MET B 1 42 ? 156.737 160.669 31.774 1.00 36.64 42 MET B N 1
ATOM 3051 C CA . MET B 1 42 ? 156.472 159.377 31.157 1.00 37.06 42 MET B CA 1
ATOM 3052 C C . MET B 1 42 ? 155.000 159.064 31.077 1.00 37.98 42 MET B C 1
ATOM 3053 O O . MET B 1 42 ? 154.627 158.178 30.329 1.00 38.59 42 MET B O 1
ATOM 3058 N N . PHE B 1 43 ? 154.164 159.747 31.865 1.00 38.43 43 PHE B N 1
ATOM 3059 C CA . PHE B 1 43 ? 152.766 159.334 32.010 1.00 38.51 43 PHE B CA 1
ATOM 3060 C C . PHE B 1 43 ? 151.827 160.421 32.516 1.00 38.08 43 PHE B C 1
ATOM 3061 O O . PHE B 1 43 ? 152.215 161.300 33.286 1.00 37.82 43 PHE B O 1
ATOM 3069 N N . GLU B 1 44 ? 150.581 160.346 32.074 1.00 38.07 44 GLU B N 1
ATOM 3070 C CA . GLU B 1 44 ? 149.567 161.328 32.456 1.00 41.84 44 GLU B CA 1
ATOM 3071 C C . GLU B 1 44 ? 148.244 160.605 32.718 1.00 40.58 44 GLU B C 1
ATOM 3072 O O . GLU B 1 44 ? 147.630 160.049 31.805 1.00 42.26 44 GLU B O 1
ATOM 3078 N N . ASN B 1 45 ? 147.836 160.578 33.983 1.00 38.98 45 ASN B N 1
ATOM 3079 C CA . ASN B 1 45 ? 146.712 159.775 34.432 1.00 36.05 45 ASN B CA 1
ATOM 3080 C C . ASN B 1 45 ? 145.395 160.356 33.970 1.00 34.62 45 ASN B C 1
ATOM 3081 O O . ASN B 1 45 ? 145.081 161.466 34.343 1.00 36.78 45 ASN B O 1
ATOM 3086 N N . LYS B 1 46 ? 144.643 159.619 33.151 1.00 36.20 46 LYS B N 1
ATOM 3087 C CA . LYS B 1 46 ? 143.223 159.941 32.844 1.00 38.20 46 LYS B CA 1
ATOM 3088 C C . LYS B 1 46 ? 142.244 158.958 33.529 1.00 39.17 46 LYS B C 1
ATOM 3089 O O . LYS B 1 46 ? 141.088 158.889 33.156 1.00 37.01 46 LYS B O 1
ATOM 3095 N N . THR B 1 47 ? 142.742 158.232 34.537 1.00 39.62 47 THR B N 1
ATOM 3096 C CA . THR B 1 47 ? 142.084 157.129 35.231 1.00 39.65 47 THR B CA 1
ATOM 3097 C C . THR B 1 47 ? 141.542 157.648 36.556 1.00 40.58 47 THR B C 1
ATOM 3098 O O . THR B 1 47 ? 141.812 158.768 36.947 1.00 40.34 47 THR B O 1
ATOM 3102 N N . THR B 1 48 ? 140.764 156.813 37.233 1.00 42.80 48 THR B N 1
ATOM 3103 C CA . THR B 1 48 ? 140.361 157.035 38.614 1.00 40.78 48 THR B CA 1
ATOM 3104 C C . THR B 1 48 ? 141.275 156.321 39.586 1.00 40.48 48 THR B C 1
ATOM 3105 O O . THR B 1 48 ? 141.009 156.310 40.796 1.00 43.97 48 THR B O 1
ATOM 3109 N N . LEU B 1 49 ? 142.382 155.786 39.079 1.00 41.16 49 LEU B N 1
ATOM 3110 C CA . LEU B 1 49 ? 143.277 154.926 39.865 1.00 39.98 49 LEU B CA 1
ATOM 3111 C C . LEU B 1 49 ? 144.531 155.681 40.250 1.00 37.56 49 LEU B C 1
ATOM 3112 O O . LEU B 1 49 ? 144.932 156.606 39.570 1.00 36.22 49 LEU B O 1
ATOM 3117 N N . PRO B 1 50 ? 145.164 155.289 41.352 1.00 36.28 50 PRO B N 1
ATOM 3118 C CA . PRO B 1 50 ? 146.350 156.027 41.741 1.00 34.89 50 PRO B CA 1
ATOM 3119 C C . PRO B 1 50 ? 147.359 156.075 40.614 1.00 36.54 50 PRO B C 1
ATOM 3120 O O . PRO B 1 50 ? 147.625 155.039 39.977 1.00 33.09 50 PRO B O 1
ATOM 3124 N N . THR B 1 51 ? 147.902 157.277 40.382 1.00 35.28 51 THR B N 1
ATOM 3125 C CA . THR B 1 51 ? 148.774 157.526 39.255 1.00 36.05 51 THR B CA 1
ATOM 3126 C C . THR B 1 51 ? 149.845 156.442 39.073 1.00 34.46 51 THR B C 1
ATOM 3127 O O . THR B 1 51 ? 150.171 156.086 37.951 1.00 33.86 51 THR B O 1
ATOM 3131 N N . ASN B 1 52 ? 150.400 155.930 40.158 1.00 35.47 52 ASN B N 1
ATOM 3132 C CA . ASN B 1 52 ? 151.463 154.917 40.042 1.00 37.48 52 ASN B CA 1
ATOM 3133 C C . ASN B 1 52 ? 150.927 153.578 39.542 1.00 36.72 52 ASN B C 1
ATOM 3134 O O . ASN B 1 52 ? 151.609 152.850 38.819 1.00 36.42 52 ASN B O 1
ATOM 3139 N N . ILE B 1 53 ? 149.682 153.289 39.894 1.00 36.89 53 ILE B N 1
ATOM 3140 C CA . ILE B 1 53 ? 149.038 152.041 39.514 1.00 36.96 53 ILE B CA 1
ATOM 3141 C C . ILE B 1 53 ? 148.570 152.056 38.057 1.00 36.19 53 ILE B C 1
ATOM 3142 O O . ILE B 1 53 ? 148.770 151.093 37.333 1.00 34.61 53 ILE B O 1
ATOM 3147 N N . ALA B 1 54 ? 147.939 153.152 37.649 1.00 35.50 54 ALA B N 1
ATOM 3148 C CA . ALA B 1 54 ? 147.488 153.334 36.282 1.00 36.24 54 ALA B CA 1
ATOM 3149 C C . ALA B 1 54 ? 148.655 153.144 35.324 1.00 37.43 54 ALA B C 1
ATOM 3150 O O . ALA B 1 54 ? 148.556 152.419 34.333 1.00 36.44 54 ALA B O 1
ATOM 3152 N N . PHE B 1 55 ? 149.762 153.799 35.659 1.00 36.71 55 PHE B N 1
ATOM 3153 C CA . PHE B 1 55 ? 151.016 153.675 34.938 1.00 36.08 55 PHE B CA 1
ATOM 3154 C C . PHE B 1 55 ? 151.521 152.238 34.885 1.00 34.52 55 PHE B C 1
ATOM 3155 O O . PHE B 1 55 ? 152.098 151.826 33.887 1.00 33.96 55 PHE B O 1
ATOM 3163 N N . GLU B 1 56 ? 151.324 151.483 35.963 1.00 35.74 56 GLU B N 1
ATOM 3164 C CA . GLU B 1 56 ? 151.698 150.074 35.973 1.00 34.82 56 GLU B CA 1
ATOM 3165 C C . GLU B 1 56 ? 150.874 149.308 34.963 1.00 32.57 56 GLU B C 1
ATOM 3166 O O . GLU B 1 56 ? 151.407 148.579 34.130 1.00 28.34 56 GLU B O 1
ATOM 3172 N N . LEU B 1 57 ? 149.567 149.524 35.033 1.00 33.91 57 LEU B N 1
ATOM 3173 C CA . LEU B 1 57 ? 148.607 148.830 34.183 1.00 35.13 57 LEU B CA 1
ATOM 3174 C C . LEU B 1 57 ? 148.843 149.108 32.722 1.00 34.73 57 LEU B C 1
ATOM 3175 O O . LEU B 1 57 ? 148.783 148.218 31.892 1.00 33.11 57 LEU B O 1
ATOM 3180 N N . TYR B 1 58 ? 149.094 150.369 32.432 1.00 35.10 58 TYR B N 1
ATOM 3181 C CA . TYR B 1 58 ? 149.502 150.775 31.125 1.00 36.75 58 TYR B CA 1
ATOM 3182 C C . TYR B 1 58 ? 150.748 150.004 30.678 1.00 36.12 58 TYR B C 1
ATOM 3183 O O . TYR B 1 58 ? 150.718 149.257 29.688 1.00 32.08 58 TYR B O 1
ATOM 3192 N N . ALA B 1 59 ? 151.834 150.165 31.420 1.00 35.26 59 ALA B N 1
ATOM 3193 C CA . ALA B 1 59 ? 153.065 149.482 31.074 1.00 38.16 59 ALA B CA 1
ATOM 3194 C C . ALA B 1 59 ? 152.832 147.989 30.853 1.00 39.33 59 ALA B C 1
ATOM 3195 O O . ALA B 1 59 ? 153.563 147.333 30.086 1.00 40.30 59 ALA B O 1
ATOM 3197 N N . LYS B 1 60 ? 151.773 147.499 31.449 1.00 39.21 60 LYS B N 1
ATOM 3198 C CA . LYS B 1 60 ? 151.426 146.118 31.356 1.00 39.17 60 LYS B CA 1
ATOM 3199 C C . LYS B 1 60 ? 150.223 145.925 30.461 1.00 38.42 60 LYS B C 1
ATOM 3200 O O . LYS B 1 60 ? 149.513 144.998 30.631 1.00 40.11 60 LYS B O 1
ATOM 3206 N N . ARG B 1 61 ? 150.022 146.787 29.485 1.00 38.52 61 ARG B N 1
ATOM 3207 C CA . ARG B 1 61 ? 149.097 146.534 28.397 1.00 38.40 61 ARG B CA 1
ATOM 3208 C C . ARG B 1 61 ? 149.352 145.147 27.915 1.00 37.31 61 ARG B C 1
ATOM 3209 O O . ARG B 1 61 ? 150.439 144.702 28.005 1.00 40.02 61 ARG B O 1
ATOM 3217 N N . ALA B 1 62 ? 148.378 144.483 27.336 1.00 37.46 62 ALA B N 1
ATOM 3218 C CA . ALA B 1 62 ? 148.651 143.311 26.564 1.00 38.00 62 ALA B CA 1
ATOM 3219 C C . ALA B 1 62 ? 148.895 143.821 25.182 1.00 42.74 62 ALA B C 1
ATOM 3220 O O . ALA B 1 62 ? 148.042 144.429 24.607 1.00 46.93 62 ALA B O 1
ATOM 3222 N N . VAL B 1 63 ? 150.061 143.555 24.635 1.00 41.66 63 VAL B N 1
ATOM 3223 C CA . VAL B 1 63 ? 150.416 144.028 23.324 1.00 38.98 63 VAL B CA 1
ATOM 3224 C C . VAL B 1 63 ? 150.196 142.922 22.301 1.00 37.86 63 VAL B C 1
ATOM 3225 O O . VAL B 1 63 ? 151.135 142.292 21.841 1.00 40.21 63 VAL B O 1
ATOM 3229 N N . ARG B 1 64 ? 148.928 142.690 21.983 1.00 38.56 64 ARG B N 1
ATOM 3230 C CA . ARG B 1 64 ? 148.467 141.734 20.955 1.00 38.88 64 ARG B CA 1
ATOM 3231 C C . ARG B 1 64 ? 147.129 142.256 20.434 1.00 38.12 64 ARG B C 1
ATOM 3232 O O . ARG B 1 64 ? 146.504 143.107 21.083 1.00 38.39 64 ARG B O 1
ATOM 3240 N N . SER B 1 65 ? 146.675 141.753 19.295 1.00 34.22 65 SER B N 1
ATOM 3241 C CA . SER B 1 65 ? 145.345 142.083 18.791 1.00 34.32 65 SER B CA 1
ATOM 3242 C C . SER B 1 65 ? 144.239 141.506 19.664 1.00 33.53 65 SER B C 1
ATOM 3243 O O . SER B 1 65 ? 144.462 140.541 20.389 1.00 35.76 65 SER B O 1
ATOM 3246 N N . HIS B 1 66 ? 143.048 142.093 19.598 1.00 34.78 66 HIS B N 1
ATOM 3247 C CA . HIS B 1 66 ? 141.858 141.533 20.287 1.00 36.05 66 HIS B CA 1
ATOM 3248 C C . HIS B 1 66 ? 140.582 142.166 19.752 1.00 35.90 66 HIS B C 1
ATOM 3249 O O . HIS B 1 66 ? 140.653 143.177 19.035 1.00 37.56 66 HIS B O 1
ATOM 3256 N N . PRO B 1 67 ? 139.412 141.579 20.089 1.00 34.45 67 PRO B N 1
ATOM 3257 C CA . PRO B 1 67 ? 138.129 142.121 19.641 1.00 32.44 67 PRO B CA 1
ATOM 3258 C C . PRO B 1 67 ? 137.897 143.508 20.142 1.00 32.28 67 PRO B C 1
ATOM 3259 O O . PRO B 1 67 ? 138.360 143.847 21.209 1.00 36.49 67 PRO B O 1
ATOM 3263 N N . ASP B 1 68 ? 137.184 144.330 19.397 1.00 36.69 68 ASP B N 1
ATOM 3264 C CA . ASP B 1 68 ? 136.976 145.708 19.862 1.00 39.00 68 ASP B CA 1
ATOM 3265 C C . ASP B 1 68 ? 136.206 145.706 21.180 1.00 34.79 68 ASP B C 1
ATOM 3266 O O . ASP B 1 68 ? 135.433 144.820 21.446 1.00 35.86 68 ASP B O 1
ATOM 3271 N N . PHE B 1 69 ? 136.448 146.699 22.004 1.00 34.72 69 PHE B N 1
ATOM 3272 C CA . PHE B 1 69 ? 135.875 146.746 23.355 1.00 36.64 69 PHE B CA 1
ATOM 3273 C C . PHE B 1 69 ? 134.352 146.662 23.393 1.00 37.04 69 PHE B C 1
ATOM 3274 O O . PHE B 1 69 ? 133.786 146.162 24.369 1.00 44.25 69 PHE B O 1
ATOM 3282 N N . LYS B 1 70 ? 133.686 147.127 22.343 1.00 35.42 70 LYS B N 1
ATOM 3283 C CA . LYS B 1 70 ? 132.226 147.087 22.305 1.00 33.61 70 LYS B CA 1
ATOM 3284 C C . LYS B 1 70 ? 131.704 145.675 22.407 1.00 33.02 70 LYS B C 1
ATOM 3285 O O . LYS B 1 70 ? 130.654 145.450 22.999 1.00 30.78 70 LYS B O 1
ATOM 3291 N N . LEU B 1 71 ? 132.443 144.726 21.832 1.00 34.03 71 LEU B N 1
ATOM 3292 C CA . LEU B 1 71 ? 132.023 143.336 21.811 1.00 35.18 71 LEU B CA 1
ATOM 3293 C C . LEU B 1 71 ? 132.123 142.732 23.196 1.00 37.73 71 LEU B C 1
ATOM 3294 O O . LEU B 1 71 ? 131.231 141.989 23.638 1.00 40.90 71 LEU B O 1
ATOM 3299 N N . LEU B 1 72 ? 133.204 143.063 23.886 1.00 38.28 72 LEU B N 1
ATOM 3300 C CA . LEU B 1 72 ? 133.411 142.608 25.242 1.00 40.12 72 LEU B CA 1
ATOM 3301 C C . LEU B 1 72 ? 132.338 143.169 26.167 1.00 42.74 72 LEU B C 1
ATOM 3302 O O . LEU B 1 72 ? 131.795 142.4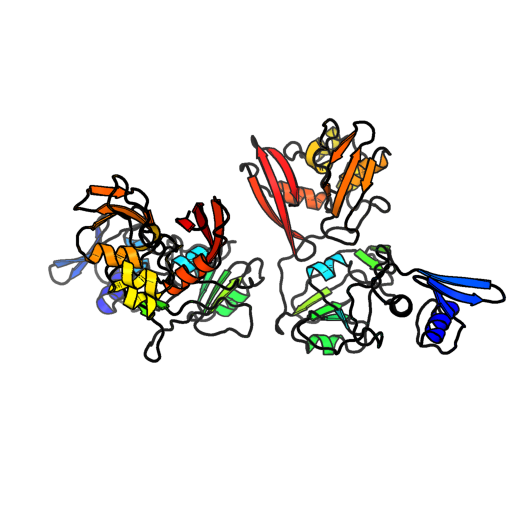60 27.004 1.00 44.91 72 LEU B O 1
ATOM 3307 N N . HIS B 1 73 ? 132.034 144.448 26.006 1.00 43.89 73 HIS B N 1
ATOM 3308 C CA . HIS B 1 73 ? 130.984 145.092 26.792 1.00 45.36 73 HIS B CA 1
ATOM 3309 C C . HIS B 1 73 ? 129.624 144.426 26.546 1.00 44.41 73 HIS B C 1
ATOM 3310 O O . HIS B 1 73 ? 128.868 144.161 27.492 1.00 44.50 73 HIS B O 1
ATOM 3317 N N . ASN B 1 74 ? 129.321 144.124 25.283 1.00 40.70 74 ASN B N 1
ATOM 3318 C CA . ASN B 1 74 ? 128.052 143.500 24.959 1.00 37.27 74 ASN B CA 1
ATOM 3319 C C . ASN B 1 74 ? 127.962 142.066 25.499 1.00 40.14 74 ASN B C 1
ATOM 3320 O O . ASN B 1 74 ? 126.878 141.629 25.882 1.00 40.31 74 ASN B O 1
ATOM 3325 N N . LEU B 1 75 ? 129.090 141.345 25.540 1.00 38.07 75 LEU B N 1
ATOM 3326 C CA . LEU B 1 75 ? 129.160 140.055 26.241 1.00 38.60 75 LEU B CA 1
ATOM 3327 C C . LEU B 1 75 ? 129.223 140.173 27.787 1.00 40.12 75 LEU B C 1
ATOM 3328 O O . LEU B 1 75 ? 129.175 139.174 28.492 1.00 39.07 75 LEU B O 1
ATOM 3333 N N . GLN B 1 76 ? 129.334 141.393 28.300 1.00 43.19 76 GLN B N 1
ATOM 3334 C CA . GLN B 1 76 ? 129.317 141.676 29.738 1.00 45.32 76 GLN B CA 1
ATOM 3335 C C . GLN B 1 76 ? 130.546 141.147 30.447 1.00 45.10 76 GLN B C 1
ATOM 3336 O O . GLN B 1 76 ? 130.491 140.804 31.639 1.00 47.11 76 GLN B O 1
ATOM 3342 N N . ALA B 1 77 ? 131.660 141.098 29.721 1.00 40.94 77 ALA B N 1
ATOM 3343 C CA . ALA B 1 77 ? 132.954 140.828 30.339 1.00 40.36 77 ALA B CA 1
ATOM 3344 C C . ALA B 1 77 ? 133.204 141.827 31.453 1.00 39.70 77 ALA B C 1
ATOM 3345 O O . ALA B 1 77 ? 133.069 143.021 31.227 1.00 37.18 77 ALA B O 1
ATOM 3347 N N . ASP B 1 78 ? 133.555 141.326 32.641 1.00 41.79 78 ASP B N 1
ATOM 3348 C CA . ASP B 1 78 ? 133.762 142.146 33.849 1.00 42.13 78 ASP B CA 1
ATOM 3349 C C . ASP B 1 78 ? 135.233 142.448 34.087 1.00 41.14 78 ASP B C 1
ATOM 3350 O O . ASP B 1 78 ? 135.584 143.536 34.542 1.00 43.24 78 ASP B O 1
ATOM 3355 N N . ILE B 1 79 ? 136.093 141.483 33.773 1.00 40.08 79 ILE B N 1
ATOM 3356 C CA . ILE B 1 79 ? 137.493 141.501 34.185 1.00 37.17 79 ILE B CA 1
ATOM 3357 C C . ILE B 1 79 ? 138.227 140.487 33.313 1.00 39.01 79 ILE B C 1
ATOM 3358 O O . ILE B 1 79 ? 137.567 139.610 32.734 1.00 34.96 79 ILE B O 1
ATOM 3363 N N . CYS B 1 80 ? 139.559 140.618 33.181 1.00 40.19 80 CYS B N 1
ATOM 3364 C CA . CYS B 1 80 ? 140.367 139.700 32.339 1.00 38.13 80 CYS B CA 1
ATOM 3365 C C . CYS B 1 80 ? 141.270 138.808 33.165 1.00 36.96 80 CYS B C 1
ATOM 3366 O O . CYS B 1 80 ? 141.701 139.209 34.243 1.00 38.14 80 CYS B O 1
ATOM 3369 N N . TYR B 1 81 ? 141.576 137.617 32.653 1.00 34.22 81 TYR B N 1
ATOM 3370 C CA . TYR B 1 81 ? 142.406 136.669 33.389 1.00 34.90 81 TYR B CA 1
ATOM 3371 C C . TYR B 1 81 ? 143.866 136.788 33.006 1.00 37.07 81 TYR B C 1
ATOM 3372 O O . TYR B 1 81 ? 144.271 136.371 31.929 1.00 37.10 81 TYR B O 1
ATOM 3381 N N . LYS B 1 82 ? 144.648 137.374 33.911 1.00 42.56 82 LYS B N 1
ATOM 3382 C CA . LYS B 1 82 ? 146.125 137.454 33.791 1.00 44.84 82 LYS B CA 1
ATOM 3383 C C . LYS B 1 82 ? 146.609 138.312 32.642 1.00 37.93 82 LYS B C 1
ATOM 3384 O O . LYS B 1 82 ? 147.701 138.117 32.127 1.00 37.06 82 LYS B O 1
ATOM 3390 N N . PHE B 1 83 ? 145.778 139.258 32.255 1.00 33.97 83 PHE B N 1
ATOM 3391 C CA . PHE B 1 83 ? 146.150 140.276 31.309 1.00 32.18 83 PHE B CA 1
ATOM 3392 C C . PHE B 1 83 ? 145.221 141.456 31.498 1.00 31.10 83 PHE B C 1
ATOM 3393 O O . PHE B 1 83 ? 144.233 141.414 32.211 1.00 29.02 83 PHE B O 1
ATOM 3401 N N . VAL B 1 84 ? 145.570 142.533 30.848 1.00 33.75 84 VAL B N 1
ATOM 3402 C CA . VAL B 1 84 ? 144.854 143.771 31.027 1.00 33.88 84 VAL B CA 1
ATOM 3403 C C . VAL B 1 84 ? 144.859 144.510 29.686 1.00 31.83 84 VAL B C 1
ATOM 3404 O O . VAL B 1 84 ? 145.894 144.571 29.006 1.00 28.43 84 VAL B O 1
ATOM 3408 N N . LEU B 1 85 ? 143.694 145.005 29.278 1.00 32.60 85 LEU B N 1
ATOM 3409 C CA . LEU B 1 85 ? 143.558 145.655 27.969 1.00 33.11 85 LEU B CA 1
ATOM 3410 C C . LEU B 1 85 ? 143.513 147.168 28.086 1.00 32.83 85 LEU B C 1
ATOM 3411 O O . LEU B 1 85 ? 142.711 147.709 28.846 1.00 33.64 85 LEU B O 1
ATOM 3416 N N . TRP B 1 86 ? 144.374 147.835 27.323 1.00 33.95 86 TRP B N 1
ATOM 3417 C CA . TRP B 1 86 ? 144.418 149.294 27.292 1.00 36.82 86 TRP B CA 1
ATOM 3418 C C . TRP B 1 86 ? 143.561 149.846 26.199 1.00 34.96 86 TRP B C 1
ATOM 3419 O O . TRP B 1 86 ? 143.780 149.566 25.035 1.00 35.93 86 TRP B O 1
ATOM 3430 N N . ASP B 1 87 ? 142.607 150.664 26.598 1.00 37.12 87 ASP B N 1
ATOM 3431 C CA . ASP B 1 87 ? 141.832 151.474 25.675 1.00 38.09 87 ASP B CA 1
ATOM 3432 C C . ASP B 1 87 ? 142.542 152.808 25.415 1.00 36.18 87 ASP B C 1
ATOM 3433 O O . ASP B 1 87 ? 142.547 153.705 26.275 1.00 37.25 87 ASP B O 1
ATOM 3438 N N . TYR B 1 88 ? 143.109 152.951 24.225 1.00 35.86 88 TYR B N 1
ATOM 3439 C CA . TYR B 1 88 ? 143.929 154.141 23.879 1.00 36.78 88 TYR B CA 1
ATOM 3440 C C . TYR B 1 88 ? 143.112 155.463 23.706 1.00 38.94 88 TYR B C 1
ATOM 3441 O O . TYR B 1 88 ? 143.518 156.534 24.158 1.00 38.13 88 TYR B O 1
ATOM 3450 N N . GLU B 1 89 ? 141.952 155.383 23.070 1.00 43.13 89 GLU B N 1
ATOM 3451 C CA . GLU B 1 89 ? 141.039 156.533 22.998 1.00 44.77 89 GLU B CA 1
ATOM 3452 C C . GLU B 1 89 ? 140.773 157.067 24.408 1.00 41.34 89 GLU B C 1
ATOM 3453 O O . GLU B 1 89 ? 140.962 158.239 24.634 1.00 39.50 89 GLU B O 1
ATOM 3459 N N . ARG B 1 90 ? 140.363 156.207 25.354 1.00 37.55 90 ARG B N 1
ATOM 3460 C CA . ARG B 1 90 ? 140.117 156.656 26.732 1.00 34.80 90 ARG B CA 1
ATOM 3461 C C . ARG B 1 90 ? 141.373 156.851 27.536 1.00 34.76 90 ARG B C 1
ATOM 3462 O O . ARG B 1 90 ? 141.358 157.631 28.445 1.00 34.90 90 ARG B O 1
ATOM 3470 N N . SER B 1 91 ? 142.465 156.165 27.217 1.00 35.67 91 SER B N 1
ATOM 3471 C CA . SER B 1 91 ? 143.647 156.158 28.112 1.00 35.83 91 SER B CA 1
ATOM 3472 C C . SER B 1 91 ? 143.260 155.588 29.473 1.00 36.35 91 SER B C 1
ATOM 3473 O O . SER B 1 91 ? 143.389 156.231 30.523 1.00 34.19 91 SER B O 1
ATOM 3476 N N . ASN B 1 92 ? 142.779 154.353 29.415 1.00 36.53 92 ASN B N 1
ATOM 3477 C CA . ASN B 1 92 ? 142.370 153.636 30.579 1.00 34.44 92 ASN B CA 1
ATOM 3478 C C . ASN B 1 92 ? 142.306 152.156 30.229 1.00 34.90 92 ASN B C 1
ATOM 3479 O O . ASN B 1 92 ? 142.341 151.749 29.071 1.00 34.64 92 ASN B O 1
ATOM 3484 N N . ILE B 1 93 ? 142.249 151.378 31.288 1.00 38.22 93 ILE B N 1
ATOM 3485 C CA . ILE B 1 93 ? 142.002 149.956 31.297 1.00 39.60 93 ILE B CA 1
ATOM 3486 C C . ILE B 1 93 ? 140.554 149.632 30.933 1.00 39.97 93 ILE B C 1
ATOM 3487 O O . ILE B 1 93 ? 139.670 150.422 31.221 1.00 41.35 93 ILE B O 1
ATOM 3492 N N . TYR B 1 94 ? 140.305 148.484 30.306 1.00 39.57 94 TYR B N 1
ATOM 3493 C CA . TYR B 1 94 ? 138.941 147.925 30.296 1.00 39.17 94 TYR B CA 1
ATOM 3494 C C . TYR B 1 94 ? 138.655 147.397 31.712 1.00 41.83 94 TYR B C 1
ATOM 3495 O O . TYR B 1 94 ? 139.298 146.450 32.160 1.00 42.65 94 TYR B O 1
ATOM 3504 N N . GLY B 1 95 ? 137.702 148.012 32.410 1.00 42.36 95 GLY B N 1
ATOM 3505 C CA . GLY B 1 95 ? 137.363 147.631 33.777 1.00 42.41 95 GLY B CA 1
ATOM 3506 C C . GLY B 1 95 ? 138.147 148.407 34.814 1.00 41.24 95 GLY B C 1
ATOM 3507 O O . GLY B 1 95 ? 138.783 149.407 34.487 1.00 46.67 95 GLY B O 1
ATOM 3508 N N . THR B 1 96 ? 138.087 147.962 36.065 1.00 40.58 96 THR B N 1
ATOM 3509 C CA . THR B 1 96 ? 138.799 148.635 37.164 1.00 42.45 96 THR B CA 1
ATOM 3510 C C . THR B 1 96 ? 139.603 147.719 38.063 1.00 43.18 96 THR B C 1
ATOM 3511 O O . THR B 1 96 ? 140.539 148.181 38.727 1.00 42.10 96 THR B O 1
ATOM 3515 N N . ALA B 1 97 ? 139.228 146.438 38.115 1.00 41.62 97 ALA B N 1
ATOM 3516 C CA . ALA B 1 97 ? 139.967 145.457 38.888 1.00 38.84 97 ALA B CA 1
ATOM 3517 C C . ALA B 1 97 ? 140.738 144.540 37.966 1.00 37.82 97 ALA B C 1
ATOM 3518 O O . ALA B 1 97 ? 140.497 144.488 36.764 1.00 35.41 97 ALA B O 1
ATOM 3520 N N . THR B 1 98 ? 141.644 143.774 38.539 1.00 38.00 98 THR B N 1
ATOM 3521 C CA . THR B 1 98 ? 142.536 142.971 37.719 1.00 39.07 98 THR B CA 1
ATOM 3522 C C . THR B 1 98 ? 142.802 141.581 38.329 1.00 39.84 98 THR B C 1
ATOM 3523 O O . THR B 1 98 ? 142.489 141.338 39.505 1.00 37.92 98 THR B O 1
ATOM 3527 N N . ILE B 1 99 ? 143.336 140.655 37.529 1.00 38.19 99 ILE B N 1
ATOM 3528 C CA . ILE B 1 99 ? 143.649 139.314 38.047 1.00 36.52 99 ILE B CA 1
ATOM 3529 C C . ILE B 1 99 ? 145.056 138.930 37.614 1.00 37.71 99 ILE B C 1
ATOM 3530 O O . ILE B 1 99 ? 145.341 138.784 36.421 1.00 35.17 99 ILE B O 1
ATOM 3535 N N . GLY B 1 100 ? 145.928 138.749 38.600 1.00 38.03 100 GLY B N 1
ATOM 3536 C CA . GLY B 1 100 ? 147.283 138.319 38.339 1.00 37.37 100 GLY B CA 1
ATOM 3537 C C . GLY B 1 100 ? 148.067 139.291 37.490 1.00 37.13 100 GLY B C 1
ATOM 3538 O O . GLY B 1 100 ? 148.870 138.858 36.662 1.00 41.13 100 GLY B O 1
ATOM 3539 N N . VAL B 1 101 ? 147.862 140.597 37.694 1.00 35.54 101 VAL B N 1
ATOM 3540 C CA . VAL B 1 101 ? 148.618 141.630 36.953 1.00 32.78 101 VAL B CA 1
ATOM 3541 C C . VAL B 1 101 ? 149.301 142.661 37.883 1.00 32.58 101 VAL B C 1
ATOM 3542 O O . VAL B 1 101 ? 150.471 143.003 37.727 1.00 30.19 101 VAL B O 1
ATOM 3546 N N . CYS B 1 102 ? 148.559 143.175 38.842 1.00 32.34 102 CYS B N 1
ATOM 3547 C CA . CYS B 1 102 ? 149.051 144.240 39.660 1.00 33.65 102 CYS B CA 1
ATOM 3548 C C . CYS B 1 102 ? 148.533 144.031 41.044 1.00 34.32 102 CYS B C 1
ATOM 3549 O O . CYS B 1 102 ? 147.326 143.941 41.250 1.00 37.78 102 CYS B O 1
ATOM 3552 N N . LYS B 1 103 ? 149.430 143.941 42.011 1.00 37.38 103 LYS B N 1
ATOM 3553 C CA . LYS B 1 103 ? 149.016 143.507 43.352 1.00 40.01 103 LYS B CA 1
ATOM 3554 C C . LYS B 1 103 ? 147.937 144.396 43.921 1.00 36.33 103 LYS B C 1
ATOM 3555 O O . LYS B 1 103 ? 146.993 143.924 44.517 1.00 34.87 103 LYS B O 1
ATOM 3561 N N . TYR B 1 104 ? 148.057 145.685 43.679 1.00 35.59 104 TYR B N 1
ATOM 3562 C CA . TYR B 1 104 ? 147.154 146.633 44.294 1.00 35.47 104 TYR B CA 1
ATOM 3563 C C . TYR B 1 104 ? 145.724 146.465 43.800 1.00 34.64 104 TYR B C 1
ATOM 3564 O O . TYR B 1 104 ? 144.777 146.672 44.541 1.00 33.12 104 TYR B O 1
ATOM 3573 N N . THR B 1 105 ? 145.565 146.080 42.542 1.00 36.76 105 THR B N 1
ATOM 3574 C CA . THR B 1 105 ? 144.222 145.994 41.941 1.00 36.98 105 THR B CA 1
ATOM 3575 C C . THR B 1 105 ? 143.739 144.545 41.819 1.00 39.13 105 THR B C 1
ATOM 3576 O O . THR B 1 105 ? 142.528 144.319 41.616 1.00 33.28 105 THR B O 1
ATOM 3580 N N . ASP B 1 106 ? 144.682 143.583 41.955 1.00 40.61 106 ASP B N 1
ATOM 3581 C CA . ASP B 1 106 ? 144.379 142.149 41.799 1.00 40.45 106 ASP B CA 1
ATOM 3582 C C . ASP B 1 106 ? 143.280 141.782 42.762 1.00 39.47 106 ASP B C 1
ATOM 3583 O O . ASP B 1 106 ? 143.332 142.135 43.930 1.00 40.88 106 ASP B O 1
ATOM 3588 N N . ILE B 1 107 ? 142.300 141.043 42.298 1.00 41.78 107 ILE B N 1
ATOM 3589 C CA . ILE B 1 107 ? 141.361 140.456 43.198 1.00 40.63 107 ILE B CA 1
ATOM 3590 C C . ILE B 1 107 ? 141.435 138.979 43.009 1.00 42.25 107 ILE B C 1
ATOM 3591 O O . ILE B 1 107 ? 141.808 138.514 41.973 1.00 41.63 107 ILE B O 1
ATOM 3596 N N . ASP B 1 108 ? 141.100 138.234 44.034 1.00 49.09 108 ASP B N 1
ATOM 3597 C CA . ASP B 1 108 ? 141.107 136.791 43.924 1.00 56.44 108 ASP B CA 1
ATOM 3598 C C . ASP B 1 108 ? 140.281 136.376 42.734 1.00 54.72 108 ASP B C 1
ATOM 3599 O O . ASP B 1 108 ? 139.319 137.009 42.377 1.00 52.19 108 ASP B O 1
ATOM 3604 N N . VAL B 1 109 ? 140.672 135.280 42.129 1.00 58.19 109 VAL B N 1
ATOM 3605 C CA . VAL B 1 109 ? 140.053 134.815 40.918 1.00 62.12 109 VAL B CA 1
ATOM 3606 C C . VAL B 1 109 ? 138.672 134.295 41.166 1.00 66.20 109 VAL B C 1
ATOM 3607 O O . VAL B 1 109 ? 138.369 133.205 40.760 1.00 72.75 109 VAL B O 1
ATOM 3611 N N . ASN B 1 110 ? 137.827 135.064 41.814 1.00 71.21 110 ASN B N 1
ATOM 3612 C CA . ASN B 1 110 ? 136.532 134.561 42.208 1.00 75.61 110 ASN B CA 1
ATOM 3613 C C . ASN B 1 110 ? 135.565 135.700 42.490 1.00 76.17 110 ASN B C 1
ATOM 3614 O O . ASN B 1 110 ? 135.925 136.642 43.165 1.00 68.87 110 ASN B O 1
ATOM 3619 N N . SER B 1 111 ? 134.341 135.641 41.983 1.00 79.87 111 SER B N 1
ATOM 3620 C CA . SER B 1 111 ? 133.890 134.648 41.024 1.00 84.60 111 SER B CA 1
ATOM 3621 C C . SER B 1 111 ? 132.378 134.531 40.887 1.00 86.61 111 SER B C 1
ATOM 3622 O O . SER B 1 111 ? 131.775 133.541 41.265 1.00 79.88 111 SER B O 1
ATOM 3625 N N . ALA B 1 112 ? 131.769 135.542 40.304 1.00 87.76 112 ALA B N 1
ATOM 3626 C CA . ALA B 1 112 ? 130.406 135.450 39.844 1.00 84.43 112 ALA B CA 1
ATOM 3627 C C . ALA B 1 112 ? 130.444 136.336 38.638 1.00 80.52 112 ALA B C 1
ATOM 3628 O O . ALA B 1 112 ? 129.497 136.428 37.863 1.00 80.64 112 ALA B O 1
ATOM 3630 N N . LEU B 1 113 ? 131.590 136.973 38.491 1.00 69.56 113 LEU B N 1
ATOM 3631 C CA . LEU B 1 113 ? 131.864 137.834 37.383 1.00 66.31 113 LEU B CA 1
ATOM 3632 C C . LEU B 1 113 ? 132.111 137.075 36.120 1.00 59.90 113 LEU B C 1
ATOM 3633 O O . LEU B 1 113 ? 132.492 135.946 36.134 1.00 53.35 113 LEU B O 1
ATOM 3638 N N . ASN B 1 114 ? 131.913 137.730 35.010 1.00 53.57 114 ASN B N 1
ATOM 3639 C CA . ASN B 1 114 ? 132.193 137.101 33.737 1.00 54.17 114 ASN B CA 1
ATOM 3640 C C . ASN B 1 114 ? 133.646 137.330 33.457 1.00 47.42 114 ASN B C 1
ATOM 3641 O O . ASN B 1 114 ? 134.063 138.419 33.075 1.00 43.81 114 ASN B O 1
ATOM 3646 N N . ILE B 1 115 ? 134.427 136.288 33.653 1.00 45.38 115 ILE B N 1
ATOM 3647 C CA . ILE B 1 115 ? 135.850 136.399 33.462 1.00 43.06 115 ILE B CA 1
ATOM 3648 C C . ILE B 1 115 ? 136.181 136.099 32.016 1.00 43.14 115 ILE B C 1
ATOM 3649 O O . ILE B 1 115 ? 135.616 135.204 31.391 1.00 40.78 115 ILE B O 1
ATOM 3654 N N . CYS B 1 116 ? 137.118 136.871 31.501 1.00 44.14 116 CYS B N 1
ATOM 3655 C CA . CYS B 1 116 ? 137.494 136.791 30.132 1.00 44.69 116 CYS B CA 1
ATOM 3656 C C . CYS B 1 116 ? 138.862 136.150 30.066 1.00 42.90 116 CYS B C 1
ATOM 3657 O O . CYS B 1 116 ? 139.798 136.639 30.700 1.00 41.41 116 CYS B O 1
ATOM 3660 N N . PHE B 1 117 ? 138.948 135.062 29.289 1.00 42.59 117 PHE B N 1
ATOM 3661 C CA . PHE B 1 117 ? 140.156 134.221 29.130 1.00 37.45 117 PHE B CA 1
ATOM 3662 C C . PHE B 1 117 ? 140.578 134.307 27.697 1.00 34.24 117 PHE B C 1
ATOM 3663 O O . PHE B 1 117 ? 139.739 134.363 26.830 1.00 32.42 117 PHE B O 1
ATOM 3671 N N . ASP B 1 118 ? 141.880 134.277 27.458 1.00 35.66 118 ASP B N 1
ATOM 3672 C CA . ASP B 1 118 ? 142.422 134.308 26.112 1.00 34.40 118 ASP B CA 1
ATOM 3673 C C . ASP B 1 118 ? 143.390 133.155 25.930 1.00 35.43 118 ASP B C 1
ATOM 3674 O O . ASP B 1 118 ? 144.278 132.912 26.747 1.00 34.15 118 ASP B O 1
ATOM 3679 N N . ILE B 1 119 ? 143.225 132.488 24.797 1.00 37.52 119 ILE B N 1
ATOM 3680 C CA . ILE B 1 119 ? 143.993 131.309 24.423 1.00 36.20 119 ILE B CA 1
ATOM 3681 C C . ILE B 1 119 ? 145.506 131.519 24.394 1.00 34.20 119 ILE B C 1
ATOM 3682 O O . ILE B 1 119 ? 146.259 130.586 24.590 1.00 38.04 119 ILE B O 1
ATOM 3687 N N . ARG B 1 120 ? 145.961 132.732 24.116 1.00 35.75 120 ARG B N 1
ATOM 3688 C CA . ARG B 1 120 ? 147.404 133.002 24.016 1.00 34.51 120 ARG B CA 1
ATOM 3689 C C . ARG B 1 120 ? 148.109 133.034 25.377 1.00 33.66 120 ARG B C 1
ATOM 3690 O O . ARG B 1 120 ? 149.327 133.015 25.447 1.00 31.10 120 ARG B O 1
ATOM 3698 N N . ASP B 1 121 ? 147.343 133.080 26.456 1.00 36.56 121 ASP B N 1
ATOM 3699 C CA . ASP B 1 121 ? 147.903 132.924 27.789 1.00 38.56 121 ASP B CA 1
ATOM 3700 C C . ASP B 1 121 ? 147.915 131.450 28.183 1.00 42.04 121 ASP B C 1
ATOM 3701 O O . ASP B 1 121 ? 146.938 130.717 27.937 1.00 44.79 121 ASP B O 1
ATOM 3706 N N . ASN B 1 122 ? 148.998 131.048 28.850 1.00 40.90 122 ASN B N 1
ATOM 3707 C CA . ASN B 1 122 ? 149.241 129.663 29.212 1.00 40.76 122 ASN B CA 1
ATOM 3708 C C . ASN B 1 122 ? 148.115 128.968 30.005 1.00 39.29 122 ASN B C 1
ATOM 3709 O O . ASN B 1 122 ? 147.803 129.363 31.123 1.00 34.93 122 ASN B O 1
ATOM 3714 N N . CYS B 1 123 ? 147.525 127.932 29.398 1.00 38.20 123 CYS B N 1
ATOM 3715 C CA . CYS B 1 123 ? 146.463 127.129 29.996 1.00 38.95 123 CYS B CA 1
ATOM 3716 C C . CYS B 1 123 ? 145.212 127.925 30.419 1.00 42.40 123 CYS B C 1
ATOM 3717 O O . CYS B 1 123 ? 144.417 127.475 31.267 1.00 49.37 123 CYS B O 1
ATOM 3720 N N . SER B 1 124 ? 145.010 129.094 29.823 1.00 39.78 124 SER B N 1
ATOM 3721 C CA . SER B 1 124 ? 143.762 129.806 30.024 1.00 39.37 124 SER B CA 1
ATOM 3722 C C . SER B 1 124 ? 142.560 129.032 29.428 1.00 40.67 124 SER B C 1
ATOM 3723 O O . SER B 1 124 ? 141.417 129.187 29.892 1.00 41.19 124 SER B O 1
ATOM 3726 N N . LEU B 1 125 ? 142.816 128.192 28.426 1.00 37.72 125 LEU B N 1
ATOM 3727 C CA . LEU B 1 125 ? 141.745 127.414 27.813 1.00 39.24 125 LEU B CA 1
ATOM 3728 C C . LEU B 1 125 ? 141.204 126.408 28.829 1.00 36.54 125 LEU B C 1
ATOM 3729 O O . LEU B 1 125 ? 140.028 126.426 29.147 1.00 36.00 125 LEU B O 1
ATOM 3734 N N . GLU B 1 126 ? 142.086 125.575 29.364 1.00 36.53 126 GLU B N 1
ATOM 3735 C CA . GLU B 1 126 ? 141.779 124.721 30.512 1.00 39.03 126 GLU B CA 1
ATOM 3736 C C . GLU B 1 126 ? 141.097 125.439 31.713 1.00 39.09 126 GLU B C 1
ATOM 3737 O O . GLU B 1 126 ? 140.130 124.947 32.293 1.00 36.84 126 GLU B O 1
ATOM 3743 N N . LYS B 1 127 ? 141.595 126.613 32.070 1.00 40.28 127 LYS B N 1
ATOM 3744 C CA . LYS B 1 127 ? 140.965 127.397 33.119 1.00 39.51 127 LYS B CA 1
ATOM 3745 C C . LYS B 1 127 ? 139.572 127.810 32.737 1.00 41.13 127 LYS B C 1
ATOM 3746 O O . LYS B 1 127 ? 138.633 127.636 33.529 1.00 42.62 127 LYS B O 1
ATOM 3752 N N . PHE B 1 128 ? 139.432 128.382 31.539 1.00 40.89 128 PHE B N 1
ATOM 3753 C CA . PHE B 1 128 ? 138.111 128.817 31.052 1.00 38.00 128 PHE B CA 1
ATOM 3754 C C . PHE B 1 128 ? 137.157 127.652 31.089 1.00 36.39 128 PHE B C 1
ATOM 3755 O O . PHE B 1 128 ? 136.016 127.821 31.459 1.00 33.93 128 PHE B O 1
ATOM 3763 N N . MET B 1 129 ? 137.650 126.476 30.706 1.00 37.77 129 MET B N 1
ATOM 3764 C CA . MET B 1 129 ? 136.812 125.289 30.566 1.00 40.34 129 MET B CA 1
ATOM 3765 C C . MET B 1 129 ? 136.379 124.770 31.918 1.00 42.56 129 MET B C 1
ATOM 3766 O O . MET B 1 129 ? 135.524 123.908 31.988 1.00 43.85 129 MET B O 1
ATOM 3771 N N . SER B 1 130 ? 136.989 125.261 32.989 1.00 44.96 130 SER B N 1
ATOM 3772 C CA . SER B 1 130 ? 136.630 124.817 34.320 1.00 45.18 130 SER B CA 1
ATOM 3773 C C . SER B 1 130 ? 135.808 125.874 35.040 1.00 43.23 130 SER B C 1
ATOM 3774 O O . SER B 1 130 ? 135.343 125.648 36.153 1.00 35.40 130 SER B O 1
ATOM 3777 N N . THR B 1 131 ? 135.598 127.017 34.382 1.00 43.94 131 THR B N 1
ATOM 3778 C CA . THR B 1 131 ? 134.993 128.183 35.021 1.00 43.76 131 THR B CA 1
ATOM 3779 C C . THR B 1 131 ? 133.503 128.305 34.670 1.00 47.38 131 THR B C 1
ATOM 3780 O O . THR B 1 131 ? 133.150 128.319 33.504 1.00 48.25 131 THR B O 1
ATOM 3784 N N . PRO B 1 132 ? 132.624 128.378 35.690 1.00 50.43 132 PRO B N 1
ATOM 3785 C CA . PRO B 1 132 ? 131.172 128.527 35.500 1.00 51.11 132 PRO B CA 1
ATOM 3786 C C . PRO B 1 132 ? 130.726 129.661 34.588 1.00 45.77 132 PRO B C 1
ATOM 3787 O O . PRO B 1 132 ? 129.954 129.430 33.690 1.00 41.47 132 PRO B O 1
ATOM 3791 N N . ASN B 1 133 ? 131.179 130.881 34.857 1.00 48.90 133 ASN B N 1
ATOM 3792 C CA . ASN B 1 133 ? 130.699 132.072 34.143 1.00 46.98 133 ASN B CA 1
ATOM 3793 C C . ASN B 1 133 ? 131.864 132.772 33.469 1.00 44.48 133 ASN B C 1
ATOM 3794 O O . ASN B 1 133 ? 132.673 133.414 34.154 1.00 47.98 133 ASN B O 1
ATOM 3799 N N . ALA B 1 134 ? 131.986 132.626 32.147 1.00 36.16 134 ALA B N 1
ATOM 3800 C CA . ALA B 1 134 ? 133.173 133.125 31.488 1.00 33.55 134 ALA B CA 1
ATOM 3801 C C . ALA B 1 134 ? 133.035 133.385 29.991 1.00 33.52 134 ALA B C 1
ATOM 3802 O O . ALA B 1 134 ? 132.053 133.001 29.369 1.00 33.57 134 ALA B O 1
ATOM 3804 N N . ILE B 1 135 ? 134.041 134.064 29.442 1.00 34.45 135 ILE B N 1
ATOM 3805 C CA . ILE B 1 135 ? 134.147 134.374 28.015 1.00 36.00 135 ILE B CA 1
ATOM 3806 C C . ILE B 1 135 ? 135.503 133.882 27.518 1.00 37.72 135 ILE B C 1
ATOM 3807 O O . ILE B 1 135 ? 136.503 133.974 28.224 1.00 39.71 135 ILE B O 1
ATOM 3812 N N . PHE B 1 136 ? 135.557 133.369 26.299 1.00 39.73 136 PHE B N 1
ATOM 3813 C CA . PHE B 1 136 ? 136.823 132.872 25.782 1.00 40.50 136 PHE B CA 1
ATOM 3814 C C . PHE B 1 136 ? 137.135 133.416 24.427 1.00 39.08 136 PHE B C 1
ATOM 3815 O O . PHE B 1 136 ? 136.350 133.280 23.521 1.00 39.84 136 PHE B O 1
ATOM 3823 N N . ILE B 1 137 ? 138.303 134.010 24.286 1.00 41.05 137 ILE B N 1
ATOM 3824 C CA . ILE B 1 137 ? 138.690 134.537 23.005 1.00 43.86 137 ILE B CA 1
ATOM 3825 C C . ILE B 1 137 ? 139.818 133.668 22.439 1.00 42.49 137 ILE B C 1
ATOM 3826 O O . ILE B 1 137 ? 140.786 133.305 23.136 1.00 39.08 137 ILE B O 1
ATOM 3831 N N . SER B 1 138 ? 139.642 133.293 21.184 1.00 38.99 138 SER B N 1
ATOM 3832 C CA . SER B 1 138 ? 140.502 132.308 20.576 1.00 42.27 138 SER B CA 1
ATOM 3833 C C . SER B 1 138 ? 140.724 132.614 19.110 1.00 41.79 138 SER B C 1
ATOM 3834 O O . SER B 1 138 ? 139.816 133.070 18.406 1.00 41.76 138 SER B O 1
ATOM 3837 N N . ASP B 1 139 ? 141.931 132.344 18.651 1.00 39.37 139 ASP B N 1
ATOM 3838 C CA . ASP B 1 139 ? 142.236 132.547 17.257 1.00 44.11 139 ASP B CA 1
ATOM 3839 C C . ASP B 1 139 ? 141.776 131.379 16.377 1.00 44.16 139 ASP B C 1
ATOM 3840 O O . ASP B 1 139 ? 141.842 131.500 15.167 1.00 42.89 139 ASP B O 1
ATOM 3845 N N . ARG B 1 140 ? 141.294 130.286 16.992 1.00 45.29 140 ARG B N 1
ATOM 3846 C CA . ARG B 1 140 ? 140.919 129.024 16.304 1.00 46.85 140 ARG B CA 1
ATOM 3847 C C . ARG B 1 140 ? 139.657 128.393 16.913 1.00 45.49 140 ARG B C 1
ATOM 3848 O O . ARG B 1 140 ? 139.420 128.532 18.109 1.00 47.80 140 ARG B O 1
ATOM 3856 N N . LYS B 1 141 ? 138.838 127.722 16.101 1.00 46.93 141 LYS B N 1
ATOM 3857 C CA . LYS B 1 141 ? 137.644 127.026 16.611 1.00 49.32 141 LYS B CA 1
ATOM 3858 C C . LYS B 1 141 ? 138.034 125.962 17.626 1.00 50.99 141 LYS B C 1
ATOM 3859 O O . LYS B 1 141 ? 139.011 125.237 17.426 1.00 49.04 141 LYS B O 1
ATOM 3865 N N . ILE B 1 142 ? 137.285 125.876 18.720 1.00 49.95 142 ILE B N 1
ATOM 3866 C CA . ILE B 1 142 ? 137.541 124.858 19.725 1.00 51.06 142 ILE B CA 1
ATOM 3867 C C . ILE B 1 142 ? 136.533 123.736 19.752 1.00 54.43 142 ILE B C 1
ATOM 3868 O O . ILE B 1 142 ? 135.435 123.866 20.310 1.00 51.86 142 ILE B O 1
ATOM 3873 N N . LYS B 1 143 ? 136.941 122.633 19.128 1.00 59.14 143 LYS B N 1
ATOM 3874 C CA . LYS B 1 143 ? 136.102 121.469 18.923 1.00 61.65 143 LYS B CA 1
ATOM 3875 C C . LYS B 1 143 ? 134.760 121.867 18.270 1.00 57.34 143 LYS B C 1
ATOM 3876 O O . LYS B 1 143 ? 134.703 122.457 17.196 1.00 49.03 143 LYS B O 1
ATOM 3882 N N . LYS B 1 144 ? 133.708 121.599 19.017 1.00 61.82 144 LYS B N 1
ATOM 3883 C CA . LYS B 1 144 ? 132.339 121.476 18.560 1.00 61.51 144 LYS B CA 1
ATOM 3884 C C . LYS B 1 144 ? 131.495 122.589 19.141 1.00 53.52 144 LYS B C 1
ATOM 3885 O O . LYS B 1 144 ? 130.375 122.788 18.706 1.00 52.78 144 LYS B O 1
ATOM 3891 N N . TYR B 1 145 ? 132.027 123.287 20.147 1.00 48.34 145 TYR B N 1
ATOM 3892 C CA . TYR B 1 145 ? 131.213 124.104 21.019 1.00 45.17 145 TYR B CA 1
ATOM 3893 C C . TYR B 1 145 ? 130.634 125.277 20.270 1.00 44.02 145 TYR B C 1
ATOM 3894 O O . TYR B 1 145 ? 131.300 125.846 19.412 1.00 46.81 145 TYR B O 1
ATOM 3903 N N . PRO B 1 146 ? 129.400 125.659 20.624 1.00 45.46 146 PRO B N 1
ATOM 3904 C CA . PRO B 1 146 ? 128.699 126.801 20.038 1.00 45.38 146 PRO B CA 1
ATOM 3905 C C . PRO B 1 146 ? 129.578 128.045 20.076 1.00 44.08 146 PRO B C 1
ATOM 3906 O O . PRO B 1 146 ? 130.178 128.343 21.096 1.00 45.43 146 PRO B O 1
ATOM 3910 N N . CYS B 1 147 ? 129.627 128.785 18.989 1.00 42.86 147 CYS B N 1
ATOM 3911 C CA . CYS B 1 147 ? 130.670 129.744 18.814 1.00 42.67 147 CYS B CA 1
ATOM 3912 C C . CYS B 1 147 ? 130.170 131.007 18.119 1.00 42.53 147 CYS B C 1
ATOM 3913 O O . CYS B 1 147 ? 129.597 130.935 17.035 1.00 44.68 147 CYS B O 1
ATOM 3916 N N . MET B 1 148 ? 130.393 132.167 18.734 1.00 40.40 148 MET B N 1
ATOM 3917 C CA . MET B 1 148 ? 130.158 133.450 18.054 1.00 37.19 148 MET B CA 1
ATOM 3918 C C . MET B 1 148 ? 131.391 133.796 17.221 1.00 34.90 148 MET B C 1
ATOM 3919 O O . MET B 1 148 ? 132.444 134.053 17.763 1.00 36.49 148 MET B O 1
ATOM 3924 N N . VAL B 1 149 ? 131.259 133.756 15.900 1.00 34.98 149 VAL B N 1
ATOM 3925 C CA . VAL B 1 149 ? 132.345 134.086 14.993 1.00 36.48 149 VAL B CA 1
ATOM 3926 C C . VAL B 1 149 ? 132.482 135.593 14.959 1.00 35.98 149 VAL B C 1
ATOM 3927 O O . VAL B 1 149 ? 131.477 136.298 14.845 1.00 39.05 149 VAL B O 1
ATOM 3931 N N . GLY B 1 150 ? 133.712 136.091 15.030 1.00 33.28 150 GLY B N 1
ATOM 3932 C CA . GLY B 1 150 ? 133.942 137.531 15.062 1.00 33.81 150 GLY B CA 1
ATOM 3933 C C . GLY B 1 150 ? 133.836 138.157 13.689 1.00 34.00 150 GLY B C 1
ATOM 3934 O O . GLY B 1 150 ? 133.790 137.463 12.703 1.00 34.94 150 GLY B O 1
ATOM 3935 N N . PRO B 1 151 ? 133.782 139.483 13.625 1.00 36.03 151 PRO B N 1
ATOM 3936 C CA . PRO B 1 151 ? 133.842 140.248 12.375 1.00 36.72 151 PRO B CA 1
ATOM 3937 C C . PRO B 1 151 ? 135.220 140.242 11.688 1.00 38.23 151 PRO B C 1
ATOM 3938 O O . PRO B 1 151 ? 136.201 139.703 12.234 1.00 36.06 151 PRO B O 1
ATOM 3942 N N . ASP B 1 152 ? 135.292 140.899 10.530 1.00 37.46 152 ASP B N 1
ATOM 3943 C CA . ASP B 1 152 ? 136.522 140.963 9.742 1.00 38.06 152 ASP B CA 1
ATOM 3944 C C . ASP B 1 152 ? 137.460 142.105 10.087 1.00 37.35 152 ASP B C 1
ATOM 3945 O O . ASP B 1 152 ? 138.191 142.604 9.226 1.00 33.27 152 ASP B O 1
ATOM 3950 N N . TYR B 1 153 ? 137.464 142.488 11.359 1.00 39.04 153 TYR B N 1
ATOM 3951 C CA . TYR B 1 153 ? 138.417 143.470 11.865 1.00 37.90 153 TYR B CA 1
ATOM 3952 C C . TYR B 1 153 ? 138.743 143.166 13.317 1.00 37.33 153 TYR B C 1
ATOM 3953 O O . TYR B 1 153 ? 138.061 142.360 13.932 1.00 38.75 153 TYR B O 1
ATOM 3962 N N . ALA B 1 154 ? 139.770 143.820 13.860 1.00 36.30 154 ALA B N 1
ATOM 3963 C CA . ALA B 1 154 ? 140.108 143.686 15.279 1.00 34.43 154 ALA B CA 1
ATOM 3964 C C . ALA B 1 154 ? 140.912 144.904 15.771 1.00 37.72 154 ALA B C 1
ATOM 3965 O O . ALA B 1 154 ? 141.383 145.706 14.944 1.00 35.79 154 ALA B O 1
ATOM 3967 N N . TYR B 1 155 ? 141.069 145.017 17.101 1.00 36.99 155 TYR B N 1
ATOM 3968 C CA . TYR B 1 155 ? 141.742 146.149 17.763 1.00 37.19 155 TYR B CA 1
ATOM 3969 C C . TYR B 1 155 ? 143.164 145.775 18.167 1.00 38.68 155 TYR B C 1
ATOM 3970 O O . TYR B 1 155 ? 143.388 144.790 18.877 1.00 39.38 155 TYR B O 1
ATOM 3979 N N . PHE B 1 156 ? 144.124 146.588 17.757 1.00 37.92 156 PHE B N 1
ATOM 3980 C CA . PHE B 1 156 ? 145.500 146.304 18.059 1.00 38.15 156 PHE B CA 1
ATOM 3981 C C . PHE B 1 156 ? 146.308 147.577 18.324 1.00 39.13 156 PHE B C 1
ATOM 3982 O O . PHE B 1 156 ? 146.445 148.413 17.438 1.00 39.52 156 PHE B O 1
ATOM 3990 N N . ASN B 1 157 ? 146.817 147.717 19.555 1.00 36.66 157 ASN B N 1
ATOM 3991 C CA . ASN B 1 157 ? 147.589 148.902 19.979 1.00 36.87 157 ASN B CA 1
ATOM 3992 C C . ASN B 1 157 ? 146.992 150.291 19.633 1.00 36.43 157 ASN B C 1
ATOM 3993 O O . ASN B 1 157 ? 147.738 151.256 19.454 1.00 37.95 157 ASN B O 1
ATOM 3998 N N . GLY B 1 158 ? 145.672 150.404 19.551 1.00 33.92 158 GLY B N 1
ATOM 3999 C CA . GLY B 1 158 ? 145.041 151.703 19.395 1.00 32.88 158 GLY B CA 1
ATOM 4000 C C . GLY B 1 158 ? 144.368 151.863 18.060 1.00 35.71 158 GLY B C 1
ATOM 4001 O O . GLY B 1 158 ? 143.582 152.803 17.872 1.00 37.84 158 GLY B O 1
ATOM 4002 N N . ALA B 1 159 ? 144.670 150.954 17.134 1.00 34.47 159 ALA B N 1
ATOM 4003 C CA . ALA B 1 159 ? 144.173 151.037 15.774 1.00 33.48 159 ALA B CA 1
ATOM 4004 C C . ALA B 1 159 ? 143.219 149.903 15.491 1.00 36.05 159 ALA B C 1
ATOM 4005 O O . ALA B 1 159 ? 143.242 148.875 16.164 1.00 34.32 159 ALA B O 1
ATOM 4007 N N . ILE B 1 160 ? 142.404 150.083 14.456 1.00 38.98 160 ILE B N 1
ATOM 4008 C CA . ILE B 1 160 ? 141.533 149.021 13.989 1.00 41.64 160 ILE B CA 1
ATOM 4009 C C . ILE B 1 160 ? 142.309 148.359 12.875 1.00 41.84 160 ILE B C 1
ATOM 4010 O O . ILE B 1 160 ? 142.917 149.036 12.067 1.00 47.82 160 ILE B O 1
ATOM 4015 N N . ILE B 1 161 ? 142.301 147.033 12.855 1.00 44.57 161 ILE B N 1
ATOM 4016 C CA . ILE B 1 161 ? 143.091 146.259 11.908 1.00 42.71 161 ILE B CA 1
ATOM 4017 C C . ILE B 1 161 ? 142.175 145.260 11.145 1.00 39.88 161 ILE B C 1
ATOM 4018 O O . ILE B 1 161 ? 141.390 144.497 11.734 1.00 33.49 161 ILE B O 1
ATOM 4023 N N . ARG B 1 162 ? 142.239 145.315 9.820 1.00 41.51 162 ARG B N 1
ATOM 4024 C CA . ARG B 1 162 ? 141.314 144.558 8.968 1.00 43.48 162 ARG B CA 1
ATOM 4025 C C . ARG B 1 162 ? 141.861 143.173 8.614 1.00 41.91 162 ARG B C 1
ATOM 4026 O O . ARG B 1 162 ? 143.050 143.018 8.355 1.00 39.94 162 ARG B O 1
ATOM 4034 N N . ASP B 1 163 ? 140.981 142.182 8.557 1.00 42.50 163 ASP B N 1
ATOM 4035 C CA . ASP B 1 163 ? 141.399 140.828 8.211 1.00 42.86 163 ASP B CA 1
ATOM 4036 C C . ASP B 1 163 ? 141.878 140.758 6.777 1.00 40.85 163 ASP B C 1
ATOM 4037 O O . ASP B 1 163 ? 141.334 141.439 5.929 1.00 37.63 163 ASP B O 1
ATOM 4042 N N . SER B 1 164 ? 142.889 139.928 6.521 1.00 40.91 164 SER B N 1
ATOM 4043 C CA . SER B 1 164 ? 143.449 139.768 5.178 1.00 40.41 164 SER B CA 1
ATOM 4044 C C . SER B 1 164 ? 144.587 138.730 5.131 1.00 44.90 164 SER B C 1
ATOM 4045 O O . SER B 1 164 ? 145.101 138.323 6.168 1.00 43.76 164 SER B O 1
ATOM 4048 N N . ASP B 1 165 ? 144.991 138.339 3.920 1.00 48.48 165 ASP B N 1
ATOM 4049 C CA . ASP B 1 165 ? 146.132 137.428 3.697 1.00 52.91 165 ASP B CA 1
ATOM 4050 C C . ASP B 1 165 ? 147.453 137.737 4.454 1.00 54.58 165 ASP B C 1
ATOM 4051 O O . ASP B 1 165 ? 148.251 136.825 4.704 1.00 51.20 165 ASP B O 1
ATOM 4056 N N . VAL B 1 166 ? 147.688 139.018 4.783 1.00 52.66 166 VAL B N 1
ATOM 4057 C CA . VAL B 1 166 ? 149.016 139.523 5.185 1.00 46.37 166 VAL B CA 1
ATOM 4058 C C . VAL B 1 166 ? 149.124 139.884 6.668 1.00 46.82 166 VAL B C 1
ATOM 4059 O O . VAL B 1 166 ? 150.172 140.344 7.137 1.00 45.68 166 VAL B O 1
ATOM 4063 N N . VAL B 1 167 ? 148.045 139.681 7.408 1.00 46.43 167 VAL B N 1
ATOM 4064 C CA . VAL B 1 167 ? 147.975 140.161 8.783 1.00 43.43 167 VAL B CA 1
ATOM 4065 C C . VAL B 1 167 ? 148.795 139.235 9.700 1.00 41.21 167 VAL B C 1
ATOM 4066 O O . VAL B 1 167 ? 148.766 138.019 9.549 1.00 37.65 167 VAL B O 1
ATOM 4070 N N . LYS B 1 168 ? 149.572 139.813 10.606 1.00 40.21 168 LYS B N 1
ATOM 4071 C CA . LYS B 1 168 ? 150.479 139.012 11.453 1.00 42.40 168 LYS B CA 1
ATOM 4072 C C . LYS B 1 168 ? 150.031 138.877 12.908 1.00 41.55 168 LYS B C 1
ATOM 4073 O O . LYS B 1 168 ? 150.595 138.106 13.674 1.00 38.40 168 LYS B O 1
ATOM 4079 N N . GLN B 1 169 ? 149.007 139.626 13.273 1.00 41.63 169 GLN B N 1
ATOM 4080 C CA . GLN B 1 169 ? 148.288 139.365 14.481 1.00 39.66 169 GLN B CA 1
ATOM 4081 C C . GLN B 1 169 ? 147.001 138.703 14.033 1.00 39.79 169 GLN B C 1
ATOM 4082 O O . GLN B 1 169 ? 146.571 138.924 12.899 1.00 42.43 169 GLN B O 1
ATOM 4088 N N . PRO B 1 170 ? 146.380 137.892 14.910 1.00 35.41 170 PRO B N 1
ATOM 4089 C CA . PRO B 1 170 ? 145.068 137.348 14.613 1.00 33.33 170 PRO B CA 1
ATOM 4090 C C . PRO B 1 170 ? 143.982 138.445 14.521 1.00 36.29 170 PRO B C 1
ATOM 4091 O O . PRO B 1 170 ? 143.936 139.351 15.351 1.00 35.75 170 PRO B O 1
ATOM 4095 N N . VAL B 1 171 ? 143.120 138.362 13.507 1.00 39.08 171 VAL B N 1
ATOM 4096 C CA . VAL B 1 171 ? 141.975 139.298 13.371 1.00 36.42 171 VAL B CA 1
ATOM 4097 C C . VAL B 1 171 ? 140.626 138.597 13.519 1.00 34.57 171 VAL B C 1
ATOM 4098 O O . VAL B 1 171 ? 139.715 139.109 14.171 1.00 33.33 171 VAL B O 1
ATOM 4102 N N . LYS B 1 172 ? 140.502 137.423 12.926 1.00 33.82 172 LYS B N 1
ATOM 4103 C CA . LYS B 1 172 ? 139.281 136.673 13.028 1.00 37.00 172 LYS B CA 1
ATOM 4104 C C . LYS B 1 172 ? 139.282 135.914 14.344 1.00 37.47 172 LYS B C 1
ATOM 4105 O O . LYS B 1 172 ? 140.076 134.983 14.520 1.00 37.43 172 LYS B O 1
ATOM 4111 N N . PHE B 1 173 ? 138.386 136.290 15.258 1.00 36.30 173 PHE B N 1
ATOM 4112 C CA . PHE B 1 173 ? 138.309 135.602 16.552 1.00 37.75 173 PHE B CA 1
ATOM 4113 C C . PHE B 1 173 ? 137.065 134.752 16.674 1.00 38.84 173 PHE B C 1
ATOM 4114 O O . PHE B 1 173 ? 136.048 135.017 16.045 1.00 40.13 173 PHE B O 1
ATOM 4122 N N . TYR B 1 174 ? 137.183 133.723 17.499 1.00 39.46 174 TYR B N 1
ATOM 4123 C CA . TYR B 1 174 ? 136.085 132.856 17.829 1.00 39.83 174 TYR B CA 1
ATOM 4124 C C . TYR B 1 174 ? 135.862 133.037 19.318 1.00 39.40 174 TYR B C 1
ATOM 4125 O O . TYR B 1 174 ? 136.761 132.858 20.121 1.00 42.85 174 TYR B O 1
ATOM 4134 N N . LEU B 1 175 ? 134.657 133.456 19.662 1.00 42.46 175 LEU B N 1
ATOM 4135 C CA . LEU B 1 175 ? 134.298 133.856 21.001 1.00 41.62 175 LEU B CA 1
ATOM 4136 C C . LEU B 1 175 ? 133.354 132.841 21.613 1.00 41.02 175 LEU B C 1
ATOM 4137 O O . LEU B 1 175 ? 132.478 132.330 20.936 1.00 45.03 175 LEU B O 1
ATOM 4142 N N . TYR B 1 176 ? 133.519 132.576 22.901 1.00 38.89 176 TYR B N 1
ATOM 4143 C CA . TYR B 1 176 ? 132.709 131.597 23.598 1.00 39.99 176 TYR B CA 1
ATOM 4144 C C . TYR B 1 176 ? 132.253 132.206 24.907 1.00 38.40 176 TYR B C 1
ATOM 4145 O O . TYR B 1 176 ? 132.977 132.938 25.533 1.00 39.61 176 TYR B O 1
ATOM 4154 N N . LYS B 1 177 ? 131.038 131.910 25.312 1.00 41.16 177 LYS B N 1
ATOM 4155 C CA . LYS B 1 177 ? 130.516 132.434 26.559 1.00 46.16 177 LYS B CA 1
ATOM 4156 C C . LYS B 1 177 ? 129.705 131.352 27.250 1.00 45.88 177 LYS B C 1
ATOM 4157 O O . LYS B 1 177 ? 128.792 130.803 26.652 1.00 49.62 177 LYS B O 1
ATOM 4163 N N . LYS B 1 178 ? 130.069 131.044 28.489 1.00 45.20 178 LYS B N 1
ATOM 4164 C CA . LYS B 1 178 ? 129.365 130.088 29.322 1.00 44.57 178 LYS B CA 1
ATOM 4165 C C . LYS B 1 178 ? 128.709 130.874 30.423 1.00 46.05 178 LYS B C 1
ATOM 4166 O O . LYS B 1 178 ? 129.345 131.780 30.976 1.00 47.18 178 LYS B O 1
ATOM 4172 N N . VAL B 1 179 ? 127.471 130.531 30.775 1.00 49.11 179 VAL B N 1
ATOM 4173 C CA . VAL B 1 179 ? 126.777 131.262 31.851 1.00 57.08 179 VAL B CA 1
ATOM 4174 C C . VAL B 1 179 ? 126.664 130.474 33.159 1.00 65.44 179 VAL B C 1
ATOM 4175 O O . VAL B 1 179 ? 127.013 131.008 34.207 1.00 75.37 179 VAL B O 1
ATOM 4179 N N . ASN B 1 180 ? 126.202 129.229 33.141 1.00 62.46 180 ASN B N 1
ATOM 4180 C CA . ASN B 1 180 ? 126.318 128.421 34.374 1.00 66.83 180 ASN B CA 1
ATOM 4181 C C . ASN B 1 180 ? 126.983 127.100 34.102 1.00 62.65 180 ASN B C 1
ATOM 4182 O O . ASN B 1 180 ? 126.449 126.049 34.421 1.00 67.03 180 ASN B O 1
ATOM 4187 N N . ASN B 1 181 ? 128.163 127.174 33.509 1.00 57.29 181 ASN B N 1
ATOM 4188 C CA . ASN B 1 181 ? 128.836 126.010 32.969 1.00 60.20 181 ASN B CA 1
ATOM 4189 C C . ASN B 1 181 ? 128.165 125.496 31.670 1.00 55.32 181 ASN B C 1
ATOM 4190 O O . ASN B 1 181 ? 128.519 124.431 31.164 1.00 52.41 181 ASN B O 1
ATOM 4195 N N . GLU B 1 182 ? 127.237 126.294 31.129 1.00 54.70 182 GLU B N 1
ATOM 4196 C CA . GLU B 1 182 ? 126.503 125.991 29.890 1.00 52.27 182 GLU B CA 1
ATOM 4197 C C . GLU B 1 182 ? 126.845 127.021 28.800 1.00 47.70 182 GLU B C 1
ATOM 4198 O O . GLU B 1 182 ? 126.800 128.222 29.043 1.00 46.22 182 GLU B O 1
ATOM 4204 N N . PHE B 1 183 ? 127.185 126.545 27.602 1.00 49.75 183 PHE B N 1
ATOM 4205 C CA . PHE B 1 183 ? 127.587 127.425 26.492 1.00 46.41 183 PHE B CA 1
ATOM 4206 C C . PHE B 1 183 ? 126.401 128.128 25.859 1.00 45.34 183 PHE B C 1
ATOM 4207 O O . PHE B 1 183 ? 125.345 127.554 25.685 1.00 46.01 183 PHE B O 1
ATOM 4215 N N . ILE B 1 184 ? 126.616 129.381 25.500 1.00 45.72 184 ILE B N 1
ATOM 4216 C CA . ILE B 1 184 ? 125.573 130.242 25.013 1.00 49.04 184 ILE B CA 1
ATOM 4217 C C . ILE B 1 184 ? 125.590 130.092 23.491 1.00 53.53 184 ILE B C 1
ATOM 4218 O O . ILE B 1 184 ? 126.653 129.834 22.888 1.00 48.90 184 ILE B O 1
ATOM 4223 N N . ASP B 1 185 ? 124.421 130.216 22.867 1.00 53.86 185 ASP B N 1
ATOM 4224 C CA . ASP B 1 185 ? 124.299 129.867 21.456 1.00 56.55 185 ASP B CA 1
ATOM 4225 C C . ASP B 1 185 ? 123.446 130.860 20.690 1.00 56.05 185 ASP B C 1
ATOM 4226 O O . ASP B 1 185 ? 122.373 130.512 20.222 1.00 56.76 185 ASP B O 1
ATOM 4231 N N . PRO B 1 186 ? 123.917 132.106 20.550 1.00 59.37 186 PRO B N 1
ATOM 4232 C CA . PRO B 1 186 ? 123.025 133.146 20.044 1.00 61.85 186 PRO B CA 1
ATOM 4233 C C . PRO B 1 186 ? 122.732 133.053 18.566 1.00 55.26 186 PRO B C 1
ATOM 4234 O O . PRO B 1 186 ? 123.391 132.337 17.835 1.00 49.04 186 PRO B O 1
ATOM 4238 N N . THR B 1 187 ? 121.723 133.797 18.147 1.00 58.04 187 THR B N 1
ATOM 4239 C CA . THR B 1 187 ? 121.368 133.863 16.741 1.00 56.70 187 THR B CA 1
ATOM 4240 C C . THR B 1 187 ? 122.454 134.672 16.101 1.00 51.98 187 THR B C 1
ATOM 4241 O O . THR B 1 187 ? 122.898 135.664 16.664 1.00 47.92 187 THR B O 1
ATOM 4245 N N . GLU B 1 188 ? 122.897 134.211 14.947 1.00 53.85 188 GLU B N 1
ATOM 4246 C CA . GLU B 1 188 ? 123.801 134.966 14.094 1.00 59.94 188 GLU B CA 1
ATOM 4247 C C . GLU B 1 188 ? 123.504 136.456 14.176 1.00 55.14 188 GLU B C 1
ATOM 4248 O O . GLU B 1 188 ? 122.347 136.857 14.185 1.00 55.63 188 GLU B O 1
ATOM 4254 N N . CYS B 1 189 ? 124.543 137.274 14.234 1.00 50.03 189 CYS B N 1
ATOM 4255 C CA . CYS B 1 189 ? 124.361 138.719 14.203 1.00 46.64 189 CYS B CA 1
ATOM 4256 C C . CYS B 1 189 ? 125.191 139.421 13.112 1.00 44.32 189 CYS B C 1
ATOM 4257 O O . CYS B 1 189 ? 126.086 138.862 12.517 1.00 41.18 189 CYS B O 1
ATOM 4260 N N . ILE B 1 190 ? 124.846 140.671 12.884 1.00 46.55 190 ILE B N 1
ATOM 4261 C CA . ILE B 1 190 ? 125.529 141.573 11.964 1.00 46.49 190 ILE B CA 1
ATOM 4262 C C . ILE B 1 190 ? 126.584 142.294 12.814 1.00 43.77 190 ILE B C 1
ATOM 4263 O O . ILE B 1 190 ? 126.550 142.180 14.050 1.00 40.80 190 ILE B O 1
ATOM 4268 N N . TYR B 1 191 ? 127.527 143.006 12.190 1.00 41.89 191 TYR B N 1
ATOM 4269 C CA . TYR B 1 191 ? 128.510 143.806 12.966 1.00 41.25 191 TYR B CA 1
ATOM 4270 C C . TYR B 1 191 ? 128.657 145.280 12.549 1.00 38.52 191 TYR B C 1
ATOM 4271 O O . TYR B 1 191 ? 128.563 145.611 11.388 1.00 45.30 191 TYR B O 1
ATOM 4280 N N . THR B 1 192 ? 128.900 146.160 13.514 1.00 37.25 192 THR B N 1
ATOM 4281 C CA . THR B 1 192 ? 129.301 147.536 13.229 1.00 35.19 192 THR B CA 1
ATOM 4282 C C . THR B 1 192 ? 130.793 147.502 12.939 1.00 35.56 192 THR B C 1
ATOM 4283 O O . THR B 1 192 ? 131.447 146.521 13.252 1.00 35.09 192 THR B O 1
ATOM 4287 N N . GLN B 1 193 ? 131.349 148.565 12.382 1.00 35.02 193 GLN B N 1
ATOM 4288 C CA . GLN B 1 193 ? 132.657 148.454 11.753 1.00 36.10 193 GLN B CA 1
ATOM 4289 C C . GLN B 1 193 ? 133.759 149.255 12.410 1.00 38.33 193 GLN B C 1
ATOM 4290 O O . GLN B 1 193 ? 134.886 149.281 11.930 1.00 35.58 193 GLN B O 1
ATOM 4296 N N . SER B 1 194 ? 133.442 149.905 13.519 1.00 44.39 194 SER B N 1
ATOM 4297 C CA . SER B 1 194 ? 134.452 150.638 14.275 1.00 44.97 194 SER B CA 1
ATOM 4298 C C . SER B 1 194 ? 135.248 151.615 13.391 1.00 40.73 194 SER B C 1
ATOM 4299 O O . SER B 1 194 ? 136.433 151.745 13.526 1.00 44.73 194 SER B O 1
ATOM 4302 N N . ARG B 1 195 ? 134.591 152.314 12.496 1.00 40.22 195 ARG B N 1
ATOM 4303 C CA . ARG B 1 195 ? 135.251 153.383 11.755 1.00 42.04 195 ARG B CA 1
ATOM 4304 C C . ARG B 1 195 ? 134.919 154.724 12.404 1.00 42.38 195 ARG B C 1
ATOM 4305 O O . ARG B 1 195 ? 133.954 154.845 13.163 1.00 47.36 195 ARG B O 1
ATOM 4313 N N . SER B 1 196 ? 135.703 155.736 12.095 1.00 42.15 196 SER B N 1
ATOM 4314 C CA . SER B 1 196 ? 135.414 157.072 12.597 1.00 45.07 196 SER B CA 1
ATOM 4315 C C . SER B 1 196 ? 135.507 158.085 11.467 1.00 45.03 196 SER B C 1
ATOM 4316 O O . SER B 1 196 ? 135.752 157.723 10.315 1.00 40.75 196 SER B O 1
ATOM 4319 N N . CYS B 1 197 ? 135.300 159.354 11.811 1.00 45.76 197 CYS B N 1
ATOM 4320 C CA . CYS B 1 197 ? 135.363 160.424 10.826 1.00 48.72 197 CYS B CA 1
ATOM 4321 C C . CYS B 1 197 ? 136.798 160.753 10.468 1.00 49.92 197 CYS B C 1
ATOM 4322 O O . CYS B 1 197 ? 137.031 161.379 9.445 1.00 47.83 197 CYS B O 1
ATOM 4325 N N . SER B 1 198 ? 137.747 160.347 11.320 1.00 53.08 198 SER B N 1
ATOM 4326 C CA . SER B 1 198 ? 139.167 160.481 11.011 1.00 54.97 198 SER B CA 1
ATOM 4327 C C . SER B 1 198 ? 139.639 159.314 10.165 1.00 56.98 198 SER B C 1
ATOM 4328 O O . SER B 1 198 ? 140.459 159.492 9.278 1.00 62.45 198 SER B O 1
ATOM 4331 N N . ASP B 1 199 ? 139.104 158.129 10.417 1.00 58.01 199 ASP B N 1
ATOM 4332 C CA . ASP B 1 199 ? 139.595 156.923 9.757 1.00 60.01 199 ASP B CA 1
ATOM 4333 C C . ASP B 1 199 ? 138.442 156.140 9.123 1.00 61.69 199 ASP B C 1
ATOM 4334 O O . ASP B 1 199 ? 137.817 155.272 9.771 1.00 60.93 199 ASP B O 1
ATOM 4339 N N . PHE B 1 200 ? 138.157 156.456 7.859 1.00 52.35 200 PHE B N 1
ATOM 4340 C CA . PHE B 1 200 ? 137.043 155.843 7.186 1.00 47.59 200 PHE B CA 1
ATOM 4341 C C . PHE B 1 200 ? 137.415 155.371 5.794 1.00 52.33 200 PHE B C 1
ATOM 4342 O O . PHE B 1 200 ? 137.758 156.182 4.939 1.00 58.71 200 PHE B O 1
ATOM 4350 N N . LEU B 1 201 ? 137.329 154.064 5.565 1.00 50.26 201 LEU B N 1
ATOM 4351 C CA . LEU B 1 201 ? 137.429 153.539 4.231 1.00 50.71 201 LEU B CA 1
ATOM 4352 C C . LEU B 1 201 ? 136.200 152.732 3.964 1.00 47.44 201 LEU B C 1
ATOM 4353 O O . LEU B 1 201 ? 135.714 152.051 4.858 1.00 43.47 201 LEU B O 1
ATOM 4358 N N . PRO B 1 202 ? 135.685 152.821 2.723 1.00 46.61 202 PRO B N 1
ATOM 4359 C CA . PRO B 1 202 ? 134.501 152.076 2.358 1.00 46.04 202 PRO B CA 1
ATOM 4360 C C . PRO B 1 202 ? 134.821 150.585 2.191 1.00 47.67 202 PRO B C 1
ATOM 4361 O O . PRO B 1 202 ? 135.998 150.194 2.158 1.00 42.30 202 PRO B O 1
ATOM 4365 N N . LEU B 1 203 ? 133.764 149.779 2.120 1.00 45.57 203 LEU B N 1
ATOM 4366 C CA . LEU B 1 203 ? 133.888 148.334 2.162 1.00 45.60 203 LEU B CA 1
ATOM 4367 C C . LEU B 1 203 ? 133.098 147.647 1.064 1.00 46.56 203 LEU B C 1
ATOM 4368 O O . LEU B 1 203 ? 133.219 146.440 0.907 1.00 48.32 203 LEU B O 1
ATOM 4373 N N . SER B 1 204 ? 132.290 148.397 0.314 1.00 44.74 204 SER B N 1
ATOM 4374 C CA . SER B 1 204 ? 131.558 147.837 -0.812 1.00 44.49 204 SER B CA 1
ATOM 4375 C C . SER B 1 204 ? 131.448 148.852 -1.943 1.00 44.67 204 SER B C 1
ATOM 4376 O O . SER B 1 204 ? 131.906 149.983 -1.815 1.00 44.31 204 SER B O 1
ATOM 4379 N N . ASP B 1 205 ? 130.842 148.439 -3.050 1.00 46.96 205 ASP B N 1
ATOM 4380 C CA . ASP B 1 205 ? 130.649 149.323 -4.201 1.00 49.95 205 ASP B CA 1
ATOM 4381 C C . ASP B 1 205 ? 129.544 150.323 -3.878 1.00 47.11 205 ASP B C 1
ATOM 4382 O O . ASP B 1 205 ? 129.547 151.468 -4.346 1.00 47.66 205 ASP B O 1
ATOM 4387 N N . MET B 1 206 ? 128.605 149.882 -3.065 1.00 43.50 206 MET B N 1
ATOM 4388 C CA . MET B 1 206 ? 127.547 150.752 -2.613 1.00 44.41 206 MET B CA 1
ATOM 4389 C C . MET B 1 206 ? 128.164 151.887 -1.793 1.00 42.36 206 MET B C 1
ATOM 4390 O O . MET B 1 206 ? 127.892 153.060 -2.030 1.00 41.04 206 MET B O 1
ATOM 4395 N N . GLU B 1 207 ? 129.021 151.544 -0.842 1.00 41.99 207 GLU B N 1
ATOM 4396 C CA . GLU B 1 207 ? 129.668 152.573 -0.023 1.00 41.62 207 GLU B CA 1
ATOM 4397 C C . GLU B 1 207 ? 130.543 153.511 -0.868 1.00 41.77 207 GLU B C 1
ATOM 4398 O O . GLU B 1 207 ? 130.552 154.717 -0.628 1.00 40.61 207 GLU B O 1
ATOM 4404 N N . LYS B 1 208 ? 131.245 152.978 -1.864 1.00 43.06 208 LYS B N 1
ATOM 4405 C CA . LYS B 1 208 ? 132.037 153.834 -2.763 1.00 45.84 208 LYS B CA 1
ATOM 4406 C C . LYS B 1 208 ? 131.144 154.813 -3.505 1.00 43.34 208 LYS B C 1
ATOM 4407 O O . LYS B 1 208 ? 131.461 155.995 -3.587 1.00 42.15 208 LYS B O 1
ATOM 4413 N N . ASP B 1 209 ? 130.021 154.312 -4.017 1.00 39.73 209 ASP B N 1
ATOM 4414 C CA . ASP B 1 209 ? 129.080 155.124 -4.769 1.00 37.95 209 ASP B CA 1
ATOM 4415 C C . ASP B 1 209 ? 128.432 156.158 -3.862 1.00 38.54 209 ASP B C 1
ATOM 4416 O O . ASP B 1 209 ? 128.218 157.307 -4.262 1.00 39.62 209 ASP B O 1
ATOM 4421 N N . PHE B 1 210 ? 128.104 155.747 -2.638 1.00 37.72 210 PHE B N 1
ATOM 4422 C CA . PHE B 1 210 ? 127.481 156.647 -1.703 1.00 35.67 210 PHE B CA 1
ATOM 4423 C C . PHE B 1 210 ? 128.392 157.863 -1.453 1.00 37.63 210 PHE B C 1
ATOM 4424 O O . PHE B 1 210 ? 127.920 159.008 -1.472 1.00 35.59 210 PHE B O 1
ATOM 4432 N N . LEU B 1 211 ? 129.691 157.624 -1.246 1.00 37.91 211 LEU B N 1
ATOM 4433 C CA . LEU B 1 211 ? 130.638 158.711 -0.920 1.00 38.58 211 LEU B CA 1
ATOM 4434 C C . LEU B 1 211 ? 130.916 159.663 -2.081 1.00 40.00 211 LEU B C 1
ATOM 4435 O O . LEU B 1 211 ? 131.417 160.774 -1.854 1.00 36.86 211 LEU B O 1
ATOM 4440 N N . SER B 1 212 ? 130.576 159.251 -3.305 1.00 39.38 212 SER B N 1
ATOM 4441 C CA . SER B 1 212 ? 130.871 160.074 -4.478 1.00 38.67 212 SER B CA 1
ATOM 4442 C C . SER B 1 212 ? 129.647 160.558 -5.267 1.00 39.83 212 SER B C 1
ATOM 4443 O O . SER B 1 212 ? 129.738 161.599 -5.895 1.00 40.90 212 SER B O 1
ATOM 4446 N N . PHE B 1 213 ? 128.514 159.851 -5.241 1.00 39.22 213 PHE B N 1
ATOM 4447 C CA . PHE B 1 213 ? 127.362 160.247 -6.103 1.00 41.33 213 PHE B CA 1
ATOM 4448 C C . PHE B 1 213 ? 126.510 161.394 -5.524 1.00 39.87 213 PHE B C 1
ATOM 4449 O O . PHE B 1 213 ? 126.350 161.512 -4.301 1.00 40.75 213 PHE B O 1
ATOM 4457 N N . ASP B 1 214 ? 125.929 162.191 -6.424 1.00 38.15 214 ASP B N 1
ATOM 4458 C CA . ASP B 1 214 ? 124.749 163.010 -6.118 1.00 36.64 214 ASP B CA 1
ATOM 4459 C C . ASP B 1 214 ? 123.717 162.115 -5.466 1.00 38.38 214 ASP B C 1
ATOM 4460 O O . ASP B 1 214 ? 123.576 160.930 -5.803 1.00 42.26 214 ASP B O 1
ATOM 4465 N N . SER B 1 215 ? 122.979 162.690 -4.541 1.00 37.90 215 SER B N 1
ATOM 4466 C CA . SER B 1 215 ? 122.064 161.922 -3.735 1.00 40.43 215 SER B CA 1
ATOM 4467 C C . SER B 1 215 ? 120.929 161.365 -4.555 1.00 40.62 215 SER B C 1
ATOM 4468 O O . SER B 1 215 ? 120.565 160.207 -4.394 1.00 41.97 215 SER B O 1
ATOM 4471 N N . ASP B 1 216 ? 120.381 162.176 -5.449 1.00 41.54 216 ASP B N 1
ATOM 4472 C CA . ASP B 1 216 ? 119.288 161.706 -6.298 1.00 42.74 216 ASP B CA 1
ATOM 4473 C C . ASP B 1 216 ? 119.707 160.533 -7.209 1.00 40.85 216 ASP B C 1
ATOM 4474 O O . ASP B 1 216 ? 118.931 159.605 -7.396 1.00 39.75 216 ASP B O 1
ATOM 4479 N N . VAL B 1 217 ? 120.931 160.565 -7.742 1.00 36.95 217 VAL B N 1
ATOM 4480 C CA . VAL B 1 217 ? 121.441 159.459 -8.572 1.00 37.27 217 VAL B CA 1
ATOM 4481 C C . VAL B 1 217 ? 121.617 158.170 -7.755 1.00 36.26 217 VAL B C 1
ATOM 4482 O O . VAL B 1 217 ? 121.202 157.088 -8.189 1.00 38.07 217 VAL B O 1
ATOM 4486 N N . PHE B 1 218 ? 122.247 158.272 -6.589 1.00 35.77 218 PHE B N 1
ATOM 4487 C CA . PHE B 1 218 ? 122.459 157.091 -5.738 1.00 35.18 218 PHE B CA 1
ATOM 4488 C C . PHE B 1 218 ? 121.118 156.408 -5.400 1.00 36.95 218 PHE B C 1
ATOM 4489 O O . PHE B 1 218 ? 120.980 155.204 -5.580 1.00 36.29 218 PHE B O 1
ATOM 4497 N N . ILE B 1 219 ? 120.143 157.190 -4.922 1.00 35.65 219 ILE B N 1
ATOM 4498 C CA . ILE B 1 219 ? 118.860 156.660 -4.512 1.00 36.35 219 ILE B CA 1
ATOM 4499 C C . ILE B 1 219 ? 118.229 155.948 -5.701 1.00 37.00 219 ILE B C 1
ATOM 4500 O O . ILE B 1 219 ? 117.886 154.778 -5.623 1.00 36.64 219 ILE B O 1
ATOM 4505 N N . LYS B 1 220 ? 118.125 156.639 -6.822 1.00 41.68 220 LYS B N 1
ATOM 4506 C CA . LYS B 1 220 ? 117.592 156.013 -8.045 1.00 45.55 220 LYS B CA 1
ATOM 4507 C C . LYS B 1 220 ? 118.331 154.725 -8.448 1.00 41.34 220 LYS B C 1
ATOM 4508 O O . LYS B 1 220 ? 117.682 153.739 -8.794 1.00 37.15 220 LYS B O 1
ATOM 4514 N N . LYS B 1 221 ? 119.657 154.713 -8.367 1.00 37.41 221 LYS B N 1
ATOM 4515 C CA . LYS B 1 221 ? 120.390 153.506 -8.731 1.00 40.26 221 LYS B CA 1
ATOM 4516 C C . LYS B 1 221 ? 120.061 152.294 -7.885 1.00 44.16 221 LYS B C 1
ATOM 4517 O O . LYS B 1 221 ? 120.080 151.184 -8.393 1.00 48.00 221 LYS B O 1
ATOM 4523 N N . TYR B 1 222 ? 119.774 152.493 -6.599 1.00 46.83 222 TYR B N 1
ATOM 4524 C CA . TYR B 1 222 ? 119.570 151.371 -5.692 1.00 45.29 222 TYR B CA 1
ATOM 4525 C C . TYR B 1 222 ? 118.110 151.191 -5.254 1.00 42.98 222 TYR B C 1
ATOM 4526 O O . TYR B 1 222 ? 117.841 150.467 -4.303 1.00 47.77 222 TYR B O 1
ATOM 4535 N N . GLY B 1 223 ? 117.170 151.811 -5.967 1.00 40.75 223 GLY B N 1
ATOM 4536 C CA . GLY B 1 223 ? 115.729 151.705 -5.662 1.00 37.27 223 GLY B CA 1
ATOM 4537 C C . GLY B 1 223 ? 115.387 152.036 -4.217 1.00 38.92 223 GLY B C 1
ATOM 4538 O O . GLY B 1 223 ? 114.675 151.278 -3.558 1.00 39.87 223 GLY B O 1
ATOM 4539 N N . LEU B 1 224 ? 115.903 153.166 -3.720 1.00 39.66 224 LEU B N 1
ATOM 4540 C CA . LEU B 1 224 ? 115.690 153.598 -2.323 1.00 38.67 224 LEU B CA 1
ATOM 4541 C C . LEU B 1 224 ? 114.663 154.721 -2.179 1.00 35.11 224 LEU B C 1
ATOM 4542 O O . LEU B 1 224 ? 114.562 155.310 -1.121 1.00 37.52 224 LEU B O 1
ATOM 4547 N N . GLU B 1 225 ? 113.913 155.009 -3.231 1.00 33.99 225 GLU B N 1
ATOM 4548 C CA . GLU B 1 225 ? 112.856 156.030 -3.206 1.00 37.24 225 GLU B CA 1
ATOM 4549 C C . GLU B 1 225 ? 111.981 155.995 -1.955 1.00 37.68 225 GLU B C 1
ATOM 4550 O O . GLU B 1 225 ? 111.675 157.020 -1.361 1.00 34.95 225 GLU B O 1
ATOM 4556 N N . ASN B 1 226 ? 111.586 154.799 -1.558 1.00 42.43 226 ASN B N 1
ATOM 4557 C CA . ASN B 1 226 ? 110.631 154.635 -0.463 1.00 42.19 226 ASN B CA 1
ATOM 4558 C C . ASN B 1 226 ? 111.258 154.507 0.925 1.00 42.13 226 ASN B C 1
ATOM 4559 O O . ASN B 1 226 ? 110.547 154.342 1.934 1.00 41.18 226 ASN B O 1
ATOM 4564 N N . TYR B 1 227 ? 112.582 154.641 0.991 1.00 40.68 227 TYR B N 1
ATOM 4565 C CA . TYR B 1 227 ? 113.307 154.402 2.232 1.00 39.90 227 TYR B CA 1
ATOM 4566 C C . TYR B 1 227 ? 113.903 155.650 2.934 1.00 41.58 227 TYR B C 1
ATOM 4567 O O . TYR B 1 227 ? 114.690 155.546 3.886 1.00 42.22 227 TYR B O 1
ATOM 4576 N N . ALA B 1 228 ? 113.462 156.826 2.505 1.00 39.56 228 ALA B N 1
ATOM 4577 C CA . ALA B 1 228 ? 113.791 158.079 3.171 1.00 42.97 228 ALA B CA 1
ATOM 4578 C C . ALA B 1 228 ? 115.282 158.283 3.389 1.00 43.39 228 ALA B C 1
ATOM 4579 O O . ALA B 1 228 ? 115.678 158.789 4.433 1.00 47.50 228 ALA B O 1
ATOM 4581 N N . PHE B 1 229 ? 116.101 157.935 2.401 1.00 41.80 229 PHE B N 1
ATOM 4582 C CA . PHE B 1 229 ? 117.548 158.074 2.542 1.00 41.52 229 PHE B CA 1
ATOM 4583 C C . PHE B 1 229 ? 118.002 159.492 2.720 1.00 43.71 229 PHE B C 1
ATOM 4584 O O . PHE B 1 229 ? 119.083 159.745 3.277 1.00 44.54 229 PHE B O 1
ATOM 4592 N N . GLU B 1 230 ? 117.206 160.435 2.232 1.00 46.10 230 GLU B N 1
ATOM 4593 C CA . GLU B 1 230 ? 117.649 161.805 2.318 1.00 44.71 230 GLU B CA 1
ATOM 4594 C C . GLU B 1 230 ? 117.573 162.259 3.754 1.00 40.56 230 GLU B C 1
ATOM 4595 O O . GLU B 1 230 ? 118.553 162.789 4.255 1.00 41.57 230 GLU B O 1
ATOM 4601 N N . HIS B 1 231 ? 116.454 161.977 4.427 1.00 38.90 231 HIS B N 1
ATOM 4602 C CA . HIS B 1 231 ? 116.332 162.243 5.870 1.00 37.80 231 HIS B CA 1
ATOM 4603 C C . HIS B 1 231 ? 117.301 161.366 6.689 1.00 36.05 231 HIS B C 1
ATOM 4604 O O . HIS B 1 231 ? 118.140 161.885 7.413 1.00 36.00 231 HIS B O 1
ATOM 4611 N N . VAL B 1 232 ? 117.209 160.053 6.517 1.00 32.40 232 VAL B N 1
ATOM 4612 C CA . VAL B 1 232 ? 117.823 159.095 7.422 1.00 33.03 232 VAL B CA 1
ATOM 4613 C C . VAL B 1 232 ? 119.347 158.939 7.265 1.00 32.73 232 VAL B C 1
ATOM 4614 O O . VAL B 1 232 ? 120.077 158.884 8.268 1.00 33.56 232 VAL B O 1
ATOM 4618 N N . VAL B 1 233 ? 119.832 158.858 6.035 1.00 31.10 233 VAL B N 1
ATOM 4619 C CA . VAL B 1 233 ? 121.261 158.602 5.804 1.00 32.44 233 VAL B CA 1
ATOM 4620 C C . VAL B 1 233 ? 122.055 159.856 5.413 1.00 33.82 233 VAL B C 1
ATOM 4621 O O . VAL B 1 233 ? 123.117 160.157 6.001 1.00 33.03 233 VAL B O 1
ATOM 4625 N N . TYR B 1 23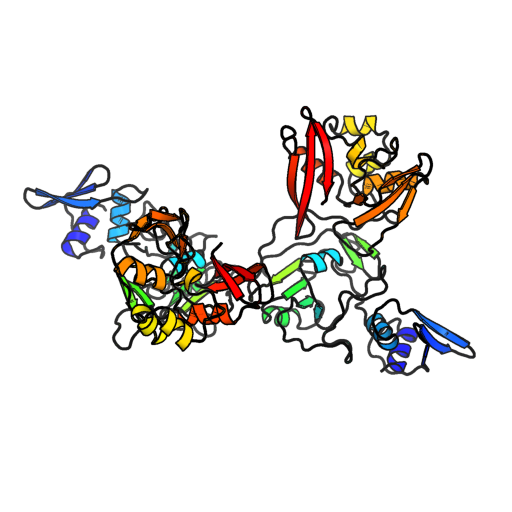4 ? 121.551 160.589 4.425 1.00 35.39 234 TYR B N 1
ATOM 4626 C CA . TYR B 1 234 ? 122.233 161.813 3.982 1.00 35.18 234 TYR B CA 1
ATOM 4627 C C . TYR B 1 234 ? 122.077 162.887 5.017 1.00 33.19 234 TYR B C 1
ATOM 4628 O O . TYR B 1 234 ? 122.985 163.682 5.235 1.00 31.97 234 TYR B O 1
ATOM 4637 N N . GLY B 1 235 ? 120.914 162.906 5.659 1.00 33.97 235 GLY B N 1
ATOM 4638 C CA . GLY B 1 235 ? 120.615 163.920 6.672 1.00 34.19 235 GLY B CA 1
ATOM 4639 C C . GLY B 1 235 ? 120.077 165.221 6.092 1.00 32.75 235 GLY B C 1
ATOM 4640 O O . GLY B 1 235 ? 120.367 165.592 4.942 1.00 30.93 235 GLY B O 1
ATOM 4641 N N . ASP B 1 236 ? 119.320 165.915 6.926 1.00 32.35 236 ASP B N 1
ATOM 4642 C CA . ASP B 1 236 ? 118.553 167.085 6.547 1.00 34.55 236 ASP B CA 1
ATOM 4643 C C . ASP B 1 236 ? 118.973 168.250 7.448 1.00 35.48 236 ASP B C 1
ATOM 4644 O O . ASP B 1 236 ? 118.884 168.151 8.685 1.00 37.77 236 ASP B O 1
ATOM 4649 N N . PHE B 1 237 ? 119.402 169.345 6.822 1.00 33.58 237 PHE B N 1
ATOM 4650 C CA . PHE B 1 237 ? 119.997 170.479 7.534 1.00 35.74 237 PHE B CA 1
ATOM 4651 C C . PHE B 1 237 ? 119.293 171.805 7.334 1.00 34.83 237 PHE B C 1
ATOM 4652 O O . PHE B 1 237 ? 119.844 172.843 7.663 1.00 38.15 237 PHE B O 1
ATOM 4660 N N . SER B 1 238 ? 118.067 171.779 6.851 1.00 35.89 238 SER B N 1
ATOM 4661 C CA . SER B 1 238 ? 117.366 173.016 6.503 1.00 38.43 238 SER B CA 1
ATOM 4662 C C . SER B 1 238 ? 116.484 173.502 7.645 1.00 43.39 238 SER B C 1
ATOM 4663 O O . SER B 1 238 ? 115.838 174.537 7.529 1.00 49.01 238 SER B O 1
ATOM 4666 N N . HIS B 1 239 ? 116.461 172.756 8.742 1.00 46.85 239 HIS B N 1
ATOM 4667 C CA . HIS B 1 239 ? 115.525 172.999 9.818 1.00 48.53 239 HIS B CA 1
ATOM 4668 C C . HIS B 1 239 ? 116.254 173.243 11.106 1.00 44.15 239 HIS B C 1
ATOM 4669 O O . HIS B 1 239 ? 117.413 172.894 11.265 1.00 40.43 239 HIS B O 1
ATOM 4676 N N . THR B 1 240 ? 115.519 173.814 12.041 1.00 43.21 240 THR B N 1
ATOM 4677 C CA . THR B 1 240 ? 116.085 174.261 13.276 1.00 41.05 240 THR B CA 1
ATOM 4678 C C . THR B 1 240 ? 116.640 173.054 14.031 1.00 40.65 240 THR B C 1
ATOM 4679 O O . THR B 1 240 ? 117.754 173.083 14.566 1.00 36.43 240 THR B O 1
ATOM 4683 N N . THR B 1 241 ? 115.902 171.954 14.005 1.00 42.16 241 THR B N 1
ATOM 4684 C CA . THR B 1 241 ? 116.453 170.716 14.501 1.00 37.66 241 THR B CA 1
ATOM 4685 C C . THR B 1 241 ? 116.996 169.926 13.340 1.00 36.81 241 THR B C 1
ATOM 4686 O O . THR B 1 241 ? 116.356 169.795 12.312 1.00 40.55 241 THR B O 1
ATOM 4690 N N . LEU B 1 242 ? 118.211 169.436 13.515 1.00 35.68 242 LEU B N 1
ATOM 4691 C CA . LEU B 1 242 ? 118.948 168.746 12.480 1.00 35.17 242 LEU B CA 1
ATOM 4692 C C . LEU B 1 242 ? 118.340 167.353 12.315 1.00 34.41 242 LEU B C 1
ATOM 4693 O O . LEU B 1 242 ? 118.173 166.639 13.292 1.00 29.66 242 LEU B O 1
ATOM 4698 N N . GLY B 1 243 ? 118.032 166.983 11.068 1.00 36.47 243 GLY B N 1
ATOM 4699 C CA . GLY B 1 243 ? 117.156 165.850 10.768 1.00 35.31 243 GLY B CA 1
ATOM 4700 C C . GLY B 1 243 ? 117.867 164.566 10.373 1.00 36.90 243 GLY B C 1
ATOM 4701 O O . GLY B 1 243 ? 118.750 164.564 9.503 1.00 33.05 243 GLY B O 1
ATOM 4702 N N . GLY B 1 244 ? 117.462 163.458 11.000 1.00 35.90 244 GLY B N 1
ATOM 4703 C CA . GLY B 1 244 ? 118.025 162.157 10.682 1.00 34.00 244 GLY B CA 1
ATOM 4704 C C . GLY B 1 244 ? 119.515 162.062 10.990 1.00 34.80 244 GLY B C 1
ATOM 4705 O O . GLY B 1 244 ? 119.983 162.466 12.077 1.00 32.29 244 GLY B O 1
ATOM 4706 N N . LEU B 1 245 ? 120.243 161.521 10.010 1.00 36.20 245 LEU B N 1
ATOM 4707 C CA . LEU B 1 245 ? 121.689 161.340 10.035 1.00 34.24 245 LEU B CA 1
ATOM 4708 C C . LEU B 1 245 ? 122.116 160.316 11.076 1.00 35.24 245 LEU B C 1
ATOM 4709 O O . LEU B 1 245 ? 122.867 160.632 11.983 1.00 38.58 245 LEU B O 1
ATOM 4714 N N . HIS B 1 246 ? 121.648 159.080 10.924 1.00 34.15 246 HIS B N 1
ATOM 4715 C CA . HIS B 1 246 ? 121.869 158.044 11.924 1.00 34.43 246 HIS B CA 1
ATOM 4716 C C . HIS B 1 246 ? 122.838 156.953 11.491 1.00 36.03 246 HIS B C 1
ATOM 4717 O O . HIS B 1 246 ? 123.104 156.021 12.243 1.00 39.46 246 HIS B O 1
ATOM 4724 N N . LEU B 1 247 ? 123.372 157.062 10.287 1.00 37.71 247 LEU B N 1
ATOM 4725 C CA . LEU B 1 247 ? 124.322 156.081 9.782 1.00 38.79 247 LEU B CA 1
ATOM 4726 C C . LEU B 1 247 ? 125.639 156.792 9.594 1.00 38.11 247 LEU B C 1
ATOM 4727 O O . LEU B 1 247 ? 125.688 157.923 9.065 1.00 38.94 247 LEU B O 1
ATOM 4732 N N . LEU B 1 248 ? 126.701 156.145 10.053 1.00 38.37 248 LEU B N 1
ATOM 4733 C CA . LEU B 1 248 ? 127.988 156.806 10.152 1.00 41.05 248 LEU B CA 1
ATOM 4734 C C . LEU B 1 248 ? 128.440 157.268 8.793 1.00 41.25 248 LEU B C 1
ATOM 4735 O O . LEU B 1 248 ? 128.928 158.390 8.652 1.00 42.02 248 LEU B O 1
ATOM 4740 N N . ILE B 1 249 ? 128.299 156.406 7.788 1.00 39.57 249 ILE B N 1
ATOM 4741 C CA . ILE B 1 249 ? 128.866 156.736 6.482 1.00 38.82 249 ILE B CA 1
ATOM 4742 C C . ILE B 1 249 ? 128.275 158.067 6.006 1.00 38.37 249 ILE B C 1
ATOM 4743 O O . ILE B 1 249 ? 128.942 158.832 5.302 1.00 39.52 249 ILE B O 1
ATOM 4748 N N . GLY B 1 250 ? 127.036 158.351 6.412 1.00 36.54 250 GLY B N 1
ATOM 4749 C CA . GLY B 1 250 ? 126.397 159.608 6.073 1.00 36.34 250 GLY B CA 1
ATOM 4750 C C . GLY B 1 250 ? 127.011 160.740 6.879 1.00 36.41 250 GLY B C 1
ATOM 4751 O O . GLY B 1 250 ? 127.321 161.794 6.345 1.00 39.57 250 GLY B O 1
ATOM 4752 N N . LEU B 1 251 ? 127.180 160.532 8.174 1.00 34.31 251 LEU B N 1
ATOM 4753 C CA . LEU B 1 251 ? 127.895 161.510 8.985 1.00 35.23 251 LEU B CA 1
ATOM 4754 C C . LEU B 1 251 ? 129.300 161.756 8.424 1.00 35.28 251 LEU B C 1
ATOM 4755 O O . LEU B 1 251 ? 129.710 162.909 8.290 1.00 36.82 251 LEU B O 1
ATOM 4760 N N . TYR B 1 252 ? 130.031 160.696 8.083 1.00 36.04 252 TYR B N 1
ATOM 4761 C CA . TYR B 1 252 ? 131.367 160.874 7.470 1.00 39.62 252 TYR B CA 1
ATOM 4762 C C . TYR B 1 252 ? 131.352 161.724 6.209 1.00 40.27 252 TYR B C 1
ATOM 4763 O O . TYR B 1 252 ? 132.042 162.733 6.140 1.00 44.34 252 TYR B O 1
ATOM 4772 N N . LYS B 1 253 ? 130.565 161.309 5.217 1.00 38.29 253 LYS B N 1
ATOM 4773 C CA . LYS B 1 253 ? 130.429 162.058 3.966 1.00 35.97 253 LYS B CA 1
ATOM 4774 C C . LYS B 1 253 ? 130.091 163.516 4.178 1.00 35.29 253 LYS B C 1
ATOM 4775 O O . LYS B 1 253 ? 130.516 164.367 3.412 1.00 40.39 253 LYS B O 1
ATOM 4781 N N . ARG B 1 254 ? 129.320 163.800 5.215 1.00 35.69 254 ARG B N 1
ATOM 4782 C CA . ARG B 1 254 ? 128.880 165.149 5.499 1.00 36.75 254 ARG B CA 1
ATOM 4783 C C . ARG B 1 254 ? 129.950 166.021 6.108 1.00 37.97 254 ARG B C 1
ATOM 4784 O O . ARG B 1 254 ? 130.184 167.135 5.639 1.00 34.14 254 ARG B O 1
ATOM 4792 N N . GLN B 1 255 ? 130.578 165.520 7.171 1.00 43.33 255 GLN B N 1
ATOM 4793 C CA . GLN B 1 255 ? 131.620 166.274 7.860 1.00 47.90 255 GLN B CA 1
ATOM 4794 C C . GLN B 1 255 ? 132.773 166.581 6.894 1.00 48.06 255 GLN B C 1
ATOM 4795 O O . GLN B 1 255 ? 133.324 167.683 6.945 1.00 48.73 255 GLN B O 1
ATOM 4801 N N . GLN B 1 256 ? 133.096 165.639 5.998 1.00 45.92 256 GLN B N 1
ATOM 4802 C CA . GLN B 1 256 ? 134.202 165.810 5.049 1.00 47.14 256 GLN B CA 1
ATOM 4803 C C . GLN B 1 256 ? 134.032 167.042 4.179 1.00 42.81 256 GLN B C 1
ATOM 4804 O O . GLN B 1 256 ? 134.987 167.485 3.575 1.00 41.17 256 GLN B O 1
ATOM 4810 N N . GLU B 1 257 ? 132.827 167.586 4.117 1.00 39.94 257 GLU B N 1
ATOM 4811 C CA . GLU B 1 257 ? 132.600 168.857 3.423 1.00 43.85 257 GLU B CA 1
ATOM 4812 C C . GLU B 1 257 ? 132.946 170.110 4.240 1.00 43.40 257 GLU B C 1
ATOM 4813 O O . GLU B 1 257 ? 132.814 171.216 3.734 1.00 45.27 257 GLU B O 1
ATOM 4819 N N . GLY B 1 258 ? 133.335 169.928 5.501 1.00 41.36 258 GLY B N 1
ATOM 4820 C CA . GLY B 1 258 ? 133.982 170.961 6.286 1.00 37.78 258 GLY B CA 1
ATOM 4821 C C . GLY B 1 258 ? 133.091 171.788 7.183 1.00 38.76 258 GLY B C 1
ATOM 4822 O O . GLY B 1 258 ? 133.595 172.624 7.911 1.00 43.59 258 GLY B O 1
ATOM 4823 N N . HIS B 1 259 ? 131.781 171.569 7.161 1.00 39.32 259 HIS B N 1
ATOM 4824 C CA . HIS B 1 259 ? 130.846 172.412 7.914 1.00 37.49 259 HIS B CA 1
ATOM 4825 C C . HIS B 1 259 ? 130.109 171.684 9.029 1.00 36.89 259 HIS B C 1
ATOM 4826 O O . HIS B 1 259 ? 128.917 171.870 9.194 1.00 39.36 259 HIS B O 1
ATOM 4833 N N . ILE B 1 260 ? 130.808 170.879 9.814 1.00 37.70 260 ILE B N 1
ATOM 4834 C CA . ILE B 1 260 ? 130.166 170.207 10.922 1.00 41.07 260 ILE B CA 1
ATOM 4835 C C . ILE B 1 260 ? 131.021 170.140 12.164 1.00 42.79 260 ILE B C 1
ATOM 4836 O O . ILE B 1 260 ? 132.185 169.737 12.100 1.00 44.27 260 ILE B O 1
ATOM 4841 N N . ILE B 1 261 ? 130.393 170.478 13.296 1.00 43.98 261 ILE B N 1
ATOM 4842 C CA . ILE B 1 261 ? 130.990 170.376 14.627 1.00 45.94 261 ILE B CA 1
ATOM 4843 C C . ILE B 1 261 ? 130.212 169.327 15.397 1.00 44.58 261 ILE B C 1
ATOM 4844 O O . ILE B 1 261 ? 129.000 169.293 15.295 1.00 49.25 261 ILE B O 1
ATOM 4849 N N . MET B 1 262 ? 130.898 168.490 16.174 1.00 44.34 262 MET B N 1
ATOM 4850 C CA . MET B 1 262 ? 130.268 167.451 16.991 1.00 42.03 262 MET B CA 1
ATOM 4851 C C . MET B 1 262 ? 130.935 167.404 18.344 1.00 43.58 262 MET B C 1
ATOM 4852 O O . MET B 1 262 ? 132.133 167.543 18.417 1.00 45.40 262 MET B O 1
ATOM 4857 N N . GLU B 1 263 ? 130.179 167.164 19.413 1.00 46.97 263 GLU B N 1
ATOM 4858 C CA . GLU B 1 263 ? 130.768 166.794 20.706 1.00 47.39 263 GLU B CA 1
ATOM 4859 C C . GLU B 1 263 ? 130.287 165.384 21.013 1.00 44.21 263 GLU B C 1
ATOM 4860 O O . GLU B 1 263 ? 129.252 164.994 20.510 1.00 46.79 263 GLU B O 1
ATOM 4866 N N . GLU B 1 264 ? 131.031 164.601 21.794 1.00 41.41 264 GLU B N 1
ATOM 4867 C CA . GLU B 1 264 ? 130.519 163.309 22.258 1.00 41.05 264 GLU B CA 1
ATOM 4868 C C . GLU B 1 264 ? 130.741 163.278 23.750 1.00 40.45 264 GLU B C 1
ATOM 4869 O O . GLU B 1 264 ? 131.873 163.381 24.225 1.00 38.12 264 GLU B O 1
ATOM 4875 N N . MET B 1 265 ? 129.640 163.175 24.485 1.00 41.37 265 MET B N 1
ATOM 4876 C CA . MET B 1 265 ? 129.663 163.367 25.920 1.00 39.92 265 MET B CA 1
ATOM 4877 C C . MET B 1 265 ? 130.286 162.164 26.569 1.00 41.04 265 MET B C 1
ATOM 4878 O O . MET B 1 265 ? 131.129 162.302 27.438 1.00 40.63 265 MET B O 1
ATOM 4883 N N . LEU B 1 266 ? 129.888 160.987 26.085 1.00 45.54 266 LEU B N 1
ATOM 4884 C CA . LEU B 1 266 ? 130.309 159.687 26.614 1.00 44.19 266 LEU B CA 1
ATOM 4885 C C . LEU B 1 266 ? 131.160 158.907 25.604 1.00 43.86 266 LEU B C 1
ATOM 4886 O O . LEU B 1 266 ? 130.683 158.036 24.898 1.00 42.46 266 LEU B O 1
ATOM 4891 N N . LYS B 1 267 ? 132.447 159.222 25.570 1.00 48.75 267 LYS B N 1
ATOM 4892 C CA . LYS B 1 267 ? 133.392 158.636 24.605 1.00 46.35 267 LYS B CA 1
ATOM 4893 C C . LYS B 1 267 ? 133.748 157.157 24.837 1.00 44.52 267 LYS B C 1
ATOM 4894 O O . LYS B 1 267 ? 133.754 156.665 25.964 1.00 43.05 267 LYS B O 1
ATOM 4900 N N . GLY B 1 268 ? 134.055 156.459 23.748 1.00 47.58 268 GLY B N 1
ATOM 4901 C CA . GLY B 1 268 ? 134.587 155.091 23.811 1.00 45.91 268 GLY B CA 1
ATOM 4902 C C . GLY B 1 268 ? 133.835 154.117 22.930 1.00 43.69 268 GLY B C 1
ATOM 4903 O O . GLY B 1 268 ? 132.638 154.306 22.661 1.00 46.55 268 GLY B O 1
ATOM 4904 N N . SER B 1 269 ? 134.532 153.063 22.504 1.00 39.56 269 SER B N 1
ATOM 4905 C CA . SER B 1 269 ? 133.958 152.019 21.655 1.00 36.05 269 SER B CA 1
ATOM 4906 C C . SER B 1 269 ? 132.584 151.583 22.113 1.00 37.23 269 SER B C 1
ATOM 4907 O O . SER B 1 269 ? 132.371 151.279 23.285 1.00 33.09 269 SER B O 1
ATOM 4910 N N . SER B 1 270 ? 131.660 151.538 21.155 1.00 37.97 270 SER B N 1
ATOM 4911 C CA . SER B 1 270 ? 130.260 151.316 21.443 1.00 37.13 270 SER B CA 1
ATOM 4912 C C . SER B 1 270 ? 129.492 151.073 20.176 1.00 38.30 270 SER B C 1
ATOM 4913 O O . SER B 1 270 ? 129.850 151.556 19.096 1.00 39.98 270 SER B O 1
ATOM 4916 N N . THR B 1 271 ? 128.419 150.311 20.323 1.00 39.42 271 THR B N 1
ATOM 4917 C CA . THR B 1 271 ? 127.615 149.911 19.187 1.00 38.20 271 THR B CA 1
ATOM 4918 C C . THR B 1 271 ? 126.873 151.113 18.658 1.00 36.99 271 THR B C 1
ATOM 4919 O O . THR B 1 271 ? 126.742 151.288 17.439 1.00 37.17 271 THR B O 1
ATOM 4923 N N . ILE B 1 272 ? 126.389 151.934 19.586 1.00 36.46 272 ILE B N 1
ATOM 4924 C CA . ILE B 1 272 ? 125.759 153.199 19.235 1.00 37.59 272 ILE B CA 1
ATOM 4925 C C . ILE B 1 272 ? 126.550 154.333 19.858 1.00 35.73 272 ILE B C 1
ATOM 4926 O O . ILE B 1 272 ? 126.880 154.266 21.021 1.00 32.51 272 ILE B O 1
ATOM 4931 N N . HIS B 1 273 ? 126.881 155.343 19.057 1.00 36.79 273 HIS B N 1
ATOM 4932 C CA . HIS B 1 273 ? 127.391 156.622 19.568 1.00 36.56 273 HIS B CA 1
ATOM 4933 C C . HIS B 1 273 ? 126.323 157.718 19.469 1.00 37.42 273 HIS B C 1
ATOM 4934 O O . HIS B 1 273 ? 125.455 157.691 18.599 1.00 36.29 273 HIS B O 1
ATOM 4941 N N . ASN B 1 274 ? 126.369 158.652 20.407 1.00 40.41 274 ASN B N 1
ATOM 4942 C CA . ASN B 1 274 ? 125.502 159.815 20.391 1.00 41.04 274 ASN B CA 1
ATOM 4943 C C . ASN B 1 274 ? 126.354 161.060 20.257 1.00 39.70 274 ASN B C 1
ATOM 4944 O O . ASN B 1 274 ? 127.382 161.179 20.908 1.00 36.40 274 ASN B O 1
ATOM 4949 N N . TYR B 1 275 ? 125.932 161.976 19.388 1.00 39.83 275 TYR B N 1
ATOM 4950 C CA . TYR B 1 275 ? 126.684 163.191 19.156 1.00 37.70 275 TYR B CA 1
ATOM 4951 C C . TYR B 1 275 ? 125.798 164.379 19.369 1.00 37.60 275 TYR B C 1
ATOM 4952 O O . TYR B 1 275 ? 124.598 164.293 19.212 1.00 40.66 275 TYR B O 1
ATOM 4961 N N . PHE B 1 276 ? 126.432 165.482 19.733 1.00 37.67 276 PHE B N 1
ATOM 4962 C CA . PHE B 1 276 ? 125.820 166.766 19.880 1.00 39.22 276 PHE B CA 1
ATOM 4963 C C . PHE B 1 276 ? 126.299 167.541 18.649 1.00 40.85 276 PHE B C 1
ATOM 4964 O O . PHE B 1 276 ? 127.425 168.018 18.623 1.00 40.15 276 PHE B O 1
ATOM 4972 N N . ILE B 1 277 ? 125.456 167.630 17.616 1.00 45.12 277 ILE B N 1
ATOM 4973 C CA . ILE B 1 277 ? 125.904 168.122 16.293 1.00 45.83 277 ILE B CA 1
ATOM 4974 C C . ILE B 1 277 ? 125.315 169.450 15.832 1.00 44.26 277 ILE B C 1
ATOM 4975 O O . ILE B 1 277 ? 124.099 169.716 15.959 1.00 40.99 277 ILE B O 1
ATOM 4980 N N . THR B 1 278 ? 126.201 170.246 15.240 1.00 38.81 278 THR B N 1
ATOM 4981 C CA . THR B 1 278 ? 125.835 171.507 14.665 1.00 36.57 278 THR B CA 1
ATOM 4982 C C . THR B 1 278 ? 126.379 171.585 13.241 1.00 35.49 278 THR B C 1
ATOM 4983 O O . THR B 1 278 ? 127.555 171.331 12.998 1.00 38.01 278 THR B O 1
ATOM 4987 N N . GLU B 1 279 ? 125.502 171.916 12.302 1.00 36.32 279 GLU B N 1
ATOM 4988 C CA . GLU B 1 279 ? 125.875 172.248 10.921 1.00 34.07 279 GLU B CA 1
ATOM 4989 C C . GLU B 1 279 ? 126.106 173.751 10.876 1.00 33.86 279 GLU B C 1
ATOM 4990 O O . GLU B 1 279 ? 125.214 174.541 11.197 1.00 31.71 279 GLU B O 1
ATOM 4996 N N . THR B 1 280 ? 127.303 174.145 10.460 1.00 35.24 280 THR B N 1
ATOM 4997 C CA . THR B 1 280 ? 127.752 175.528 10.610 1.00 35.20 280 THR B CA 1
ATOM 4998 C C . THR B 1 280 ? 127.345 176.476 9.469 1.00 37.76 280 THR B C 1
ATOM 4999 O O . THR B 1 280 ? 127.807 177.605 9.434 1.00 39.26 280 THR B O 1
ATOM 5003 N N . ASN B 1 281 ? 126.510 176.047 8.524 1.00 39.16 281 ASN B N 1
ATOM 5004 C CA . ASN B 1 281 ? 125.917 177.007 7.580 1.00 40.69 281 ASN B CA 1
ATOM 5005 C C . ASN B 1 281 ? 124.490 177.322 7.945 1.00 41.04 281 ASN B C 1
ATOM 5006 O O . ASN B 1 281 ? 124.079 178.480 7.899 1.00 38.68 281 ASN B O 1
ATOM 5011 N N . THR B 1 282 ? 123.725 176.285 8.288 1.00 38.92 282 THR B N 1
ATOM 5012 C CA . THR B 1 282 ? 122.309 176.467 8.554 1.00 38.11 282 THR B CA 1
ATOM 5013 C C . THR B 1 282 ? 122.026 176.662 10.020 1.00 38.38 282 THR B C 1
ATOM 5014 O O . THR B 1 282 ? 120.902 176.974 10.404 1.00 42.54 282 THR B O 1
ATOM 5018 N N . ALA B 1 283 ? 123.044 176.439 10.837 1.00 37.34 283 ALA B N 1
ATOM 5019 C CA . ALA B 1 283 ? 122.880 176.344 12.259 1.00 38.00 283 ALA B CA 1
ATOM 5020 C C . ALA B 1 283 ? 121.926 175.216 12.677 1.00 37.57 283 ALA B C 1
ATOM 5021 O O . ALA B 1 283 ? 121.464 175.202 13.806 1.00 37.02 283 ALA B O 1
ATOM 5023 N N . ALA B 1 284 ? 121.665 174.253 11.799 1.00 37.68 284 ALA B N 1
ATOM 5024 C CA . ALA B 1 284 ? 120.844 173.107 12.184 1.00 39.98 284 ALA B CA 1
ATOM 5025 C C . ALA B 1 284 ? 121.600 172.347 13.253 1.00 41.58 284 ALA B C 1
ATOM 5026 O O . ALA B 1 284 ? 122.823 172.190 13.170 1.00 42.42 284 ALA B O 1
ATOM 5028 N N . PHE B 1 285 ? 120.866 171.877 14.254 1.00 41.99 285 PHE B N 1
ATOM 5029 C CA . PHE B 1 285 ? 121.455 171.282 15.443 1.00 39.77 285 PHE B CA 1
ATOM 5030 C C . PHE B 1 285 ? 120.566 170.200 16.111 1.00 40.50 285 PHE B C 1
ATOM 5031 O O . PHE B 1 285 ? 119.322 170.277 16.127 1.00 39.30 285 PHE B O 1
ATOM 5039 N N . LYS B 1 286 ? 121.211 169.176 16.657 1.00 40.80 286 LYS B N 1
ATOM 5040 C CA . LYS B 1 286 ? 120.512 168.162 17.446 1.00 38.03 286 LYS B CA 1
ATOM 5041 C C . LYS B 1 286 ? 121.377 167.766 18.651 1.00 38.48 286 LYS B C 1
ATOM 5042 O O . LYS B 1 286 ? 122.604 167.593 18.529 1.00 37.46 286 LYS B O 1
ATOM 5048 N N . ALA B 1 287 ? 120.742 167.644 19.817 1.00 36.86 287 ALA B N 1
ATOM 5049 C CA . ALA B 1 287 ? 121.482 167.457 21.068 1.00 36.04 287 ALA B CA 1
ATOM 5050 C C . ALA B 1 287 ? 121.942 166.016 21.228 1.00 35.35 287 ALA B C 1
ATOM 5051 O O . ALA B 1 287 ? 123.005 165.746 21.787 1.00 34.95 287 ALA B O 1
ATOM 5053 N N . VAL B 1 288 ? 121.131 165.098 20.718 1.00 37.78 288 VAL B N 1
ATOM 5054 C CA . VAL B 1 288 ? 121.425 163.659 20.730 1.00 38.12 288 VAL B CA 1
ATOM 5055 C C . VAL B 1 288 ? 121.118 163.139 19.332 1.00 36.60 288 VAL B C 1
ATOM 5056 O O . VAL B 1 288 ? 119.977 162.865 19.012 1.00 35.22 288 VAL B O 1
ATOM 5060 N N . CYS B 1 289 ? 122.137 163.052 18.487 1.00 38.29 289 CYS B N 1
ATOM 5061 C CA . CYS B 1 289 ? 122.012 162.392 17.203 1.00 35.92 289 CYS B CA 1
ATOM 5062 C C . CYS B 1 289 ? 122.656 161.024 17.361 1.00 34.01 289 CYS B C 1
ATOM 5063 O O . CYS B 1 289 ? 123.875 160.905 17.473 1.00 32.88 289 CYS B O 1
ATOM 5066 N N . SER B 1 290 ? 121.832 159.988 17.403 1.00 34.88 290 SER B N 1
ATOM 5067 C CA . SER B 1 290 ? 122.338 158.642 17.617 1.00 36.76 290 SER B CA 1
ATOM 5068 C C . SER B 1 290 ? 122.807 158.027 16.290 1.00 37.00 290 SER B C 1
ATOM 5069 O O . SER B 1 290 ? 122.077 157.984 15.324 1.00 39.24 290 SER B O 1
ATOM 5072 N N . VAL B 1 291 ? 124.041 157.551 16.245 1.00 36.71 291 VAL B N 1
ATOM 5073 C CA . VAL B 1 291 ? 124.598 157.070 15.008 1.00 35.96 291 VAL B CA 1
ATOM 5074 C C . VAL B 1 291 ? 125.104 155.646 15.151 1.00 34.15 291 VAL B C 1
ATOM 5075 O O . VAL B 1 291 ? 125.530 155.230 16.231 1.00 37.76 291 VAL B O 1
ATOM 5079 N N . ILE B 1 292 ? 125.049 154.899 14.061 1.00 32.47 292 ILE B N 1
ATOM 5080 C CA . ILE B 1 292 ? 125.501 153.511 14.057 1.00 33.30 292 ILE B CA 1
ATOM 5081 C C . ILE B 1 292 ? 126.358 153.288 12.815 1.00 34.11 292 ILE B C 1
ATOM 5082 O O . ILE B 1 292 ? 126.044 153.799 11.721 1.00 30.34 292 ILE B O 1
ATOM 5087 N N . ASP B 1 293 ? 127.450 152.542 12.982 1.00 34.69 293 ASP B N 1
ATOM 5088 C CA . ASP B 1 293 ? 128.329 152.295 11.859 1.00 35.24 293 ASP B CA 1
ATOM 5089 C C . ASP B 1 293 ? 128.076 150.952 11.189 1.00 35.76 293 ASP B C 1
ATOM 5090 O O . ASP B 1 293 ? 128.943 150.093 11.169 1.00 36.98 293 ASP B O 1
ATOM 5095 N N . LEU B 1 294 ? 126.904 150.773 10.601 1.00 36.64 294 LEU B N 1
ATOM 5096 C CA . LEU B 1 294 ? 126.691 149.572 9.797 1.00 38.54 294 LEU B CA 1
ATOM 5097 C C . LEU B 1 294 ? 127.211 149.761 8.376 1.00 40.08 294 LEU B C 1
ATOM 5098 O O . LEU B 1 294 ? 127.141 150.845 7.798 1.00 41.66 294 LEU B O 1
ATOM 5103 N N . LYS B 1 295 ? 127.763 148.687 7.838 1.00 41.15 295 LYS B N 1
ATOM 5104 C CA . LYS B 1 295 ? 128.025 148.600 6.447 1.00 40.76 295 LYS B CA 1
ATOM 5105 C C . LYS B 1 295 ? 126.725 148.977 5.764 1.00 40.52 295 LYS B C 1
ATOM 5106 O O . LYS B 1 295 ? 125.646 148.499 6.097 1.00 42.26 295 LYS B O 1
ATOM 5112 N N . LEU B 1 296 ? 126.831 149.851 4.789 1.00 42.61 296 LEU B N 1
ATOM 5113 C CA . LEU B 1 296 ? 125.661 150.429 4.193 1.00 40.42 296 LEU B CA 1
ATOM 5114 C C . LEU B 1 296 ? 124.813 149.383 3.517 1.00 39.17 296 LEU B C 1
ATOM 5115 O O . LEU B 1 296 ? 123.597 149.481 3.563 1.00 38.69 296 LEU B O 1
ATOM 5120 N N . ASP B 1 297 ? 125.426 148.386 2.878 1.00 38.62 297 ASP B N 1
ATOM 5121 C CA . ASP B 1 297 ? 124.602 147.326 2.241 1.00 40.37 297 ASP B CA 1
ATOM 5122 C C . ASP B 1 297 ? 123.809 146.619 3.329 1.00 39.05 297 ASP B C 1
ATOM 5123 O O . ASP B 1 297 ? 122.661 146.299 3.128 1.00 38.30 297 ASP B O 1
ATOM 5128 N N . ASP B 1 298 ? 124.446 146.415 4.482 1.00 38.85 298 ASP B N 1
ATOM 5129 C CA . ASP B 1 298 ? 123.802 145.856 5.656 1.00 38.79 298 ASP B CA 1
ATOM 5130 C C . ASP B 1 298 ? 122.657 146.706 6.181 1.00 39.43 298 ASP B C 1
ATOM 5131 O O . ASP B 1 298 ? 121.596 146.178 6.518 1.00 36.82 298 ASP B O 1
ATOM 5136 N N . PHE B 1 299 ? 122.858 148.020 6.254 1.00 40.45 299 PHE B N 1
ATOM 5137 C CA . PHE B 1 299 ? 121.802 148.907 6.759 1.00 40.38 299 PHE B CA 1
ATOM 5138 C C . PHE B 1 299 ? 120.597 148.853 5.867 1.00 39.40 299 PHE B C 1
ATOM 5139 O O . PHE B 1 299 ? 119.471 148.846 6.348 1.00 38.96 299 PHE B O 1
ATOM 5147 N N . VAL B 1 300 ? 120.865 148.814 4.561 1.00 40.22 300 VAL B N 1
ATOM 5148 C CA . VAL B 1 300 ? 119.828 148.811 3.516 1.00 40.05 300 VAL B CA 1
ATOM 5149 C C . VAL B 1 300 ? 118.985 147.545 3.592 1.00 40.74 300 VAL B C 1
ATOM 5150 O O . VAL B 1 300 ? 117.771 147.602 3.467 1.00 37.90 300 VAL B O 1
ATOM 5154 N N . MET B 1 301 ? 119.667 146.418 3.778 1.00 43.16 301 MET B N 1
ATOM 5155 C CA . MET B 1 301 ? 119.064 145.102 3.990 1.00 45.58 301 MET B CA 1
ATOM 5156 C C . MET B 1 301 ? 118.014 145.185 5.065 1.00 45.60 301 MET B C 1
ATOM 5157 O O . MET B 1 301 ? 116.880 144.764 4.875 1.00 52.79 301 MET B O 1
ATOM 5162 N N . ILE B 1 302 ? 118.395 145.756 6.197 1.00 43.33 302 ILE B N 1
ATOM 5163 C CA . ILE B 1 302 ? 117.504 145.857 7.337 1.00 41.86 302 ILE B CA 1
ATOM 5164 C C . ILE B 1 302 ? 116.222 146.643 7.018 1.00 42.52 302 ILE B C 1
ATOM 5165 O O . ILE B 1 302 ? 115.121 146.280 7.504 1.00 40.33 302 ILE B O 1
ATOM 5170 N N . LEU B 1 303 ? 116.375 147.731 6.251 1.00 39.25 303 LEU B N 1
ATOM 5171 C CA . LEU B 1 303 ? 115.244 148.593 5.909 1.00 39.20 303 LEU B CA 1
ATOM 5172 C C . LEU B 1 303 ? 114.279 147.895 5.017 1.00 38.97 303 LEU B C 1
ATOM 5173 O O . LEU B 1 303 ? 113.075 147.993 5.212 1.00 40.68 303 LEU B O 1
ATOM 5178 N N . LYS B 1 304 ? 114.830 147.209 4.020 1.00 43.74 304 LYS B N 1
ATOM 5179 C CA . LYS B 1 304 ? 114.060 146.476 3.012 1.00 46.10 304 LYS B CA 1
ATOM 5180 C C . LYS B 1 304 ? 113.381 145.237 3.573 1.00 42.86 304 LYS B C 1
ATOM 5181 O O . LYS B 1 304 ? 112.593 144.613 2.881 1.00 44.54 304 LYS B O 1
ATOM 5187 N N . SER B 1 305 ? 113.700 144.888 4.812 1.00 40.96 305 SER B N 1
ATOM 5188 C CA . SER B 1 305 ? 112.977 143.847 5.523 1.00 43.57 305 SER B CA 1
ATOM 5189 C C . SER B 1 305 ? 111.778 144.396 6.225 1.00 43.26 305 SER B C 1
ATOM 5190 O O . SER B 1 305 ? 111.009 143.633 6.794 1.00 47.67 305 SER B O 1
ATOM 5193 N N . GLN B 1 306 ? 111.592 145.706 6.213 1.00 41.68 306 GLN B N 1
ATOM 5194 C CA . GLN B 1 306 ? 110.523 146.257 7.022 1.00 41.26 306 GLN B CA 1
ATOM 5195 C C . GLN B 1 306 ? 109.193 146.332 6.314 1.00 41.48 306 GLN B C 1
ATOM 5196 O O . GLN B 1 306 ? 109.110 146.630 5.115 1.00 41.80 306 GLN B O 1
ATOM 5202 N N . ASP B 1 307 ? 108.151 146.034 7.079 1.00 41.65 307 ASP B N 1
ATOM 5203 C CA . ASP B 1 307 ? 106.784 146.213 6.636 1.00 42.76 307 ASP B CA 1
ATOM 5204 C C . ASP B 1 307 ? 106.511 147.707 6.685 1.00 42.35 307 ASP B C 1
ATOM 5205 O O . ASP B 1 307 ? 106.425 148.295 7.763 1.00 47.34 307 ASP B O 1
ATOM 5210 N N . LEU B 1 308 ? 106.368 148.299 5.510 1.00 39.88 308 LEU B N 1
ATOM 5211 C CA . LEU B 1 308 ? 106.148 149.729 5.368 1.00 43.22 308 LEU B CA 1
ATOM 5212 C C . LEU B 1 308 ? 104.685 150.093 5.527 1.00 46.69 308 LEU B C 1
ATOM 5213 O O . LEU B 1 308 ? 104.327 151.268 5.399 1.00 50.86 308 LEU B O 1
ATOM 5218 N N . GLY B 1 309 ? 103.833 149.093 5.767 1.00 49.53 309 GLY B N 1
ATOM 5219 C CA . GLY B 1 309 ? 102.386 149.314 5.903 1.00 49.75 309 GLY B CA 1
ATOM 5220 C C . GLY B 1 309 ? 101.926 149.652 7.316 1.00 48.65 309 GLY B C 1
ATOM 5221 O O . GLY B 1 309 ? 100.741 149.680 7.568 1.00 44.40 309 GLY B O 1
ATOM 5222 N N . VAL B 1 310 ? 102.867 149.935 8.220 1.00 51.78 310 VAL B N 1
ATOM 5223 C CA . VAL B 1 310 ? 102.597 150.063 9.655 1.00 53.27 310 VAL B CA 1
ATOM 5224 C C . VAL B 1 310 ? 103.190 151.387 10.130 1.00 51.31 310 VAL B C 1
ATOM 5225 O O . VAL B 1 310 ? 104.287 151.753 9.721 1.00 57.18 310 VAL B O 1
ATOM 5229 N N . VAL B 1 311 ? 102.462 152.109 10.972 1.00 48.17 311 VAL B N 1
ATOM 5230 C CA . VAL B 1 311 ? 102.809 153.493 11.269 1.00 50.77 311 VAL B CA 1
ATOM 5231 C C . VAL B 1 311 ? 104.053 153.625 12.133 1.00 52.27 311 VAL B C 1
ATOM 5232 O O . VAL B 1 311 ? 104.866 154.526 11.946 1.00 52.37 311 VAL B O 1
ATOM 5236 N N . SER B 1 312 ? 104.180 152.722 13.086 1.00 56.95 312 SER B N 1
ATOM 5237 C CA . SER B 1 312 ? 105.185 152.821 14.114 1.00 56.68 312 SER B CA 1
ATOM 5238 C C . SER B 1 312 ? 105.504 151.406 14.573 1.00 55.71 312 SER B C 1
ATOM 5239 O O . SER B 1 312 ? 104.596 150.648 14.898 1.00 52.05 312 SER B O 1
ATOM 5242 N N . LYS B 1 313 ? 106.791 151.060 14.595 1.00 54.45 313 LYS B N 1
ATOM 5243 C CA . LYS B 1 313 ? 107.236 149.753 15.063 1.00 51.49 313 LYS B CA 1
ATOM 5244 C C . LYS B 1 313 ? 108.638 149.754 15.692 1.00 49.23 313 LYS B C 1
ATOM 5245 O O . LYS B 1 313 ? 109.563 150.411 15.198 1.00 47.43 313 LYS B O 1
ATOM 5251 N N . VAL B 1 314 ? 108.787 148.986 16.769 1.00 46.65 314 VAL B N 1
ATOM 5252 C CA . VAL B 1 314 ? 110.094 148.736 17.368 1.00 46.36 314 VAL B CA 1
ATOM 5253 C C . VAL B 1 314 ? 110.757 147.570 16.647 1.00 46.27 314 VAL B C 1
ATOM 5254 O O . VAL B 1 314 ? 110.337 146.419 16.776 1.00 48.99 314 VAL B O 1
ATOM 5258 N N . VAL B 1 315 ? 111.798 147.886 15.891 1.00 45.99 315 VAL B N 1
ATOM 5259 C CA . VAL B 1 315 ? 112.499 146.912 15.084 1.00 45.92 315 VAL B CA 1
ATOM 5260 C C . VAL B 1 315 ? 113.636 146.454 15.948 1.00 43.83 315 VAL B C 1
ATOM 5261 O O . VAL B 1 315 ? 114.250 147.266 16.634 1.00 45.16 315 VAL B O 1
ATOM 5265 N N . LYS B 1 316 ? 113.924 145.161 15.887 1.00 43.78 316 LYS B N 1
ATOM 5266 C CA . LYS B 1 316 ? 114.845 144.519 16.810 1.00 44.50 316 LYS B CA 1
ATOM 5267 C C . LYS B 1 316 ? 115.865 143.719 16.024 1.00 43.90 316 LYS B C 1
ATOM 5268 O O . LYS B 1 316 ? 115.535 142.648 15.527 1.00 41.52 316 LYS B O 1
ATOM 5274 N N . VAL B 1 317 ? 117.107 144.218 15.948 1.00 45.34 317 VAL B N 1
ATOM 5275 C CA . VAL B 1 317 ? 118.147 143.605 15.113 1.00 40.74 317 VAL B CA 1
ATOM 5276 C C . VAL B 1 317 ? 119.356 143.116 15.906 1.00 40.35 317 VAL B C 1
ATOM 5277 O O . VAL B 1 317 ? 119.868 143.863 16.740 1.00 38.58 317 VAL B O 1
ATOM 5281 N N . PRO B 1 318 ? 119.796 141.847 15.661 1.00 40.66 318 PRO B N 1
ATOM 5282 C CA . PRO B 1 318 ? 120.980 141.338 16.348 1.00 39.27 318 PRO B CA 1
ATOM 5283 C C . PRO B 1 318 ? 122.204 141.990 15.779 1.00 39.09 318 PRO B C 1
ATOM 5284 O O . PRO B 1 318 ? 122.455 141.882 14.582 1.00 38.63 318 PRO B O 1
ATOM 5288 N N . ILE B 1 319 ? 122.940 142.686 16.636 1.00 41.62 319 ILE B N 1
ATOM 5289 C CA . ILE B 1 319 ? 124.147 143.398 16.240 1.00 41.27 319 ILE B CA 1
ATOM 5290 C C . ILE B 1 319 ? 125.167 143.308 17.346 1.00 39.58 319 ILE B C 1
ATOM 5291 O O . ILE B 1 319 ? 124.807 143.293 18.528 1.00 38.92 319 ILE B O 1
ATOM 5296 N N . ASP B 1 320 ? 126.436 143.225 16.947 1.00 38.83 320 ASP B N 1
ATOM 5297 C CA . ASP B 1 320 ? 127.565 143.251 17.877 1.00 39.56 320 ASP B CA 1
ATOM 5298 C C . ASP B 1 320 ? 127.241 142.419 19.111 1.00 40.17 320 ASP B C 1
ATOM 5299 O O . ASP B 1 320 ? 127.470 142.862 20.236 1.00 41.53 320 ASP B O 1
ATOM 5304 N N . LEU B 1 321 ? 126.679 141.236 18.880 1.00 39.58 321 LEU B N 1
ATOM 5305 C CA . LEU B 1 321 ? 126.390 140.255 19.928 1.00 39.77 321 LEU B CA 1
ATOM 5306 C C . LEU B 1 321 ? 125.372 140.678 21.001 1.00 43.10 321 LEU B C 1
ATOM 5307 O O . LEU B 1 321 ? 125.408 140.135 22.091 1.00 45.16 321 LEU B O 1
ATOM 5312 N N . THR B 1 322 ? 124.493 141.645 20.686 1.00 45.47 322 THR B N 1
ATOM 5313 C CA . THR B 1 322 ? 123.304 141.985 21.496 1.00 47.00 322 THR B CA 1
ATOM 5314 C C . THR B 1 322 ? 122.117 142.146 20.574 1.00 46.42 322 THR B C 1
ATOM 5315 O O . THR B 1 322 ? 122.157 141.773 19.420 1.00 47.12 322 THR B O 1
ATOM 5319 N N . MET B 1 323 ? 121.057 142.736 21.097 1.00 50.15 323 MET B N 1
ATOM 5320 C CA . MET B 1 323 ? 119.943 143.216 20.287 1.00 54.90 323 MET B CA 1
ATOM 5321 C C . MET B 1 323 ? 119.857 144.728 20.366 1.00 48.89 323 MET B C 1
ATOM 5322 O O . MET B 1 323 ? 119.909 145.306 21.432 1.00 44.98 323 MET B O 1
ATOM 5327 N N . ILE B 1 324 ? 119.766 145.361 19.210 1.00 47.16 324 ILE B N 1
ATOM 5328 C CA . ILE B 1 324 ? 119.704 146.786 19.138 1.00 44.34 324 ILE B CA 1
ATOM 5329 C C . ILE B 1 324 ? 118.319 147.083 18.652 1.00 42.51 324 ILE B C 1
ATOM 5330 O O . ILE B 1 324 ? 117.800 146.378 17.770 1.00 39.03 324 ILE B O 1
ATOM 5335 N N . GLU B 1 325 ? 117.718 148.116 19.235 1.00 42.57 325 GLU B N 1
ATOM 5336 C CA . GLU B 1 325 ? 116.366 148.493 18.878 1.00 43.67 325 GLU B CA 1
ATOM 5337 C C . GLU B 1 325 ? 116.432 149.764 18.075 1.00 42.28 325 GLU B C 1
ATOM 5338 O O . GLU B 1 325 ? 117.198 150.680 18.416 1.00 37.24 325 GLU B O 1
ATOM 5344 N N . PHE B 1 326 ? 115.644 149.785 16.996 1.00 41.87 326 PHE B N 1
ATOM 5345 C CA . PHE B 1 326 ? 115.449 150.980 16.186 1.00 44.83 326 PHE B CA 1
ATOM 5346 C C . PHE B 1 326 ? 113.977 151.328 16.249 1.00 43.50 326 PHE B C 1
ATOM 5347 O O . PHE B 1 326 ? 113.135 150.437 16.340 1.00 45.04 326 PHE B O 1
ATOM 5355 N N . MET B 1 327 ? 113.666 152.613 16.206 1.00 41.94 327 MET B N 1
ATOM 5356 C CA . MET B 1 327 ? 112.309 153.036 15.907 1.00 42.31 327 MET B CA 1
ATOM 5357 C C . MET B 1 327 ? 112.191 153.143 14.387 1.00 41.90 327 MET B C 1
ATOM 5358 O O . MET B 1 327 ? 113.123 153.557 13.716 1.00 38.05 327 MET B O 1
ATOM 5363 N N . LEU B 1 328 ? 111.054 152.702 13.856 1.00 44.64 328 LEU B N 1
ATOM 5364 C CA . LEU B 1 328 ? 110.721 152.849 12.444 1.00 45.34 328 LEU B CA 1
ATOM 5365 C C . LEU B 1 328 ? 109.338 153.477 12.347 1.00 47.49 328 LEU B C 1
ATOM 5366 O O . LEU B 1 328 ? 108.371 152.966 12.934 1.00 49.20 328 LEU B O 1
ATOM 5371 N N . TRP B 1 329 ? 109.262 154.598 11.624 1.00 46.21 329 TRP B N 1
ATOM 5372 C CA . TRP B 1 329 ? 108.010 155.293 11.384 1.00 45.22 329 TRP B CA 1
ATOM 5373 C C . TRP B 1 329 ? 107.728 155.284 9.896 1.00 45.66 329 TRP B C 1
ATOM 5374 O O . TRP B 1 329 ? 108.642 155.508 9.098 1.00 42.63 329 TRP B O 1
ATOM 5385 N N . CYS B 1 330 ? 106.470 155.010 9.533 1.00 47.96 330 CYS B N 1
ATOM 5386 C CA . CYS B 1 330 ? 106.048 154.993 8.136 1.00 49.63 330 CYS B CA 1
ATOM 5387 C C . CYS B 1 330 ? 104.728 155.713 7.895 1.00 55.02 330 CYS B C 1
ATOM 5388 O O . CYS B 1 330 ? 103.891 155.814 8.789 1.00 54.28 330 CYS B O 1
ATOM 5391 N N . LYS B 1 331 ? 104.564 156.206 6.666 1.00 60.98 331 LYS B N 1
ATOM 5392 C CA . LYS B 1 331 ? 103.323 156.841 6.208 1.00 63.37 331 LYS B CA 1
ATOM 5393 C C . LYS B 1 331 ? 103.162 156.690 4.691 1.00 56.97 331 LYS B C 1
ATOM 5394 O O . LYS B 1 331 ? 104.123 156.835 3.942 1.00 52.43 331 LYS B O 1
ATOM 5400 N N . ASP B 1 332 ? 101.934 156.416 4.255 1.00 57.76 332 ASP B N 1
ATOM 5401 C CA . ASP B 1 332 ? 101.582 156.298 2.829 1.00 57.50 332 ASP B CA 1
ATOM 5402 C C . ASP B 1 332 ? 102.547 155.360 2.109 1.00 55.63 332 ASP B C 1
ATOM 5403 O O . ASP B 1 332 ? 102.974 155.654 0.991 1.00 54.69 332 ASP B O 1
ATOM 5408 N N . GLY B 1 333 ? 102.904 154.252 2.758 1.00 52.96 333 GLY B N 1
ATOM 5409 C CA . GLY B 1 333 ? 103.797 153.248 2.160 1.00 52.88 333 GLY B CA 1
ATOM 5410 C C . GLY B 1 333 ? 105.251 153.692 2.039 1.00 53.32 333 GLY B C 1
ATOM 5411 O O . GLY B 1 333 ? 106.012 153.187 1.196 1.00 53.77 333 GLY B O 1
ATOM 5412 N N . GLN B 1 334 ? 105.658 154.638 2.877 1.00 52.20 334 GLN B N 1
ATOM 5413 C CA . GLN B 1 334 ? 107.048 155.079 2.879 1.00 52.07 334 GLN B CA 1
ATOM 5414 C C . GLN B 1 334 ? 107.597 155.191 4.282 1.00 50.11 334 GLN B C 1
ATOM 5415 O O . GLN B 1 334 ? 106.848 155.369 5.240 1.00 52.67 334 GLN B O 1
ATOM 5421 N N . VAL B 1 335 ? 108.911 155.048 4.393 1.00 47.82 335 VAL B N 1
ATOM 5422 C CA . VAL B 1 335 ? 109.608 155.331 5.633 1.00 45.78 335 VAL B CA 1
ATOM 5423 C C . VAL B 1 335 ? 109.590 156.861 5.805 1.00 44.15 335 VAL B C 1
ATOM 5424 O O . VAL B 1 335 ? 109.960 157.588 4.892 1.00 45.98 335 VAL B O 1
ATOM 5428 N N . GLN B 1 336 ? 109.128 157.344 6.945 1.00 44.67 336 GLN B N 1
ATOM 5429 C CA . GLN B 1 336 ? 109.358 158.742 7.328 1.00 49.66 336 GLN B CA 1
ATOM 5430 C C . GLN B 1 336 ? 110.737 158.839 7.994 1.00 48.81 336 GLN B C 1
ATOM 5431 O O . GLN B 1 336 ? 111.572 159.637 7.576 1.00 45.72 336 GLN B O 1
ATOM 5437 N N . THR B 1 337 ? 110.959 158.027 9.037 1.00 45.16 337 THR B N 1
ATOM 5438 C CA . THR B 1 337 ? 112.282 157.881 9.620 1.00 43.33 337 THR B CA 1
ATOM 5439 C C . THR B 1 337 ? 112.581 156.541 10.283 1.00 40.65 337 THR B C 1
ATOM 5440 O O . THR B 1 337 ? 111.688 155.745 10.568 1.00 37.97 337 THR B O 1
ATOM 5444 N N . PHE B 1 338 ? 113.877 156.327 10.499 1.00 40.00 338 PHE B N 1
ATOM 5445 C CA . PHE B 1 338 ? 114.413 155.122 11.105 1.00 42.50 338 PHE B CA 1
ATOM 5446 C C . PHE B 1 338 ? 115.570 155.531 11.997 1.00 46.63 338 PHE B C 1
ATOM 5447 O O . PHE B 1 338 ? 116.526 156.090 11.494 1.00 46.23 338 PHE B O 1
ATOM 5455 N N . TYR B 1 339 ? 115.483 155.294 13.316 1.00 52.93 339 TYR B N 1
ATOM 5456 C CA . TYR B 1 339 ? 116.580 155.662 14.246 1.00 50.18 339 TYR B CA 1
ATOM 5457 C C . TYR B 1 339 ? 116.711 154.717 15.463 1.00 48.74 339 TYR B C 1
ATOM 5458 O O . TYR B 1 339 ? 115.754 154.057 15.844 1.00 49.76 339 TYR B O 1
ATOM 5467 N N . PRO B 1 340 ? 117.910 154.629 16.062 1.00 52.63 340 PRO B N 1
ATOM 5468 C CA . PRO B 1 340 ? 118.133 153.943 17.360 1.00 54.30 340 PRO B CA 1
ATOM 5469 C C . PRO B 1 340 ? 117.428 154.606 18.543 1.00 57.16 340 PRO B C 1
ATOM 5470 O O . PRO B 1 340 ? 117.431 155.829 18.609 1.00 59.04 340 PRO B O 1
ATOM 5474 N N . ARG B 1 341 ? 116.882 153.831 19.489 1.00 61.20 341 ARG B N 1
ATOM 5475 C CA . ARG B 1 341 ? 116.293 154.432 20.713 1.00 63.79 341 ARG B CA 1
ATOM 5476 C C . ARG B 1 341 ? 117.361 154.599 21.774 1.00 64.19 341 ARG B C 1
ATOM 5477 O O . ARG B 1 341 ? 118.102 153.652 22.033 1.00 67.00 341 ARG B O 1
#

Nearest PDB structures (foldseek):
  5yvd-assembly1_A  TM=1.001E+00  e=5.194E-72  Middle East respiratory syndrome-related coronavirus
  6wlc-assembly1_B  TM=9.698E-01  e=1.301E-48  Severe acute respiratory syndrome coronavirus 2
  7n06-assembly1_D  TM=9.679E-01  e=6.817E-48  Severe acute respiratory syndrome coronavirus 2
  9bih-assembly1_A  TM=9.664E-01  e=7.232E-48  Severe acute respiratory syndrome coronavirus 2
  4s1t-assembly1_A  TM=9.347E-01  e=5.466E-44  Human coronavirus 229E

Foldseek 3Di:
DQQQQVVCCVPVVADDPDGDGFDWDDDAQWIWTDDPNDTDTDDGHLDPDRNSVLSQLVRQADQAWDAFVQLCVQLQAAEEELHWHAAVVSSGTNHQAYDNRDVVRHDDPDDPGAYEFEPVDPCRVVVQLPHAWYKYKYLDDDDPAAWDKDDQWTDGPNDIDGHDPPDDGRGIITMWTHHRSHTDHFDDAFEFDPAALVGDDADDPLLVCVLPPDPVVSCVVVVVPQEPCVQAQLWDLQDQATGHNAERSNVSSVCVVPFKDWDFPDDGDHQKGWIFMAGRPRRHTDHTRIYGHGNVVVVVVVRVVDFLPDQWDWDWHGYSRHIWTKIWGHDPSGTPYIHTD/DQQQQVVCCVPVVADDPDDDGFDWDQDAQWIWTDDPNDTHTDGGDLDPDRNSVLSQLVSQADQAWAAFVQLCVLLQQAEEACGWHAAPVSSGTDHQAYDNRGVVRHDPPDDLGAYEFEPVDPCSVVVQLVHQWYKYKYLDDDPDAAWQKDDQWIDGPNDIGGHDPPDDGRGIIIMWTHNGSHTDHDDHAAEFDPAALVGDDADDPLLVCVLDDDPVVSCVVVVCVQEPCVQADLWDQQDQATGHNAERSNVNSVCVVPFKDWDFPDDGDHQKGWIFMAGRPNRHTDHTHIYGRGNVVVVVVQSVPDDQPDAWDWDWHGYSNHIWTWIWGHDPSGTPYIHTD

Organism: Middle East respiratory syndrome-related coronavirus (NCBI:txid1335626)

CATH classification: 3.30.160.820 (+1 more: 3.40.50.11580)

Secondary structure (DSSP, 8-state):
-HHHHHHHHHHHSS---------EEEETTEEEEEETTEEEEEEE--SSS-HHHHHHHHHT---S-B--HHHHHHTT--EESS---EETTTTEESSS-BSSS-TTTBPPS-SSS-EEEETTSTTHHHHHHT-SSEEEEESS--TT---EE--SEEEETTEEEE--TT-SS----EEEEESSS-BPPPPP-B-B----SSS----SHHHHHHHHS-HHHHHHHTT-TTTTHIIIII-B-SSSB-B---BHHHHHHHHTTS-EEEE-SS-S--SSEEEEEEETTT--EEEEEEEB-B-HHHHHHHHHTS-TT-SEEEEEEEETTEEEEEEEEEETTEEEEEEE-/-HHHHHHHHHHHSS--S------EEEETTEEEEEETTEEEEEEE--SSS-HHHHHHHHHT---S-B--HHHHHHTT--EESS---EETTTTEESSS-BSSS-TTTB--S--SS-EEEETTSTTHHHHHTT-SSEEEEESS--TT---EE--SEEEETTEEEE--TT-SS--S-EEEEESSSSB------B-B----SSS----SHHHHHHHHS-HHHHHHHHT-GGGTHIIIII-B-SSSBPB---BHHHHHHHHTTS-EEEE-SS-SS-SEEEEEEEETTT--EEEEEEEE-B-HHHHHHHHHTS-TTSSEEEEEEEETTEEEEEEEEEETTEEEEEEE-